Protein AF-A0A0F3GRI8-F1 (afdb_monomer)

InterPro domains:
  IPR011460 Lcl, C-terminal [PF07603] (519-654)

Structure (mmCIF, N/CA/C/O backbone):
data_AF-A0A0F3GRI8-F1
#
_entry.id   AF-A0A0F3GRI8-F1
#
loop_
_atom_site.group_PDB
_atom_site.id
_atom_site.type_symbol
_atom_site.label_atom_id
_atom_site.label_alt_id
_atom_site.label_comp_id
_atom_site.label_asym_id
_atom_site.label_entity_id
_atom_site.label_seq_id
_atom_site.pdbx_PDB_ins_code
_atom_site.Cartn_x
_atom_site.Cartn_y
_atom_site.Cartn_z
_atom_site.occupancy
_atom_site.B_iso_or_equiv
_atom_site.auth_seq_id
_atom_site.auth_comp_id
_atom_site.auth_asym_id
_atom_site.auth_atom_id
_atom_site.pdbx_PDB_model_num
ATOM 1 N N . MET A 1 1 ? -20.674 -15.586 5.959 1.00 68.75 1 MET A N 1
ATOM 2 C CA . MET A 1 1 ? -19.714 -16.648 6.330 1.00 68.75 1 MET A 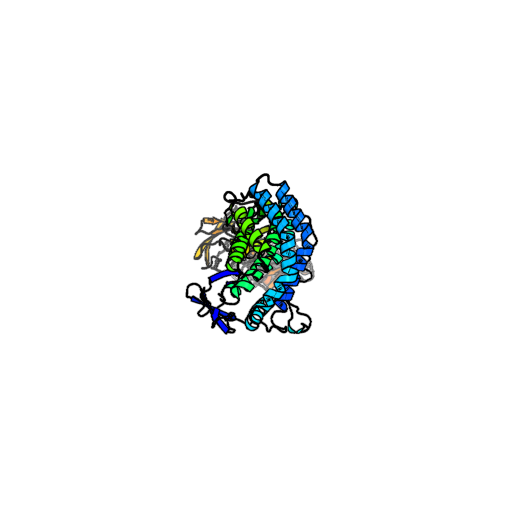CA 1
ATOM 3 C C . MET A 1 1 ? -20.283 -17.442 7.508 1.00 68.75 1 MET A C 1
ATOM 5 O O . MET A 1 1 ? -20.948 -16.837 8.343 1.00 68.75 1 MET A O 1
ATOM 9 N N . THR A 1 2 ? -20.089 -18.761 7.573 1.00 69.25 2 THR A N 1
ATOM 10 C CA . THR A 1 2 ? -20.539 -19.617 8.700 1.00 69.25 2 THR A CA 1
ATOM 11 C C . THR A 1 2 ? -19.361 -20.341 9.350 1.00 69.25 2 THR A C 1
ATOM 13 O O . THR A 1 2 ? -18.359 -20.551 8.675 1.00 69.25 2 THR A O 1
ATOM 16 N N . PHE A 1 3 ? -19.479 -20.708 10.634 1.00 71.81 3 PHE A N 1
ATOM 17 C CA . PHE A 1 3 ? -18.481 -21.478 11.395 1.00 71.81 3 PHE A CA 1
ATOM 18 C C . PHE A 1 3 ? -19.139 -22.730 11.985 1.00 71.81 3 PHE A C 1
ATOM 20 O O . PHE A 1 3 ? -19.798 -22.671 13.022 1.00 71.81 3 PHE A O 1
ATOM 27 N N . GLY A 1 4 ? -18.998 -23.874 11.317 1.00 74.69 4 GLY A N 1
ATOM 28 C CA . GLY A 1 4 ? -19.767 -25.078 11.646 1.00 74.69 4 GLY A CA 1
ATOM 29 C C . GLY A 1 4 ? -21.277 -24.807 11.585 1.00 74.69 4 GLY A C 1
ATOM 30 O O . GLY A 1 4 ? -21.771 -24.270 10.594 1.00 74.69 4 GLY A O 1
ATOM 31 N N . SER A 1 5 ? -22.005 -25.143 12.655 1.00 70.19 5 SER A N 1
ATOM 32 C CA . SER A 1 5 ? -23.438 -24.838 12.818 1.00 70.19 5 SER A CA 1
ATOM 33 C C . SER A 1 5 ? -23.725 -23.408 13.291 1.00 70.19 5 SER A C 1
ATOM 35 O O . SER A 1 5 ? -24.887 -23.003 13.343 1.00 70.19 5 SER A O 1
ATOM 37 N N . TYR A 1 6 ? -22.696 -22.630 13.637 1.00 68.00 6 TYR A N 1
ATOM 38 C CA . TYR A 1 6 ? -22.864 -21.278 14.150 1.00 68.00 6 TYR A CA 1
ATOM 39 C C . TYR A 1 6 ? -22.924 -20.277 12.996 1.00 68.00 6 TYR A C 1
ATOM 41 O O . TYR A 1 6 ? -21.986 -20.128 12.202 1.00 68.00 6 TYR A O 1
ATOM 49 N N . ALA A 1 7 ? -24.037 -19.550 12.920 1.00 65.06 7 ALA A N 1
ATOM 50 C CA . ALA A 1 7 ? -24.126 -18.367 12.083 1.00 65.06 7 ALA A CA 1
ATOM 51 C C . ALA A 1 7 ? -23.260 -17.270 12.712 1.00 65.06 7 ALA A C 1
ATOM 53 O O . ALA A 1 7 ? -23.502 -16.849 13.846 1.00 65.06 7 ALA A O 1
ATOM 54 N N . ALA A 1 8 ? -22.237 -16.818 11.988 1.00 65.12 8 ALA A N 1
ATOM 55 C CA . ALA A 1 8 ? -21.471 -15.664 12.425 1.00 65.12 8 ALA A CA 1
ATOM 56 C C . ALA A 1 8 ? -22.400 -14.445 12.445 1.00 65.12 8 ALA A C 1
ATOM 58 O O . ALA A 1 8 ? -23.080 -14.164 11.456 1.00 65.12 8 ALA A O 1
ATOM 59 N N . LYS A 1 9 ? -22.433 -13.729 13.572 1.00 61.69 9 LYS A N 1
ATOM 60 C CA . LYS A 1 9 ? -23.242 -12.508 13.694 1.00 61.69 9 LYS A CA 1
ATOM 61 C C . LYS A 1 9 ? -22.612 -11.365 12.898 1.00 61.69 9 LYS A C 1
ATOM 63 O O . LYS A 1 9 ? -23.314 -10.546 12.314 1.00 61.69 9 LYS A O 1
ATOM 68 N N . SER A 1 10 ? -21.284 -11.362 12.856 1.00 58.94 10 SER A N 1
ATOM 69 C CA . SER A 1 10 ? -20.453 -10.472 12.056 1.00 58.94 10 SER A CA 1
ATOM 70 C C . SER A 1 10 ? -19.160 -11.192 11.687 1.00 58.94 10 SER A C 1
ATOM 72 O O . SER A 1 10 ? -18.593 -11.935 12.493 1.00 58.94 10 SER A O 1
ATOM 74 N N . VAL A 1 11 ? -18.709 -10.979 10.455 1.00 57.44 11 VAL A N 1
ATOM 75 C CA . VAL A 1 11 ? -17.402 -11.417 9.963 1.00 57.44 11 VAL A CA 1
ATOM 76 C C . VAL A 1 11 ? -16.739 -10.223 9.323 1.00 57.44 11 VAL A C 1
ATOM 78 O O . VAL A 1 11 ? -17.334 -9.572 8.468 1.00 57.44 11 VAL A O 1
ATOM 81 N N . GLU A 1 12 ? -15.508 -9.970 9.730 1.00 58.03 12 GLU A N 1
ATOM 82 C CA . GLU A 1 12 ? -14.714 -8.862 9.249 1.00 58.03 12 GLU A CA 1
ATOM 83 C C . GLU A 1 12 ? -13.385 -9.365 8.699 1.00 58.03 12 GLU A C 1
ATOM 85 O O . GLU A 1 12 ? -12.684 -10.180 9.305 1.00 58.03 12 GLU A O 1
ATOM 90 N N . PHE A 1 13 ? -13.034 -8.865 7.524 1.00 51.50 13 PHE A N 1
ATOM 91 C CA . PHE A 1 13 ? -11.754 -9.128 6.901 1.00 51.50 13 PHE A CA 1
ATOM 92 C C . PHE A 1 13 ? -10.770 -8.019 7.282 1.00 51.50 13 PHE A C 1
ATOM 94 O O . PHE A 1 13 ? -10.936 -6.875 6.865 1.00 51.50 13 PHE A O 1
ATOM 101 N N . ILE A 1 14 ? -9.740 -8.355 8.061 1.00 48.31 14 ILE A N 1
ATOM 102 C CA . ILE A 1 14 ? -8.723 -7.393 8.511 1.00 48.31 14 ILE A CA 1
ATOM 103 C C . ILE A 1 14 ? -7.555 -7.365 7.519 1.00 48.31 14 ILE A C 1
ATOM 105 O O . ILE A 1 14 ? -7.128 -6.310 7.057 1.00 48.31 14 ILE A O 1
ATOM 109 N N . SER A 1 15 ? -7.056 -8.536 7.131 1.00 44.28 15 SER A N 1
ATOM 110 C CA . SER A 1 15 ? -5.960 -8.706 6.176 1.00 44.28 15 SER A CA 1
ATOM 111 C C . SER A 1 15 ? -6.024 -10.093 5.533 1.00 44.28 15 SER A C 1
ATOM 113 O O . SER A 1 15 ? -6.807 -10.946 5.944 1.00 44.28 15 SER A O 1
ATOM 115 N N . ALA A 1 16 ? -5.162 -10.355 4.544 1.00 45.34 16 ALA A N 1
ATOM 116 C CA . ALA A 1 16 ? -5.088 -11.662 3.879 1.00 45.34 16 ALA A CA 1
ATOM 117 C C . ALA A 1 16 ? -4.831 -12.833 4.851 1.00 45.34 16 ALA A C 1
ATOM 119 O O . ALA A 1 16 ? -5.189 -13.969 4.561 1.00 45.34 16 ALA A O 1
ATOM 120 N N . ASN A 1 17 ? -4.241 -12.553 6.014 1.00 45.97 17 ASN A N 1
ATOM 121 C CA . ASN A 1 17 ? -3.940 -13.521 7.065 1.00 45.97 17 ASN A CA 1
ATOM 122 C C . ASN A 1 17 ? -4.742 -13.303 8.361 1.00 45.97 17 ASN A C 1
ATOM 124 O O . ASN A 1 17 ? -4.474 -13.979 9.354 1.00 45.97 17 ASN A O 1
ATOM 128 N N . LYS A 1 18 ? -5.707 -12.374 8.392 1.00 50.66 18 LYS A N 1
ATOM 129 C CA . LYS A 1 18 ? -6.476 -12.065 9.603 1.00 50.66 18 LYS A CA 1
ATOM 130 C C . LYS A 1 18 ? -7.928 -11.760 9.263 1.00 50.66 18 LYS A C 1
ATOM 132 O O . LYS A 1 18 ? -8.241 -10.779 8.595 1.00 50.66 18 LYS A O 1
ATOM 137 N N . ILE A 1 19 ? -8.820 -12.574 9.807 1.00 57.38 19 ILE A N 1
ATOM 138 C CA . ILE A 1 19 ? -10.256 -12.307 9.857 1.00 57.38 19 ILE A CA 1
ATOM 139 C C . ILE A 1 19 ? -10.688 -12.266 11.320 1.00 57.38 19 ILE A C 1
ATOM 141 O O . ILE A 1 19 ? -10.132 -12.982 12.155 1.00 57.38 19 ILE A O 1
ATOM 145 N N . VAL A 1 20 ? -11.659 -11.417 11.632 1.00 61.47 20 VAL A N 1
ATOM 146 C CA . VAL A 1 20 ? -12.306 -11.363 12.942 1.00 61.47 20 VAL A CA 1
ATOM 147 C C . VAL A 1 20 ? -13.727 -11.863 12.773 1.00 61.47 20 VAL A C 1
ATOM 149 O O . VAL A 1 20 ? -14.450 -11.459 11.867 1.00 61.47 20 VAL A O 1
ATOM 152 N N . VAL A 1 21 ? -14.116 -12.797 13.628 1.00 62.16 21 VAL A N 1
ATOM 153 C CA . VAL A 1 21 ? -15.407 -13.471 13.544 1.00 62.16 21 VAL A CA 1
ATOM 154 C C . VAL A 1 21 ? -16.043 -13.376 14.910 1.00 62.16 21 VAL A C 1
ATOM 156 O O . VAL A 1 21 ? -15.475 -13.837 15.899 1.00 62.16 21 VAL A O 1
ATOM 159 N N . SER A 1 22 ? -17.236 -12.798 14.961 1.00 66.44 22 SER A N 1
ATOM 160 C CA . SER A 1 22 ? -18.020 -12.735 16.186 1.00 66.44 22 SER A CA 1
ATOM 161 C C . SER A 1 22 ? -19.011 -13.892 16.198 1.00 66.44 22 SER A C 1
ATOM 163 O O . SER A 1 22 ? -20.014 -13.890 15.474 1.00 66.44 22 SER A O 1
ATOM 165 N N . VAL A 1 23 ? -18.716 -14.887 17.031 1.00 64.31 23 VAL A N 1
ATOM 166 C CA . VAL A 1 23 ? -19.616 -16.008 17.313 1.00 64.31 23 VAL A CA 1
ATOM 167 C C . VAL A 1 23 ? -20.312 -15.731 18.649 1.00 64.31 23 VAL A C 1
ATOM 169 O O . VAL A 1 23 ? -19.632 -15.358 19.606 1.00 64.31 23 VAL A O 1
ATOM 172 N N . PRO A 1 24 ? -21.649 -15.841 18.742 1.00 62.09 24 PRO A N 1
ATOM 173 C CA . PRO A 1 24 ? -22.348 -15.614 20.003 1.00 62.09 24 PRO A CA 1
ATOM 174 C C . PRO A 1 24 ? -21.928 -16.641 21.064 1.00 62.09 24 PRO A C 1
ATOM 176 O O . PRO A 1 24 ? -21.774 -17.824 20.758 1.00 62.09 24 PRO A O 1
ATOM 179 N N . PHE A 1 25 ? -21.798 -16.197 22.319 1.00 63.44 25 PHE A N 1
ATOM 180 C CA . PHE A 1 25 ? -21.775 -17.106 23.466 1.00 63.44 25 PHE A CA 1
ATOM 181 C C . PHE A 1 25 ? -23.096 -17.877 23.519 1.00 63.44 25 PHE A C 1
ATOM 183 O O . PHE A 1 25 ? -24.165 -17.289 23.338 1.00 63.44 25 PHE A O 1
ATOM 190 N N . ALA A 1 26 ? -23.028 -19.182 23.769 1.00 62.41 26 ALA A N 1
ATOM 191 C CA . ALA A 1 26 ? -24.220 -19.985 23.997 1.00 62.41 26 ALA A CA 1
ATOM 192 C C . ALA A 1 26 ? -24.528 -19.999 25.498 1.00 62.41 26 ALA A C 1
ATOM 194 O O . ALA A 1 26 ? -23.639 -20.255 26.308 1.00 62.41 26 ALA A O 1
ATOM 195 N N . VAL A 1 27 ? -25.781 -19.737 25.872 1.00 58.59 27 VAL A N 1
ATOM 196 C CA . VAL A 1 27 ? -26.278 -20.063 27.213 1.00 58.59 27 VAL A CA 1
ATOM 197 C C . VAL A 1 27 ? -26.879 -21.459 27.131 1.00 58.59 27 VAL A C 1
ATOM 199 O O . VAL A 1 27 ? -27.862 -21.664 26.421 1.00 58.59 27 VAL A O 1
ATOM 202 N N . ILE A 1 28 ? -26.257 -22.423 27.805 1.00 60.41 28 ILE A N 1
ATOM 203 C CA . ILE A 1 28 ? -26.704 -23.819 27.853 1.00 60.41 28 ILE A CA 1
ATOM 204 C C . ILE A 1 28 ? -26.896 -24.164 29.327 1.00 60.41 28 ILE A C 1
ATOM 206 O O . ILE A 1 28 ? -25.967 -23.990 30.112 1.00 60.41 28 ILE A O 1
ATOM 210 N N . ASP A 1 29 ? -28.097 -24.605 29.704 1.00 62.75 29 ASP A N 1
ATOM 211 C CA . ASP A 1 29 ? -28.457 -24.953 31.088 1.00 62.75 29 ASP A CA 1
ATOM 212 C C . ASP A 1 29 ? -28.107 -23.848 32.107 1.00 62.75 29 ASP A C 1
ATOM 214 O O . ASP A 1 29 ? -27.463 -24.102 33.125 1.00 62.75 29 ASP A O 1
ATOM 218 N N . ASP A 1 30 ? -28.478 -22.599 31.794 1.00 60.31 30 ASP A N 1
ATOM 219 C CA . ASP A 1 30 ? -28.185 -21.396 32.594 1.00 60.31 30 ASP A CA 1
ATOM 220 C C . ASP A 1 30 ? -26.685 -21.124 32.831 1.00 60.31 30 ASP A C 1
ATOM 222 O O . ASP A 1 30 ? -26.307 -20.391 33.746 1.00 60.31 30 ASP A O 1
ATOM 226 N N . LYS A 1 31 ? -25.805 -21.676 31.986 1.00 59.62 31 LYS A N 1
ATOM 227 C CA . LYS A 1 31 ? -24.356 -21.444 32.026 1.00 59.62 31 LYS A CA 1
ATOM 228 C C . LYS A 1 31 ? -23.869 -20.825 30.725 1.00 59.62 31 LYS A C 1
ATOM 230 O O . LYS A 1 31 ? -24.245 -21.252 29.635 1.00 59.62 31 LYS A O 1
ATOM 235 N N . VAL A 1 32 ? -22.991 -19.829 30.840 1.00 62.56 32 VAL A N 1
ATOM 236 C CA . VAL A 1 32 ? -22.276 -19.268 29.687 1.00 62.56 32 VAL A CA 1
ATOM 237 C C . VAL A 1 32 ? -21.275 -20.309 29.194 1.00 62.56 32 VAL A C 1
ATOM 239 O O . VAL A 1 32 ? -20.431 -20.769 29.957 1.00 62.56 32 VAL A O 1
ATOM 242 N N . SER A 1 33 ? -21.367 -20.670 27.919 1.00 64.69 33 SER A N 1
ATOM 243 C CA . SER A 1 33 ? -20.431 -21.559 27.242 1.00 64.69 33 SER A CA 1
ATOM 244 C C . SER A 1 33 ? -19.752 -20.802 26.102 1.00 64.69 33 SER A C 1
ATOM 246 O O . SER A 1 33 ? -20.413 -20.183 25.260 1.00 64.69 33 SER A O 1
ATOM 248 N N . GLY A 1 34 ? -18.416 -20.810 26.104 1.00 66.62 34 GLY A N 1
ATOM 249 C CA . GLY A 1 34 ? -17.619 -20.315 24.982 1.00 66.62 34 GLY A CA 1
ATOM 250 C C . GLY A 1 34 ? -17.762 -21.209 23.747 1.00 66.62 34 GLY A C 1
ATOM 251 O O . GLY A 1 34 ? -18.424 -22.244 23.787 1.00 66.62 34 GLY A O 1
ATOM 252 N N . LEU A 1 35 ? -17.110 -20.830 22.645 1.00 71.44 35 LEU A N 1
ATOM 253 C CA . LEU A 1 35 ? -17.020 -21.695 21.467 1.00 71.44 35 LEU A CA 1
ATOM 254 C C . LEU A 1 35 ? -16.289 -22.998 21.857 1.00 71.44 35 LEU A C 1
ATOM 256 O O . LEU A 1 35 ? -15.136 -22.914 22.290 1.00 71.44 35 LEU A O 1
ATOM 260 N N . PRO A 1 36 ? -16.914 -24.187 21.736 1.00 74.94 36 PRO A N 1
ATOM 261 C CA . PRO A 1 36 ? -16.267 -25.436 22.130 1.00 74.94 36 PRO A CA 1
ATOM 262 C C . PRO A 1 36 ? -14.953 -25.662 21.378 1.00 74.94 36 PRO A C 1
ATOM 264 O O . PRO A 1 36 ? -14.867 -25.354 20.187 1.00 74.94 36 PRO A O 1
ATOM 267 N N . GLN A 1 37 ? -13.945 -26.241 22.038 1.00 80.31 37 GLN A N 1
ATOM 268 C CA . GLN A 1 37 ? -12.719 -26.654 21.353 1.00 80.31 37 GLN A CA 1
ATOM 269 C C . GLN A 1 37 ? -13.073 -27.625 20.223 1.00 80.31 37 GLN A C 1
ATOM 271 O O . GLN A 1 37 ? -13.775 -28.612 20.439 1.00 80.31 37 GLN A O 1
ATOM 276 N N . GLY A 1 38 ? -12.569 -27.368 19.022 1.00 81.56 38 GLY A N 1
ATOM 277 C CA . GLY A 1 38 ? -12.882 -28.210 17.877 1.00 81.56 38 GLY A CA 1
ATOM 278 C C . GLY A 1 38 ? -12.559 -27.560 16.547 1.00 81.56 38 GLY A C 1
ATOM 279 O O . GLY A 1 38 ? -12.216 -26.382 16.474 1.00 81.56 38 GLY A O 1
ATOM 280 N N . SER A 1 39 ? -12.648 -28.357 15.488 1.00 84.12 39 SER A N 1
ATOM 281 C CA . SER A 1 39 ? -12.518 -27.861 14.122 1.00 84.12 39 SER A CA 1
ATOM 282 C C . SER A 1 39 ? -13.876 -27.375 13.622 1.00 84.12 39 SER A C 1
ATOM 284 O O . SER A 1 39 ? -14.863 -28.106 13.690 1.00 84.12 39 SER A O 1
ATOM 286 N N . TYR A 1 40 ? -13.916 -26.149 13.111 1.00 82.12 40 TYR A N 1
ATOM 287 C CA . TYR A 1 40 ? -15.102 -25.513 12.554 1.00 82.12 40 TYR A CA 1
ATOM 288 C C . TYR A 1 40 ? -14.876 -25.261 11.075 1.00 82.12 40 TYR A C 1
ATOM 290 O O . TYR A 1 40 ? -14.006 -24.472 10.702 1.00 82.12 40 TYR A O 1
ATOM 298 N N . SER A 1 41 ? -15.677 -25.909 10.232 1.00 82.44 41 SER A N 1
ATOM 299 C CA . SER A 1 41 ? -15.713 -25.616 8.803 1.00 82.44 41 SER A CA 1
ATOM 300 C C . SER A 1 41 ? -16.174 -24.180 8.588 1.00 82.44 41 SER A C 1
ATOM 302 O O . SER A 1 41 ? -17.193 -23.757 9.141 1.00 82.44 41 SER A O 1
ATOM 304 N N . VAL A 1 42 ? -15.451 -23.449 7.758 1.00 80.31 42 VAL A N 1
ATOM 305 C CA . VAL A 1 42 ? -15.779 -22.091 7.367 1.00 80.31 42 VAL A CA 1
ATOM 306 C C . VAL A 1 42 ? -16.308 -22.096 5.957 1.00 80.31 42 VAL A C 1
ATOM 308 O O . VAL A 1 42 ? -15.670 -22.633 5.057 1.00 80.31 42 VAL A O 1
ATOM 311 N N . SER A 1 43 ? -17.468 -21.477 5.760 1.00 77.94 43 SER A N 1
ATOM 312 C CA . SER A 1 43 ? -18.019 -21.260 4.424 1.00 77.94 43 SER A CA 1
ATOM 313 C C . SER A 1 43 ? -18.202 -19.776 4.136 1.00 77.94 43 SER A C 1
ATOM 315 O O . SER A 1 43 ? -18.592 -19.016 5.023 1.00 77.94 43 SER A O 1
ATOM 317 N N . VAL A 1 44 ? -17.939 -19.354 2.902 1.00 75.00 44 VAL A N 1
ATOM 318 C CA . VAL A 1 44 ? -18.207 -18.008 2.380 1.00 75.00 44 VAL A CA 1
ATOM 319 C C . VAL A 1 44 ? -19.212 -18.162 1.246 1.00 75.00 44 VAL A C 1
ATOM 321 O O . VAL A 1 44 ? -18.994 -18.952 0.333 1.00 75.00 44 VAL A O 1
ATOM 324 N N . ASP A 1 45 ? -20.352 -17.477 1.352 1.00 76.38 45 ASP A N 1
ATOM 325 C CA . ASP A 1 45 ? -21.466 -17.570 0.395 1.00 76.38 45 ASP A CA 1
ATOM 326 C C . ASP A 1 45 ? -21.890 -19.014 0.069 1.00 76.38 45 ASP A C 1
ATOM 328 O O . ASP A 1 45 ? -22.173 -19.373 -1.072 1.00 76.38 45 ASP A O 1
ATOM 332 N N . GLY A 1 46 ? -21.894 -19.872 1.096 1.00 74.19 46 GLY A N 1
ATOM 333 C CA . GLY A 1 46 ? -22.263 -21.284 0.982 1.00 74.19 46 GLY A CA 1
ATOM 334 C C . GLY A 1 46 ? -21.186 -22.188 0.375 1.00 74.19 46 GLY A C 1
ATOM 335 O O . GLY A 1 46 ? -21.413 -23.390 0.261 1.00 74.19 46 GLY A O 1
ATOM 336 N N . LYS A 1 47 ? -20.013 -21.654 0.015 1.00 78.44 47 LYS A N 1
ATOM 337 C CA . LYS A 1 47 ? -18.857 -22.430 -0.452 1.00 78.44 47 LYS A CA 1
ATOM 338 C C . LYS A 1 47 ? -17.859 -22.632 0.676 1.00 78.44 47 LYS A C 1
ATOM 340 O O . LYS A 1 47 ? -17.535 -21.687 1.390 1.00 78.44 47 LYS A O 1
ATOM 345 N N . GLU A 1 48 ? -17.362 -23.851 0.832 1.00 82.31 48 GLU A N 1
ATOM 346 C CA . GLU A 1 48 ? -16.336 -24.164 1.824 1.00 82.31 48 GLU A CA 1
ATOM 347 C C . GLU A 1 48 ? -15.042 -23.388 1.526 1.00 82.31 48 GLU A C 1
ATOM 349 O O . GLU A 1 48 ? -14.514 -23.434 0.417 1.00 82.31 48 GLU A O 1
ATOM 354 N N . ALA A 1 49 ? -14.565 -22.642 2.519 1.00 78.50 49 ALA A N 1
ATOM 355 C CA . ALA A 1 49 ? -13.358 -21.821 2.464 1.00 78.50 49 ALA A CA 1
ATOM 356 C C . ALA A 1 49 ? -12.206 -22.410 3.302 1.00 78.50 49 ALA A C 1
ATOM 358 O O . ALA A 1 49 ? -11.080 -21.927 3.215 1.00 78.50 49 ALA A O 1
ATOM 359 N N . GLY A 1 50 ? -12.474 -23.437 4.117 1.00 82.44 50 GLY A N 1
ATOM 360 C CA . GLY A 1 50 ? -11.484 -24.130 4.945 1.00 82.44 50 GLY A CA 1
ATOM 361 C C . GLY A 1 50 ? -12.032 -24.487 6.324 1.00 82.44 50 GLY A C 1
ATOM 362 O O . GLY A 1 50 ? -13.241 -24.504 6.532 1.00 82.44 50 GLY A O 1
ATOM 363 N N . SER A 1 51 ? -11.149 -24.742 7.289 1.00 80.25 51 SER A N 1
ATOM 364 C CA . SER A 1 51 ? -11.531 -25.018 8.678 1.00 80.25 51 SER A CA 1
ATOM 365 C C . SER A 1 51 ? -10.649 -24.264 9.665 1.00 80.25 51 SER A C 1
ATOM 367 O O . SER A 1 51 ? -9.432 -24.221 9.490 1.00 80.25 51 SER A O 1
ATOM 369 N N . PHE A 1 52 ? -11.244 -23.729 10.728 1.00 77.00 52 PHE A N 1
ATOM 370 C CA . PHE A 1 52 ? -10.520 -23.125 11.845 1.00 77.00 52 PHE A CA 1
ATOM 371 C C . PHE A 1 52 ? -10.572 -24.038 13.059 1.00 77.00 52 PHE A C 1
ATOM 373 O O . PHE A 1 52 ? -11.624 -24.568 13.407 1.00 77.00 52 PHE A O 1
ATOM 380 N N . LEU A 1 53 ? -9.437 -24.182 13.736 1.00 77.50 53 LEU A N 1
ATOM 381 C CA . LEU A 1 53 ? -9.373 -24.861 15.021 1.00 77.50 53 LEU A CA 1
ATOM 382 C C . LEU A 1 53 ? -9.664 -23.847 16.131 1.00 77.50 53 LEU A C 1
ATOM 384 O O . LEU A 1 53 ? -8.834 -22.983 16.415 1.00 77.50 53 LEU A O 1
ATOM 388 N N . ALA A 1 54 ? -10.827 -23.957 16.772 1.00 74.62 54 ALA A N 1
ATOM 389 C CA . ALA A 1 54 ? -11.054 -23.293 18.045 1.00 74.62 54 ALA A CA 1
ATOM 390 C C . ALA A 1 54 ? -10.247 -24.034 19.113 1.00 74.62 54 ALA A C 1
ATOM 392 O O . ALA A 1 54 ? -10.432 -25.236 19.332 1.00 74.62 54 ALA A O 1
ATOM 393 N N . LEU A 1 55 ? -9.330 -23.320 19.756 1.00 73.69 55 LEU A N 1
ATOM 394 C CA . LEU A 1 55 ? -8.591 -23.832 20.902 1.00 73.69 55 LEU A CA 1
ATOM 395 C C . LEU A 1 55 ? -9.478 -23.767 22.147 1.00 73.69 55 LEU A C 1
ATOM 397 O O . LEU A 1 55 ? -10.365 -22.917 22.238 1.00 73.69 55 LEU A O 1
ATOM 401 N N . ALA A 1 56 ? -9.229 -24.652 23.114 1.00 73.88 56 ALA A N 1
ATOM 402 C CA . ALA A 1 56 ? -9.833 -24.502 24.430 1.00 73.88 56 ALA A CA 1
ATOM 403 C C . ALA A 1 56 ? -9.446 -23.145 25.029 1.00 73.88 56 ALA A C 1
ATOM 405 O O . ALA A 1 56 ? -8.323 -22.668 24.831 1.00 73.88 56 ALA A O 1
ATOM 406 N N . LEU A 1 57 ? -10.367 -22.547 25.787 1.00 75.38 57 LEU A N 1
ATOM 407 C CA . LEU A 1 57 ? -10.023 -21.403 26.619 1.00 75.38 57 LEU A CA 1
ATOM 408 C C . LEU A 1 57 ? -8.891 -21.797 27.588 1.00 75.38 57 LEU A C 1
ATOM 410 O O . LEU A 1 57 ? -8.868 -22.937 28.067 1.00 75.38 57 LEU A O 1
ATOM 414 N N . PRO A 1 58 ? -7.944 -20.888 27.876 1.00 77.06 58 PRO A N 1
ATOM 415 C CA . PRO A 1 58 ? -6.831 -21.187 28.767 1.00 77.06 58 PRO A CA 1
ATOM 416 C C . PRO A 1 58 ? -7.356 -21.566 30.152 1.00 77.06 58 PRO A C 1
ATOM 418 O O . PRO A 1 58 ? -8.365 -21.037 30.612 1.00 77.06 58 PRO A O 1
ATOM 421 N N . ASN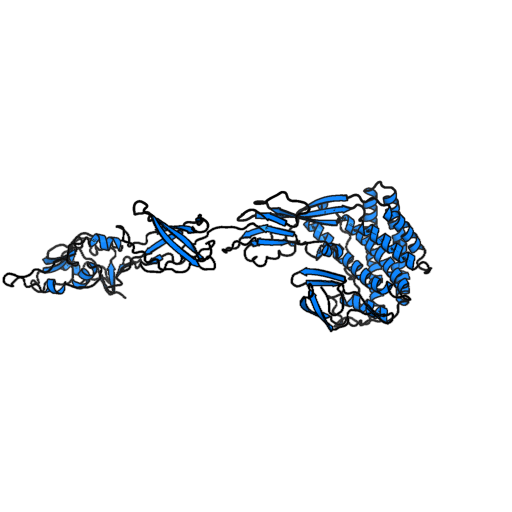 A 1 59 ? -6.671 -22.476 30.843 1.00 78.56 59 ASN A N 1
ATOM 422 C CA . ASN A 1 59 ? -6.992 -22.759 32.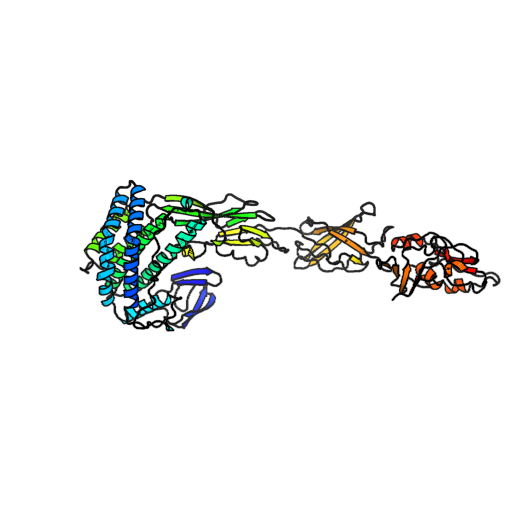240 1.00 78.56 59 ASN A CA 1
ATOM 423 C C . ASN A 1 59 ? -6.777 -21.494 33.076 1.00 78.56 59 ASN A C 1
ATOM 425 O O . ASN A 1 59 ? -5.764 -20.817 32.912 1.00 78.56 59 ASN A O 1
ATOM 429 N N . ASN A 1 60 ? -7.708 -21.203 33.982 1.00 80.00 60 ASN A N 1
ATOM 430 C CA . ASN A 1 60 ? -7.515 -20.170 34.990 1.00 80.00 60 ASN A CA 1
ATOM 431 C C . ASN A 1 60 ? -6.728 -20.780 36.165 1.00 80.00 60 ASN A C 1
ATOM 433 O O . ASN A 1 60 ? -7.281 -21.631 36.863 1.00 80.00 60 ASN A O 1
ATOM 437 N N . PRO A 1 61 ? -5.451 -20.409 36.385 1.00 79.50 61 PRO A N 1
ATOM 438 C CA . PRO A 1 61 ? -4.658 -20.959 37.484 1.00 79.50 61 PRO A CA 1
ATOM 439 C C . PRO A 1 61 ? -5.021 -20.336 38.845 1.00 79.50 61 PRO A C 1
ATOM 441 O O . PRO A 1 61 ? -4.430 -20.708 39.858 1.00 79.50 61 PRO A O 1
ATOM 444 N N . TYR A 1 62 ? -5.962 -19.386 38.875 1.00 83.50 62 TYR A N 1
ATOM 445 C CA . TYR A 1 62 ? -6.371 -18.634 40.058 1.00 83.50 62 TYR A CA 1
ATOM 446 C C . TYR A 1 62 ? -7.741 -19.074 40.580 1.00 83.50 62 TYR A C 1
ATOM 448 O O . TYR A 1 62 ? -8.561 -19.587 39.814 1.00 83.50 62 TYR A O 1
ATOM 456 N N . PRO A 1 63 ? -8.042 -18.821 41.869 1.00 88.50 63 PRO A N 1
ATOM 457 C CA . PRO A 1 63 ? -9.400 -18.954 42.380 1.00 88.50 63 PRO A CA 1
ATOM 458 C C . PRO A 1 63 ? -10.376 -18.092 41.574 1.00 88.50 63 PRO A C 1
ATOM 460 O O . PRO A 1 63 ? -10.097 -16.913 41.334 1.00 88.50 63 PRO A O 1
ATOM 463 N N . SER A 1 64 ? -11.524 -18.662 41.205 1.00 87.75 64 SER A N 1
ATOM 464 C CA . SER A 1 64 ? -12.570 -17.971 40.447 1.00 87.75 64 SER A CA 1
ATOM 465 C C . SER A 1 64 ? -12.939 -16.631 41.091 1.00 87.75 64 SER A C 1
ATOM 467 O O . SER A 1 64 ? -13.209 -16.560 42.288 1.00 87.75 64 SER A O 1
ATOM 469 N N . GLY A 1 65 ? -12.936 -15.566 40.295 1.00 86.31 65 GLY A N 1
ATOM 470 C CA . GLY A 1 65 ? -13.207 -14.185 40.710 1.00 86.31 65 GLY A CA 1
ATOM 471 C C . GLY A 1 65 ? -11.953 -13.343 40.966 1.00 86.31 65 GLY A C 1
ATOM 472 O O . GLY A 1 65 ? -12.044 -12.116 41.028 1.00 86.31 65 GLY A O 1
ATOM 473 N N . SER A 1 66 ? -10.774 -13.958 41.079 1.00 87.25 66 SER A N 1
ATOM 474 C CA . SER A 1 66 ? -9.519 -13.260 41.380 1.00 87.25 66 SER A CA 1
ATOM 475 C C . SER A 1 66 ? -9.006 -12.397 40.219 1.00 87.25 66 SER A C 1
ATOM 477 O O . SER A 1 66 ? -8.541 -11.278 40.440 1.00 87.25 66 SER A O 1
ATOM 479 N N . VAL A 1 67 ? -9.113 -12.872 38.975 1.00 84.25 67 VAL A N 1
ATOM 480 C CA . VAL A 1 67 ? -8.709 -12.122 37.771 1.00 84.25 67 VAL A CA 1
ATOM 481 C C . VAL A 1 67 ? -9.644 -10.936 37.555 1.00 84.25 67 VAL A C 1
ATOM 483 O O . VAL A 1 67 ? -9.185 -9.825 37.274 1.00 84.25 67 VAL A O 1
ATOM 486 N N . LEU A 1 68 ? -10.951 -11.135 37.740 1.00 83.69 68 LEU A N 1
ATOM 487 C CA . LEU A 1 68 ? -11.945 -10.079 37.584 1.00 83.69 68 LEU A CA 1
ATOM 488 C C . LEU A 1 68 ? -11.801 -9.011 38.679 1.00 83.69 68 LEU A C 1
ATOM 490 O O . LEU A 1 68 ? -11.768 -7.822 38.363 1.00 83.69 68 LEU A O 1
ATOM 494 N N . LYS A 1 69 ? -11.605 -9.405 39.945 1.00 85.94 69 LYS A N 1
ATOM 495 C CA . LYS A 1 69 ? -11.326 -8.464 41.049 1.00 85.94 69 LYS A CA 1
ATOM 496 C C . LYS A 1 69 ? -10.047 -7.666 40.820 1.00 85.94 69 LYS A C 1
ATOM 498 O O . LYS A 1 69 ? -10.041 -6.451 41.018 1.00 85.94 69 LYS A O 1
ATOM 503 N N . ASN A 1 70 ? -8.981 -8.311 40.347 1.00 83.00 70 ASN A N 1
ATOM 504 C CA . ASN A 1 70 ? -7.743 -7.612 40.003 1.00 83.00 70 ASN A CA 1
ATOM 505 C C . ASN A 1 70 ? -7.926 -6.653 38.824 1.00 83.00 70 ASN A C 1
ATOM 507 O O . ASN A 1 70 ? -7.361 -5.561 38.845 1.00 83.00 70 ASN A O 1
ATOM 511 N N . THR A 1 71 ? -8.750 -7.017 37.838 1.00 80.44 71 THR A N 1
ATOM 512 C CA . THR A 1 71 ? -9.106 -6.132 36.719 1.00 80.44 71 THR A CA 1
ATOM 513 C C . THR A 1 71 ? -9.819 -4.879 37.217 1.00 80.44 71 THR A C 1
ATOM 515 O O . THR A 1 71 ? -9.428 -3.771 36.866 1.00 80.44 71 THR A O 1
ATOM 518 N N . VAL A 1 72 ? -10.789 -5.031 38.116 1.00 82.19 72 VAL A N 1
ATOM 519 C CA . VAL A 1 72 ? -11.530 -3.908 38.713 1.00 82.19 72 VAL A CA 1
ATOM 520 C C . VAL A 1 72 ? -10.641 -3.046 39.604 1.00 82.19 72 VAL A C 1
ATOM 522 O O . VAL A 1 72 ? -10.708 -1.822 39.548 1.00 82.19 72 VAL A O 1
ATOM 525 N N . SER A 1 73 ? -9.751 -3.661 40.384 1.00 83.38 73 SER A N 1
ATOM 526 C CA . SER A 1 73 ? -8.756 -2.929 41.170 1.00 83.38 73 SER A CA 1
ATOM 527 C C . SER A 1 73 ? -7.812 -2.120 40.272 1.00 83.38 73 SER A C 1
ATOM 529 O O . SER A 1 73 ? -7.506 -0.965 40.572 1.00 83.38 73 SER A O 1
ATOM 531 N N . ALA A 1 74 ? -7.388 -2.688 39.138 1.00 79.38 74 ALA A N 1
ATOM 532 C CA . ALA A 1 74 ? -6.589 -1.978 38.146 1.00 79.38 74 ALA A CA 1
ATOM 533 C C . ALA A 1 74 ? -7.366 -0.809 37.519 1.00 79.38 74 ALA A C 1
ATOM 535 O O . ALA A 1 74 ? -6.821 0.290 37.463 1.00 79.38 74 ALA A O 1
ATOM 536 N N . MET A 1 75 ? -8.644 -1.004 37.167 1.00 79.31 75 MET A N 1
ATOM 537 C CA . MET A 1 75 ? -9.538 0.066 36.699 1.00 79.31 75 MET A CA 1
ATOM 538 C C . MET A 1 75 ? -9.660 1.197 37.724 1.00 79.31 75 MET A C 1
ATOM 540 O O . MET A 1 75 ? -9.553 2.366 37.367 1.00 79.31 75 MET A O 1
ATOM 544 N N . ALA A 1 76 ? -9.847 0.865 39.006 1.00 84.12 76 ALA A N 1
ATOM 545 C CA . ALA A 1 76 ? -9.938 1.850 40.080 1.00 84.12 76 ALA A CA 1
ATOM 546 C C . ALA A 1 76 ? -8.641 2.663 40.222 1.00 84.12 76 ALA A C 1
ATOM 548 O O . ALA A 1 76 ? -8.676 3.875 40.435 1.00 84.12 76 ALA A O 1
ATOM 549 N N . ASN A 1 77 ? -7.487 2.003 40.105 1.00 82.75 77 ASN A N 1
ATOM 550 C CA . ASN A 1 77 ? -6.188 2.664 40.190 1.00 82.75 77 ASN A CA 1
ATOM 551 C C . ASN A 1 77 ? -5.907 3.547 38.968 1.00 82.75 77 ASN A C 1
ATOM 553 O O . ASN A 1 77 ? -5.437 4.668 39.152 1.00 82.75 77 ASN A O 1
ATOM 557 N N . ASP A 1 78 ? -6.236 3.087 37.757 1.00 78.19 78 ASP A N 1
ATOM 558 C CA . ASP A 1 78 ? -6.131 3.889 36.530 1.00 78.19 78 ASP A CA 1
ATOM 559 C C . ASP A 1 78 ? -7.032 5.128 36.598 1.00 78.19 78 ASP A C 1
ATOM 561 O O . ASP A 1 78 ? -6.576 6.253 36.387 1.00 78.19 78 ASP A O 1
ATOM 565 N N . PHE A 1 79 ? -8.290 4.937 37.008 1.00 81.94 79 PHE A N 1
ATOM 566 C CA . PHE A 1 79 ? -9.243 6.025 37.184 1.00 81.94 79 PHE A CA 1
ATOM 567 C C . PHE A 1 79 ? -8.725 7.090 38.160 1.00 81.94 79 PHE A C 1
ATOM 569 O O . PHE A 1 79 ? -8.745 8.282 37.850 1.00 81.94 79 PHE A O 1
ATOM 576 N N . VAL A 1 80 ? -8.205 6.679 39.321 1.00 84.81 80 VAL A N 1
ATOM 577 C CA . VAL A 1 80 ? -7.637 7.622 40.296 1.00 84.81 80 VAL A CA 1
ATOM 578 C C . VAL A 1 80 ? -6.391 8.320 39.761 1.00 84.81 80 VAL A C 1
ATOM 580 O O . VAL A 1 80 ? -6.251 9.527 39.962 1.00 84.81 80 VAL A O 1
ATOM 583 N N . ALA A 1 81 ? -5.518 7.610 39.046 1.00 82.50 81 ALA A N 1
ATOM 584 C CA . ALA A 1 81 ? -4.330 8.209 38.447 1.00 82.50 81 ALA A CA 1
ATOM 585 C C . ALA A 1 81 ? -4.677 9.280 37.396 1.00 82.50 81 ALA A C 1
ATOM 587 O O . ALA A 1 81 ? -3.957 10.270 37.263 1.00 82.50 81 ALA A O 1
ATOM 588 N N . ARG A 1 82 ? -5.800 9.119 36.686 1.00 80.25 82 ARG A N 1
ATOM 589 C CA . ARG A 1 82 ? -6.249 10.030 35.620 1.00 80.25 82 ARG A CA 1
ATOM 590 C C . ARG A 1 82 ? -7.271 11.068 36.059 1.00 80.25 82 ARG A C 1
ATOM 592 O O . ARG A 1 82 ? -7.588 11.969 35.288 1.00 80.25 82 ARG A O 1
ATOM 599 N N . LYS A 1 83 ? -7.733 11.017 37.309 1.00 84.19 83 LYS A N 1
ATOM 600 C CA . LYS A 1 83 ? -8.767 11.904 37.861 1.00 84.19 83 LYS A CA 1
ATOM 601 C C . LYS A 1 83 ? -8.527 13.387 37.550 1.00 84.19 83 LYS A C 1
ATOM 603 O O . LYS A 1 83 ? -9.437 14.069 37.091 1.00 84.19 83 LYS A O 1
ATOM 608 N N 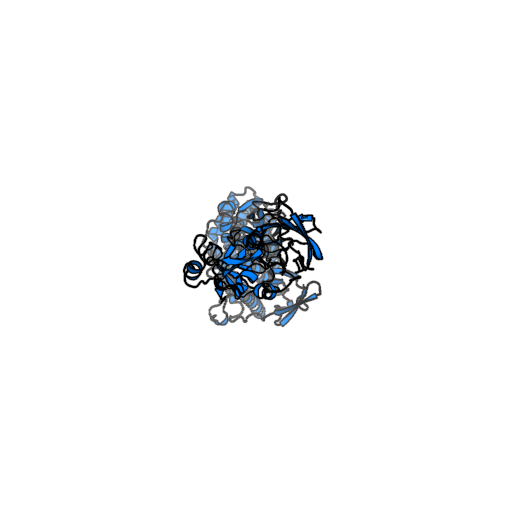. ALA A 1 84 ? -7.298 13.869 37.742 1.00 83.81 84 ALA A N 1
ATOM 609 C CA . ALA A 1 84 ? -6.933 15.262 37.471 1.00 83.81 84 ALA A CA 1
ATOM 610 C C . ALA A 1 84 ? -6.975 15.614 35.971 1.00 83.81 84 ALA A C 1
ATOM 612 O O . ALA A 1 84 ? -7.392 16.708 35.597 1.00 83.81 84 ALA A O 1
ATOM 613 N N . SER A 1 85 ? -6.570 14.680 35.108 1.00 80.88 85 SER A N 1
ATOM 614 C CA . SER A 1 85 ? -6.567 14.859 33.652 1.00 80.88 85 SER A CA 1
ATOM 615 C C . SER A 1 85 ? -7.993 14.846 33.080 1.00 80.88 85 SER A C 1
ATOM 617 O O . SER A 1 85 ? -8.356 15.716 32.284 1.00 80.88 85 SER A O 1
ATOM 619 N N . ILE A 1 86 ? -8.854 13.964 33.602 1.00 82.06 86 ILE A N 1
ATOM 620 C CA . ILE A 1 86 ? -10.292 13.931 33.302 1.00 82.06 86 ILE A CA 1
ATOM 621 C C . ILE A 1 86 ? -10.946 15.261 33.700 1.00 82.06 86 ILE A C 1
ATOM 623 O O . ILE A 1 86 ? -11.645 15.868 32.892 1.00 82.06 86 ILE A O 1
ATOM 627 N N . GLN A 1 87 ? -10.678 15.760 34.913 1.00 86.31 87 GLN A N 1
ATOM 628 C CA . GLN A 1 87 ? -11.195 17.055 35.374 1.00 86.31 87 GLN A CA 1
ATOM 629 C C . GLN A 1 87 ? -10.734 18.212 34.481 1.00 86.31 87 GLN A C 1
ATOM 631 O O . GLN A 1 87 ? -11.543 19.057 34.104 1.00 86.31 87 GLN A O 1
ATOM 636 N N . SER A 1 88 ? -9.459 18.224 34.087 1.00 84.19 88 SER A N 1
ATOM 637 C CA . SER A 1 88 ? -8.930 19.222 33.153 1.00 84.19 88 SER A CA 1
ATOM 638 C C . SER A 1 88 ? -9.614 19.159 31.782 1.00 84.19 88 SER A C 1
ATOM 640 O O . SER A 1 88 ? -9.849 20.197 31.162 1.00 84.19 88 SER A O 1
ATOM 642 N N . SER A 1 89 ? -9.940 17.958 31.299 1.00 80.81 89 SER A N 1
ATOM 643 C CA . SER A 1 89 ? -10.641 17.762 30.024 1.00 80.81 89 SER A CA 1
ATOM 644 C C . SER A 1 89 ? -12.090 18.241 30.103 1.00 80.81 89 SER A C 1
ATOM 646 O O . SER A 1 89 ? -12.558 18.919 29.189 1.00 80.81 89 SER A O 1
ATOM 648 N N . ILE A 1 90 ? -12.779 17.977 31.219 1.00 83.25 90 ILE A N 1
ATOM 649 C CA . ILE A 1 90 ? -14.123 18.507 31.480 1.00 83.25 90 ILE A CA 1
ATOM 650 C C . ILE A 1 90 ? -14.104 20.038 31.493 1.00 83.25 90 ILE A C 1
ATOM 652 O O . ILE A 1 90 ? -14.912 20.656 30.805 1.00 83.25 90 ILE A O 1
ATOM 656 N N . GLU A 1 91 ? -13.156 20.660 32.196 1.00 85.25 91 GLU A N 1
ATOM 657 C CA . GLU A 1 91 ? -13.035 22.123 32.239 1.00 85.25 91 GLU A CA 1
ATOM 658 C C . GLU A 1 91 ? -12.745 22.719 30.851 1.00 85.25 91 GLU A C 1
ATOM 660 O O . GLU A 1 91 ? -13.331 23.722 30.440 1.00 85.25 91 GLU A O 1
ATOM 665 N N . THR A 1 92 ? -11.907 22.042 30.065 1.00 81.31 92 THR A N 1
ATOM 666 C CA . THR A 1 92 ? -11.655 22.422 28.669 1.00 81.31 92 THR A CA 1
ATOM 667 C C . THR A 1 92 ? -12.939 22.365 27.835 1.00 81.31 92 THR A C 1
ATOM 669 O O . THR A 1 92 ? -13.205 23.278 27.062 1.00 81.31 92 THR A O 1
ATOM 672 N N . MET A 1 93 ? -13.786 21.344 27.994 1.00 79.38 93 MET A N 1
ATOM 673 C CA . MET A 1 93 ? -15.082 21.298 27.299 1.00 79.38 93 MET A CA 1
ATOM 674 C C . MET A 1 93 ? -16.035 22.396 27.775 1.00 79.38 93 MET A C 1
ATOM 676 O O . MET A 1 93 ? -16.689 23.019 26.941 1.00 79.38 93 MET A O 1
ATOM 680 N N . ARG A 1 94 ? -16.070 22.689 29.083 1.00 84.56 94 ARG A N 1
ATOM 681 C CA . ARG A 1 94 ? -16.893 23.774 29.648 1.00 84.56 94 ARG A CA 1
ATOM 682 C C . ARG A 1 94 ? -16.552 25.118 29.023 1.00 84.56 94 ARG A C 1
ATOM 684 O O . ARG A 1 94 ? -17.450 25.832 28.599 1.00 84.56 94 ARG A O 1
ATOM 691 N N . THR A 1 95 ? -15.264 25.444 28.923 1.00 84.12 95 THR A N 1
ATOM 692 C CA . THR A 1 95 ? -14.814 26.709 28.312 1.00 84.12 95 THR A CA 1
ATOM 693 C C . THR A 1 95 ? -15.133 26.822 26.819 1.00 84.12 95 THR A C 1
ATOM 695 O O . THR A 1 95 ? -15.203 27.933 26.298 1.00 84.12 95 THR A O 1
ATOM 698 N N . ASN A 1 96 ? -15.382 25.698 26.140 1.00 77.62 96 ASN A N 1
ATOM 699 C CA . ASN A 1 96 ? -15.678 25.644 24.708 1.00 77.62 96 ASN A CA 1
ATOM 700 C C . ASN A 1 96 ? -17.181 25.624 24.377 1.00 77.62 96 ASN A C 1
ATOM 702 O O . ASN A 1 96 ? -17.537 25.590 23.198 1.00 77.62 96 ASN A O 1
ATOM 706 N N . THR A 1 97 ? -18.073 25.646 25.373 1.00 79.38 97 THR A N 1
ATOM 707 C CA . THR A 1 97 ? -19.526 25.627 25.154 1.00 79.38 97 THR A CA 1
ATOM 708 C C . THR A 1 97 ? -20.247 26.702 25.960 1.00 79.38 97 THR A C 1
ATOM 710 O O . THR A 1 97 ? -19.841 27.079 27.054 1.00 79.38 97 THR A O 1
ATOM 713 N N . THR A 1 98 ? -21.351 27.199 25.407 1.00 83.50 98 THR A N 1
ATOM 714 C CA . THR A 1 98 ? -22.288 28.103 26.097 1.00 83.50 98 THR A CA 1
ATOM 715 C C . THR A 1 98 ? -23.676 27.481 26.258 1.00 83.50 98 THR A C 1
ATOM 717 O O . THR A 1 98 ? -24.570 28.107 26.824 1.00 83.50 98 THR A O 1
ATOM 720 N N . ASP A 1 99 ? -23.869 26.247 25.777 1.00 85.12 99 ASP A N 1
ATOM 721 C CA . ASP A 1 99 ? -25.144 25.541 25.858 1.00 85.12 99 ASP A CA 1
ATOM 722 C C . ASP A 1 99 ? -25.419 25.074 27.295 1.00 85.12 99 ASP A C 1
ATOM 724 O O . ASP A 1 99 ? -24.645 24.315 27.880 1.00 85.12 99 ASP A O 1
ATOM 728 N N . ALA A 1 100 ? -26.541 25.520 27.861 1.00 87.06 100 ALA A N 1
ATOM 729 C CA . ALA A 1 100 ? -26.887 25.261 29.257 1.00 87.06 100 ALA A CA 1
ATOM 730 C C . ALA A 1 100 ? -27.056 23.763 29.561 1.00 87.06 100 ALA A C 1
ATOM 732 O O . ALA A 1 100 ? -26.622 23.307 30.616 1.00 87.06 100 ALA A O 1
ATOM 733 N N . THR A 1 101 ? -27.629 22.992 28.630 1.00 85.50 101 THR A N 1
ATOM 734 C CA . THR A 1 101 ? -27.822 21.540 28.789 1.00 85.50 101 THR A CA 1
ATOM 735 C C . THR A 1 101 ? -26.482 20.808 28.819 1.00 85.50 101 THR A C 1
ATOM 737 O O . THR A 1 101 ? -26.274 19.901 29.622 1.00 85.50 101 THR A O 1
ATOM 740 N N . THR A 1 102 ? -25.557 21.222 27.956 1.00 83.38 102 THR A N 1
ATOM 741 C CA . THR A 1 102 ? -24.198 20.687 27.883 1.00 83.38 102 THR A CA 1
ATOM 742 C C . THR A 1 102 ? -23.415 21.019 29.150 1.00 83.38 102 THR A C 1
ATOM 744 O O . THR A 1 102 ? -22.756 20.144 29.704 1.00 83.38 102 THR A O 1
ATOM 747 N N . LEU A 1 103 ? -23.520 22.251 29.657 1.00 87.06 103 LEU A N 1
ATOM 748 C CA . LEU A 1 103 ? -22.894 22.645 30.923 1.00 87.06 103 LEU A CA 1
ATOM 749 C C . LEU A 1 103 ? -23.442 21.833 32.108 1.00 87.06 103 LEU A C 1
ATOM 751 O O . LEU A 1 103 ? -22.652 21.306 32.889 1.00 87.06 103 LEU A O 1
ATOM 755 N N . GLU A 1 104 ? -24.764 21.660 32.197 1.00 89.25 104 GLU A N 1
ATOM 756 C CA . GLU A 1 104 ? -25.414 20.844 33.235 1.00 89.25 104 GLU A CA 1
ATOM 757 C C . GLU A 1 104 ? -24.959 19.376 33.173 1.00 89.25 104 GLU A C 1
ATOM 759 O O . GLU A 1 104 ? -24.668 18.754 34.196 1.00 89.25 104 GLU A O 1
ATOM 764 N N . PHE A 1 105 ? -24.825 18.827 31.965 1.00 86.81 105 PHE A N 1
ATOM 765 C CA . PHE A 1 105 ? -24.286 17.489 31.751 1.00 86.81 105 PHE A CA 1
ATOM 766 C C . PHE A 1 105 ? -22.817 17.372 32.212 1.00 86.81 105 PHE A C 1
ATOM 768 O O . PHE A 1 105 ? -22.460 16.430 32.920 1.00 86.81 105 PHE A O 1
ATOM 775 N N . LEU A 1 106 ? -21.954 18.336 31.876 1.00 86.62 106 LEU A N 1
ATOM 776 C CA . LEU A 1 106 ? -20.547 18.347 32.305 1.00 86.62 106 LEU A CA 1
ATOM 777 C C . LEU A 1 106 ? -20.394 18.475 33.835 1.00 86.62 106 LEU A C 1
ATOM 779 O O . LEU A 1 106 ? -19.511 17.847 34.433 1.00 86.62 106 LEU A O 1
ATOM 783 N N . ASP A 1 107 ? -21.274 19.241 34.484 1.00 89.50 107 ASP A N 1
ATOM 784 C CA . ASP A 1 107 ? -21.354 19.325 35.947 1.00 89.50 107 ASP A CA 1
ATOM 785 C C . ASP A 1 107 ? -21.763 17.978 36.560 1.00 89.50 107 ASP A C 1
ATOM 787 O O . ASP A 1 107 ? -21.132 17.497 37.509 1.00 89.50 107 ASP A O 1
ATOM 791 N N . GLY A 1 108 ? -22.759 17.315 35.969 1.00 87.69 108 GLY A N 1
ATOM 792 C CA . GLY A 1 108 ? -23.182 15.984 36.388 1.00 87.69 108 GLY A CA 1
ATOM 793 C C . GLY A 1 108 ? -22.070 14.934 36.255 1.00 87.69 108 GLY A C 1
ATOM 794 O O . GLY A 1 108 ? -21.844 14.175 37.200 1.00 87.69 108 GLY A O 1
ATOM 795 N N . LEU A 1 109 ? -21.287 14.948 35.167 1.00 84.38 109 LEU A N 1
ATOM 796 C CA . LEU A 1 109 ? -20.094 14.095 35.019 1.00 84.38 109 LEU A CA 1
ATOM 797 C C . LEU A 1 109 ? -19.065 14.331 36.128 1.00 84.38 109 LEU A C 1
ATOM 799 O O . LEU A 1 109 ? -18.560 13.374 36.716 1.00 84.38 109 LEU A O 1
ATOM 803 N N . SER A 1 110 ? -18.781 15.594 36.448 1.00 87.69 110 SER A N 1
ATOM 804 C CA . SER A 1 110 ? -17.835 15.944 37.515 1.00 87.69 110 SER A CA 1
ATOM 805 C C . SER A 1 110 ? -18.311 15.435 38.879 1.00 87.69 110 SER A C 1
ATOM 807 O O . SER A 1 110 ? -17.519 14.910 39.665 1.00 87.69 110 SER A O 1
ATOM 809 N N . SER A 1 111 ? -19.616 15.538 39.144 1.00 87.31 111 SER A N 1
ATOM 810 C CA . SER A 1 111 ? -20.233 15.076 40.393 1.00 87.31 111 SER A CA 1
ATOM 811 C C . SER A 1 111 ? -20.256 13.547 40.546 1.00 87.31 111 SER A C 1
ATOM 813 O O . SER A 1 111 ? -20.249 13.045 41.669 1.00 87.31 111 SER A O 1
ATOM 815 N N . LEU A 1 112 ? -20.223 12.800 39.435 1.00 85.19 112 LEU A N 1
ATOM 816 C CA . LEU A 1 112 ? -20.208 11.332 39.415 1.00 85.19 112 LEU A CA 1
ATOM 817 C C . LEU A 1 112 ? -18.861 10.737 39.838 1.00 85.19 112 LEU A C 1
ATOM 819 O O . LEU A 1 112 ? -18.818 9.629 40.376 1.00 85.19 112 LEU A O 1
ATOM 823 N N . MET A 1 113 ? -17.758 11.454 39.611 1.00 86.88 113 MET A N 1
ATOM 824 C CA . MET A 1 113 ? -16.403 10.919 39.782 1.00 86.88 113 MET A CA 1
ATOM 825 C C . MET A 1 113 ? -16.123 10.336 41.187 1.00 86.88 113 MET A C 1
ATOM 827 O O . MET A 1 113 ? -15.567 9.239 41.256 1.00 86.88 113 MET A O 1
ATOM 831 N N . PRO A 1 114 ? -16.501 10.978 42.315 1.00 89.00 114 PRO A N 1
ATOM 832 C CA . PRO A 1 114 ? -16.285 10.411 43.653 1.00 89.00 114 PRO A CA 1
ATOM 833 C C . PRO A 1 114 ? -17.137 9.165 43.937 1.00 89.00 114 PRO A C 1
ATOM 835 O O . PRO A 1 114 ? -16.671 8.229 44.592 1.00 89.00 114 PRO A O 1
ATOM 838 N N . ALA A 1 115 ? -18.376 9.141 43.436 1.00 84.88 115 ALA A N 1
ATOM 839 C CA . ALA A 1 115 ? -19.267 7.994 43.586 1.00 84.88 115 ALA A CA 1
ATOM 840 C C . ALA A 1 115 ? -18.737 6.788 42.797 1.00 84.88 115 ALA A C 1
ATOM 842 O O . ALA A 1 115 ? -18.704 5.678 43.325 1.00 84.88 115 ALA A O 1
ATOM 843 N N . LEU A 1 116 ? -18.239 7.018 41.577 1.00 85.31 116 LEU A N 1
ATOM 844 C CA . LEU A 1 116 ? -17.590 5.991 40.764 1.00 85.31 116 LEU A CA 1
ATOM 845 C C . LEU A 1 116 ? -16.326 5.439 41.438 1.00 85.31 116 LEU A C 1
ATOM 847 O O . LEU A 1 116 ? -16.129 4.228 41.463 1.00 85.31 116 LEU A O 1
ATOM 851 N N . GLU A 1 117 ? -15.489 6.309 42.015 1.00 88.50 117 GLU A N 1
ATOM 852 C CA . GLU A 1 117 ? -14.296 5.877 42.755 1.00 88.50 117 GLU A CA 1
ATOM 853 C C . GLU A 1 117 ? -14.661 4.926 43.896 1.00 88.50 117 GLU A C 1
ATOM 855 O O . GLU A 1 117 ? -14.067 3.859 44.046 1.00 88.50 117 GLU A O 1
ATOM 860 N N . THR A 1 118 ? -15.662 5.321 44.683 1.00 87.88 118 THR A N 1
ATOM 861 C CA . THR A 1 118 ? -16.149 4.548 45.827 1.00 87.88 118 THR A CA 1
ATOM 862 C C . THR A 1 118 ? -16.676 3.193 45.372 1.00 87.88 118 THR A C 1
ATOM 864 O O . THR A 1 118 ? -16.277 2.166 45.921 1.00 87.88 118 THR A O 1
ATOM 867 N N . PHE A 1 119 ? -17.489 3.190 44.313 1.00 86.00 119 PHE A N 1
ATOM 868 C CA . PHE A 1 119 ? -18.042 1.980 43.724 1.00 86.00 119 PHE A CA 1
ATOM 869 C C . PHE A 1 119 ? -16.948 1.004 43.268 1.00 86.00 119 PHE A C 1
ATOM 871 O O . PHE A 1 119 ? -16.953 -0.162 43.662 1.00 86.00 119 PHE A O 1
ATOM 878 N N . LEU A 1 120 ? -15.974 1.479 42.479 1.00 85.44 120 LEU A N 1
ATOM 879 C CA . LEU A 1 120 ? -14.891 0.641 41.953 1.00 85.44 120 LEU A CA 1
ATOM 880 C C . LEU A 1 120 ? -13.979 0.094 43.063 1.00 85.44 120 LEU A C 1
ATOM 882 O O . LEU A 1 120 ? -13.480 -1.024 42.943 1.00 85.44 120 LEU A O 1
ATOM 886 N N . ARG A 1 121 ? -13.745 0.864 44.136 1.00 86.88 121 ARG A N 1
ATOM 887 C CA . ARG A 1 121 ? -12.858 0.457 45.239 1.00 86.88 121 ARG A CA 1
ATOM 888 C C . ARG A 1 121 ? -13.517 -0.490 46.236 1.00 86.88 121 ARG A C 1
ATOM 890 O O . ARG A 1 121 ? -12.840 -1.391 46.723 1.00 86.88 121 ARG A O 1
ATOM 897 N N . ASN A 1 122 ? -14.793 -0.275 46.545 1.00 84.50 122 ASN A N 1
ATOM 898 C CA . ASN A 1 122 ? -15.431 -0.904 47.702 1.00 84.50 122 ASN A CA 1
ATOM 899 C C . ASN A 1 122 ? -16.560 -1.861 47.309 1.00 84.50 122 ASN A C 1
ATOM 901 O O . ASN A 1 122 ? -16.632 -2.970 47.836 1.00 84.50 122 ASN A O 1
ATOM 905 N N . ASP A 1 123 ? -17.414 -1.467 46.366 1.00 83.31 123 ASP A N 1
ATOM 906 C CA . ASP A 1 123 ? -18.682 -2.165 46.123 1.00 83.31 123 ASP A CA 1
ATOM 907 C C . ASP A 1 123 ? -18.552 -3.238 45.035 1.00 83.31 123 ASP A C 1
ATOM 909 O O . ASP A 1 123 ? -19.106 -4.333 45.149 1.00 83.31 123 ASP A O 1
ATOM 913 N N . ALA A 1 124 ? -17.759 -2.960 43.998 1.00 83.12 124 ALA A N 1
ATOM 914 C CA . ALA A 1 124 ? -17.607 -3.826 42.835 1.00 83.12 124 ALA A CA 1
ATOM 915 C C . ALA A 1 124 ? -17.062 -5.227 43.187 1.00 83.12 124 ALA A C 1
ATOM 917 O O . ALA A 1 124 ? -17.550 -6.233 42.674 1.00 83.12 124 ALA A O 1
ATOM 918 N N . SER A 1 125 ? -16.106 -5.331 44.121 1.00 83.88 125 SER A N 1
ATOM 919 C CA . SER A 1 125 ? -15.608 -6.642 44.580 1.00 83.88 125 SER A CA 1
ATOM 920 C C . SER A 1 125 ? -16.705 -7.466 45.258 1.00 83.88 125 SER A C 1
ATOM 922 O O . SER A 1 125 ? -16.780 -8.672 45.031 1.00 83.88 125 SER A O 1
ATOM 924 N N . GLY A 1 126 ? -17.559 -6.827 46.062 1.00 82.62 126 GLY A N 1
ATOM 925 C CA . GLY A 1 126 ? -18.664 -7.506 46.738 1.00 82.62 126 GLY A CA 1
ATOM 926 C C . GLY A 1 126 ? -19.717 -8.025 45.760 1.00 82.62 126 GLY A C 1
ATOM 927 O O . GLY A 1 126 ? -20.334 -9.053 46.018 1.00 82.62 126 GLY A O 1
ATOM 928 N N . MET A 1 127 ? -19.886 -7.362 44.612 1.00 81.12 127 MET A N 1
ATOM 929 C CA . MET A 1 127 ? -20.763 -7.828 43.534 1.00 81.12 127 MET A CA 1
ATOM 930 C C . MET A 1 127 ? -20.196 -9.038 42.801 1.00 81.12 127 MET A C 1
ATOM 932 O O . MET A 1 127 ? -20.953 -9.941 42.456 1.00 81.12 127 MET A O 1
ATOM 936 N N . ILE A 1 128 ? -18.877 -9.083 42.595 1.00 85.00 128 ILE A N 1
ATOM 937 C CA . ILE A 1 128 ? -18.207 -10.248 42.001 1.00 85.00 128 ILE A CA 1
ATOM 938 C C . ILE A 1 128 ? -18.423 -11.490 42.870 1.00 85.00 128 ILE A C 1
ATOM 940 O O . ILE A 1 128 ? -18.675 -12.563 42.334 1.00 85.00 128 ILE A O 1
ATOM 944 N N . ASP A 1 129 ? -18.403 -11.335 44.197 1.00 85.69 129 ASP A N 1
ATOM 945 C CA . ASP A 1 129 ? -18.638 -12.433 45.145 1.00 85.69 129 ASP A CA 1
ATOM 946 C C . ASP A 1 129 ? -20.049 -13.039 45.074 1.00 85.69 129 ASP A C 1
ATOM 948 O O . ASP A 1 129 ? -20.278 -14.117 45.616 1.00 85.69 129 ASP A O 1
ATOM 952 N N . GLN A 1 130 ? -20.994 -12.372 44.404 1.00 83.62 130 GLN A N 1
ATOM 953 C CA . GLN A 1 130 ? -22.356 -12.877 44.199 1.00 83.62 130 GLN A CA 1
ATOM 954 C C . GLN A 1 130 ? -22.525 -13.642 42.874 1.00 83.62 130 GLN A C 1
ATOM 956 O O . GLN A 1 130 ? -23.593 -14.198 42.622 1.00 83.62 130 GLN A O 1
ATOM 961 N N . ILE A 1 131 ? -21.504 -13.665 42.010 1.00 80.94 131 ILE A N 1
ATOM 962 C CA . ILE A 1 131 ? -21.533 -14.386 40.732 1.00 80.94 131 ILE A CA 1
ATOM 963 C C . ILE A 1 131 ? -21.115 -15.845 40.970 1.00 80.94 131 ILE A C 1
ATOM 965 O O . ILE A 1 131 ? -20.157 -16.118 41.692 1.00 80.94 131 ILE A O 1
ATOM 969 N N . ASP A 1 132 ? -21.814 -16.795 40.338 1.00 82.44 132 ASP A N 1
ATOM 970 C CA . ASP A 1 132 ? -21.488 -18.222 40.442 1.00 82.44 132 ASP A CA 1
ATOM 971 C C . ASP A 1 132 ? -20.030 -18.522 40.040 1.00 82.44 132 ASP A C 1
ATOM 973 O O . ASP A 1 132 ? -19.509 -18.011 39.047 1.00 82.44 132 ASP A O 1
ATOM 977 N N . THR A 1 133 ? -19.381 -19.415 40.786 1.00 84.19 133 THR A N 1
ATOM 978 C CA . THR A 1 133 ? -17.965 -19.777 40.591 1.00 84.19 133 THR A CA 1
ATOM 979 C C . THR A 1 133 ? -17.648 -20.342 39.201 1.00 84.19 133 THR A C 1
ATOM 981 O O . THR A 1 133 ? -16.603 -20.019 38.634 1.00 84.19 133 THR A O 1
ATOM 984 N N . THR A 1 134 ? -18.551 -21.125 38.601 1.00 79.00 134 THR A N 1
ATOM 985 C CA . THR A 1 134 ? -18.381 -21.683 37.245 1.00 79.00 134 THR A CA 1
ATOM 986 C C . THR A 1 134 ? -18.442 -20.576 36.196 1.00 79.00 134 THR A C 1
ATOM 988 O O . THR A 1 134 ? -17.692 -20.566 35.214 1.00 79.00 134 THR A O 1
ATOM 991 N N . MET A 1 135 ? -19.335 -19.614 36.418 1.00 77.81 135 MET A N 1
ATOM 992 C CA . MET A 1 135 ? -19.482 -18.451 35.560 1.00 77.81 135 MET A CA 1
ATOM 993 C C . MET A 1 135 ? -18.264 -17.532 35.649 1.00 77.81 135 MET A C 1
ATOM 995 O O . MET A 1 135 ? -17.729 -17.134 34.613 1.00 77.81 135 MET A O 1
ATOM 999 N N . LEU A 1 136 ? -17.789 -17.251 36.866 1.00 83.94 136 LEU A N 1
ATOM 1000 C CA . LEU A 1 136 ? -16.553 -16.506 37.092 1.00 83.94 136 LEU A CA 1
ATOM 1001 C C . LEU A 1 136 ? -15.374 -17.178 36.395 1.00 83.94 136 LEU A C 1
ATOM 1003 O O . LEU A 1 136 ? -14.633 -16.501 35.693 1.00 83.94 136 LEU A O 1
ATOM 1007 N N . ALA A 1 137 ? -15.244 -18.504 36.499 1.00 82.94 137 ALA A N 1
ATOM 1008 C CA . ALA A 1 137 ? -14.202 -19.234 35.787 1.00 82.94 137 ALA A CA 1
ATOM 1009 C C . ALA A 1 137 ? -14.270 -18.980 34.271 1.00 82.94 137 ALA A C 1
ATOM 1011 O O . ALA A 1 137 ? -13.271 -18.583 33.682 1.00 82.94 137 ALA A O 1
ATOM 1012 N N . THR A 1 138 ? -15.442 -19.107 33.647 1.00 78.25 138 THR A N 1
ATOM 1013 C CA . THR A 1 138 ? -15.597 -18.912 32.190 1.00 78.25 138 THR A CA 1
ATOM 1014 C C . THR A 1 138 ? -15.312 -17.467 31.752 1.00 78.25 138 THR A C 1
ATOM 1016 O O . THR A 1 138 ? -14.629 -17.231 30.748 1.00 78.25 138 THR A O 1
ATOM 1019 N N . ILE A 1 139 ? -15.801 -16.487 32.521 1.00 79.38 139 ILE A N 1
ATOM 1020 C CA . ILE A 1 139 ? -15.540 -15.054 32.310 1.00 79.38 139 ILE A CA 1
ATOM 1021 C C . ILE A 1 139 ? -14.035 -14.777 32.374 1.00 79.38 139 ILE A C 1
ATOM 1023 O O . ILE A 1 139 ? -13.468 -14.159 31.473 1.00 79.38 139 ILE A O 1
ATOM 1027 N N . GLU A 1 140 ? -13.367 -15.279 33.408 1.00 83.38 140 GLU A N 1
ATOM 1028 C CA . GLU A 1 140 ? -11.941 -15.052 33.623 1.00 83.38 140 GLU A CA 1
ATOM 1029 C C . GLU A 1 140 ? -11.076 -15.768 32.594 1.00 83.38 140 GLU A C 1
ATOM 1031 O O . GLU A 1 140 ? -10.117 -15.185 32.106 1.00 83.38 140 GLU A O 1
ATOM 1036 N N . GLN A 1 141 ? -11.436 -16.980 32.175 1.00 80.81 141 GLN A N 1
ATOM 1037 C CA . GLN A 1 141 ? -10.750 -17.663 31.079 1.00 80.81 141 GLN A CA 1
ATOM 1038 C C . GLN A 1 141 ? -10.856 -16.891 29.756 1.00 80.81 141 GLN A C 1
ATOM 1040 O O . GLN A 1 141 ? -9.907 -16.877 28.972 1.00 80.81 141 GLN A O 1
ATOM 1045 N N . THR A 1 142 ? -11.976 -16.200 29.521 1.00 76.69 142 THR A N 1
ATOM 1046 C CA . THR A 1 142 ? -12.144 -15.311 28.360 1.00 76.69 142 THR A CA 1
ATOM 1047 C C . THR A 1 142 ? -11.255 -14.069 28.474 1.00 76.69 142 THR A C 1
ATOM 1049 O O . THR A 1 142 ? -10.610 -13.678 27.501 1.00 76.69 142 THR A O 1
ATOM 1052 N N . ILE A 1 143 ? -11.162 -13.474 29.668 1.00 76.81 143 ILE A N 1
ATOM 1053 C CA . ILE A 1 143 ? -10.233 -12.369 29.955 1.00 76.81 143 ILE A CA 1
ATOM 1054 C C . ILE A 1 143 ? -8.779 -12.806 29.708 1.00 76.81 143 ILE A C 1
ATOM 1056 O O . ILE A 1 143 ? -8.037 -12.124 29.002 1.00 76.81 143 ILE A O 1
ATOM 1060 N N . LEU A 1 144 ? -8.389 -13.977 30.217 1.00 76.94 144 LEU A N 1
ATOM 1061 C CA . LEU A 1 144 ? -7.053 -14.546 30.033 1.00 76.94 144 LEU A CA 1
ATOM 1062 C C . LEU A 1 144 ? -6.766 -14.843 28.549 1.00 76.94 144 LEU A C 1
ATOM 1064 O O . LEU A 1 144 ? -5.684 -14.526 28.066 1.00 76.94 144 LEU A O 1
ATOM 1068 N N . ALA A 1 145 ? -7.733 -15.365 27.785 1.00 73.69 145 ALA A N 1
ATOM 1069 C CA . ALA A 1 145 ? -7.568 -15.635 26.350 1.00 73.69 145 ALA A CA 1
ATOM 1070 C C . ALA A 1 145 ? -7.266 -14.373 25.518 1.00 73.69 145 ALA A C 1
ATOM 1072 O O . ALA A 1 145 ? -6.538 -14.440 24.523 1.00 73.69 145 ALA A O 1
ATOM 1073 N N . ASN A 1 146 ? -7.805 -13.221 25.926 1.00 70.38 146 ASN A N 1
ATOM 1074 C CA . ASN A 1 146 ? -7.537 -11.938 25.275 1.00 70.38 146 ASN A CA 1
ATOM 1075 C C . ASN A 1 146 ? -6.148 -11.376 25.625 1.00 70.38 146 ASN A C 1
ATOM 1077 O O . ASN A 1 146 ? -5.554 -10.654 24.825 1.00 70.38 146 ASN A O 1
ATOM 1081 N N . ASN A 1 147 ? -5.569 -11.788 26.753 1.00 68.06 147 ASN A N 1
ATOM 1082 C CA . ASN A 1 147 ? -4.235 -11.402 27.207 1.00 68.06 147 ASN A CA 1
ATOM 1083 C C . ASN A 1 147 ? -3.127 -12.285 26.600 1.00 68.06 147 ASN A C 1
ATOM 1085 O O . ASN A 1 147 ? -2.374 -12.960 27.301 1.00 68.06 147 ASN A O 1
ATOM 1089 N N . ARG A 1 148 ? -2.995 -12.252 25.264 1.00 52.12 148 ARG A N 1
ATOM 1090 C CA . ARG A 1 148 ? -2.088 -13.120 24.476 1.00 52.12 148 ARG A CA 1
ATOM 1091 C C . ARG A 1 148 ? -0.592 -13.010 24.820 1.00 52.12 148 ARG A C 1
ATOM 1093 O O . ARG A 1 148 ? 0.171 -13.890 24.437 1.00 52.12 148 ARG A O 1
ATOM 1100 N N . GLY A 1 149 ? -0.166 -11.949 25.509 1.00 48.44 149 GLY A N 1
ATOM 1101 C CA . GLY A 1 149 ? 1.222 -11.749 25.950 1.00 48.44 149 GLY A CA 1
ATOM 1102 C C . GLY A 1 149 ? 1.566 -12.380 27.305 1.00 48.44 149 GLY A C 1
ATOM 1103 O O . GLY A 1 149 ? 2.725 -12.344 27.715 1.00 48.44 149 GLY A O 1
ATOM 1104 N N . VAL A 1 150 ? 0.588 -12.942 28.024 1.00 50.75 150 VAL A N 1
ATOM 1105 C CA . VAL A 1 150 ? 0.806 -13.503 29.362 1.00 50.75 150 VAL A CA 1
ATOM 1106 C C . VAL A 1 150 ? 1.196 -14.973 29.243 1.00 50.75 150 VAL A C 1
ATOM 1108 O O . VAL A 1 150 ? 0.404 -15.820 28.838 1.00 50.75 150 VAL A O 1
ATOM 1111 N N . ASN A 1 151 ? 2.433 -15.297 29.619 1.00 51.00 151 ASN A N 1
ATOM 1112 C CA . ASN A 1 151 ? 2.871 -16.684 29.729 1.00 51.00 151 ASN A CA 1
ATOM 1113 C C . ASN A 1 151 ? 2.306 -17.306 31.018 1.00 51.00 151 ASN A C 1
ATOM 1115 O O . ASN A 1 151 ? 2.937 -17.254 32.076 1.00 51.00 151 ASN A O 1
ATOM 1119 N N . PHE A 1 152 ? 1.111 -17.895 30.928 1.00 52.03 152 PHE A N 1
ATOM 1120 C CA . PHE A 1 152 ? 0.403 -18.493 32.068 1.00 52.03 152 PHE A CA 1
ATOM 1121 C C . PHE A 1 152 ? 1.193 -19.599 32.781 1.00 52.03 152 PHE A C 1
ATOM 1123 O O . PHE A 1 152 ? 0.966 -19.835 33.963 1.00 52.03 152 PHE A O 1
ATOM 1130 N N . HIS A 1 153 ? 2.160 -20.240 32.110 1.00 51.66 153 HIS A N 1
ATOM 1131 C CA . HIS A 1 153 ? 3.019 -21.250 32.735 1.00 51.66 153 HIS A CA 1
ATOM 1132 C C . HIS A 1 153 ? 3.984 -20.679 33.783 1.00 51.66 153 HIS A C 1
ATOM 1134 O O . HIS A 1 153 ? 4.473 -21.434 34.619 1.00 51.66 153 HIS A O 1
ATOM 1140 N N . MET A 1 154 ? 4.267 -19.373 33.750 1.00 52.47 154 MET A N 1
ATOM 1141 C CA . MET A 1 154 ? 5.176 -18.708 34.693 1.00 52.47 154 MET A CA 1
ATOM 1142 C C . MET A 1 154 ? 4.445 -17.952 35.811 1.00 52.47 154 MET A C 1
ATOM 1144 O O . MET A 1 154 ? 5.094 -17.335 36.655 1.00 52.47 154 MET A O 1
ATOM 1148 N N . ALA A 1 155 ? 3.112 -17.960 35.819 1.00 56.50 155 ALA A N 1
ATOM 1149 C CA . ALA A 1 155 ? 2.333 -17.140 36.733 1.00 56.50 155 ALA A CA 1
ATOM 1150 C C . ALA A 1 155 ? 2.158 -17.827 38.104 1.00 56.50 155 ALA A C 1
ATOM 1152 O O . ALA A 1 155 ? 1.755 -18.986 38.186 1.00 56.50 155 ALA A O 1
ATOM 1153 N N . SER A 1 156 ? 2.472 -17.115 39.191 1.00 56.66 156 SER A N 1
ATOM 1154 C CA . SER A 1 156 ? 2.332 -17.619 40.566 1.00 56.66 156 SER A CA 1
ATOM 1155 C C . SER A 1 156 ? 0.852 -17.716 40.960 1.00 56.66 156 SER A C 1
ATOM 1157 O O . SER A 1 156 ? 0.179 -16.693 40.885 1.00 56.66 156 SER A O 1
ATOM 1159 N N . PRO A 1 157 ? 0.334 -18.854 41.466 1.00 58.12 157 PRO A N 1
ATOM 1160 C CA . PRO A 1 157 ? -1.065 -18.986 41.909 1.00 58.12 157 PRO A CA 1
ATOM 1161 C C . PRO A 1 157 ? -1.492 -17.985 42.997 1.00 58.12 157 PRO A C 1
ATOM 1163 O O . PRO A 1 157 ? -2.681 -17.731 43.173 1.00 58.12 157 PRO A O 1
ATOM 1166 N N . ASN A 1 158 ? -0.524 -17.415 43.721 1.00 55.81 158 ASN A N 1
ATOM 1167 C CA . ASN A 1 158 ? -0.757 -16.491 44.832 1.00 55.81 158 ASN A CA 1
ATOM 1168 C C . ASN A 1 158 ? -0.794 -15.015 44.400 1.00 55.81 158 ASN A C 1
ATOM 1170 O O . ASN A 1 158 ? -1.203 -14.164 45.186 1.00 55.81 158 ASN A O 1
ATOM 1174 N N . GLU A 1 159 ? -0.381 -14.702 43.169 1.00 62.16 159 GLU A N 1
ATOM 1175 C CA . GLU A 1 159 ? -0.418 -13.351 42.605 1.00 62.16 159 GLU A CA 1
ATOM 1176 C C . GLU A 1 159 ? -1.116 -13.399 41.239 1.00 62.16 159 GLU A C 1
ATOM 1178 O O . GLU A 1 159 ? -0.512 -13.813 40.245 1.00 62.16 159 GLU A O 1
ATOM 1183 N N . PRO A 1 160 ? -2.405 -13.010 41.153 1.00 60.22 160 PRO A N 1
ATOM 1184 C CA . PRO A 1 160 ? -3.121 -13.092 39.893 1.00 60.22 160 PRO A CA 1
ATOM 1185 C C . PRO A 1 160 ? -2.583 -12.095 38.866 1.00 60.22 160 PRO A C 1
ATOM 1187 O O . PRO A 1 160 ? -2.746 -10.880 39.009 1.00 60.22 160 PRO A O 1
ATOM 1190 N N . HIS A 1 161 ? -1.965 -12.627 37.813 1.00 61.09 161 HIS A N 1
ATOM 1191 C CA . HIS A 1 161 ? -1.515 -11.925 36.615 1.00 61.09 161 HIS A CA 1
ATOM 1192 C C . HIS A 1 161 ? -2.474 -12.246 35.456 1.00 61.09 161 HIS A C 1
ATOM 1194 O O . HIS A 1 161 ? -3.025 -13.340 35.387 1.00 61.09 161 HIS A O 1
ATOM 1200 N N . GLY A 1 162 ? -2.690 -11.304 34.533 1.00 57.25 162 GLY A N 1
ATOM 1201 C CA . GLY A 1 162 ? -3.606 -11.505 33.397 1.00 57.25 162 GLY A CA 1
ATOM 1202 C C . GLY A 1 162 ? -4.954 -10.791 33.504 1.00 57.25 162 GLY A C 1
ATOM 1203 O O . GLY A 1 162 ? -5.936 -11.246 32.925 1.00 57.25 162 GLY A O 1
ATOM 1204 N N . TYR A 1 163 ? -4.996 -9.657 34.200 1.00 65.12 163 TYR A N 1
ATOM 1205 C CA . TYR A 1 163 ? -6.068 -8.668 34.076 1.00 65.12 163 TYR A CA 1
ATOM 1206 C C . TYR A 1 163 ? -5.884 -7.852 32.781 1.00 65.12 163 TYR A C 1
ATOM 1208 O O . TYR A 1 163 ? -4.775 -7.780 32.257 1.00 65.12 163 TYR A O 1
ATOM 1216 N N . LEU A 1 164 ? -6.960 -7.298 32.208 1.00 61.78 164 LEU A N 1
ATOM 1217 C CA . LEU A 1 164 ? -6.906 -6.667 30.870 1.00 61.78 164 LEU A CA 1
ATOM 1218 C C . LEU A 1 164 ? -6.069 -5.389 30.812 1.00 61.78 164 LEU A C 1
ATOM 1220 O O . LEU A 1 164 ? -5.511 -5.074 29.770 1.00 61.78 164 LEU A O 1
ATOM 1224 N N . MET A 1 165 ? -5.967 -4.659 31.921 1.00 58.31 165 MET A N 1
ATOM 1225 C CA . MET A 1 165 ? -5.073 -3.506 32.009 1.00 58.31 165 MET A CA 1
ATOM 1226 C C . MET A 1 165 ? -3.677 -3.980 32.396 1.00 58.31 165 MET A C 1
ATOM 1228 O O . MET A 1 165 ? -3.549 -4.828 33.262 1.00 58.31 165 MET A O 1
ATOM 1232 N N . SER A 1 166 ? -2.596 -3.428 31.854 1.00 53.56 166 SER A N 1
ATOM 1233 C CA . SER A 1 166 ? -1.287 -3.643 32.488 1.00 53.56 166 SER A CA 1
ATOM 1234 C C . SER A 1 166 ? -1.187 -2.756 33.743 1.00 53.56 166 SER A C 1
ATOM 1236 O O . SER A 1 166 ? -1.748 -1.665 33.785 1.00 53.56 166 SER A O 1
ATOM 1238 N N . ARG A 1 167 ? -0.447 -3.148 34.793 1.00 43.09 167 ARG A N 1
ATOM 1239 C CA . ARG A 1 167 ? -0.153 -2.203 35.905 1.00 43.09 167 ARG A CA 1
ATOM 1240 C C . ARG A 1 167 ? 0.727 -1.028 35.435 1.00 43.09 167 ARG A C 1
ATOM 1242 O O . ARG A 1 167 ? 0.837 -0.042 36.154 1.00 43.09 167 ARG A O 1
ATOM 1249 N N . SER A 1 168 ? 1.354 -1.130 34.257 1.00 40.72 168 SER A N 1
ATOM 1250 C CA . SER A 1 168 ? 2.262 -0.126 33.687 1.00 40.72 168 SER A CA 1
ATOM 1251 C C . SER A 1 168 ? 1.598 0.880 32.744 1.00 40.72 168 SER A C 1
ATOM 1253 O O . SER A 1 168 ? 2.265 1.816 32.319 1.00 40.72 168 SER A O 1
ATOM 1255 N N . THR A 1 169 ? 0.307 0.745 32.427 1.00 48.50 169 THR A N 1
ATOM 1256 C CA . THR A 1 169 ? -0.424 1.668 31.533 1.00 48.50 169 THR A CA 1
ATOM 1257 C C . THR A 1 169 ? -0.914 2.936 32.233 1.00 48.50 169 THR A C 1
ATOM 1259 O O . THR A 1 169 ? -1.791 3.609 31.706 1.00 48.50 169 THR A O 1
ATOM 1262 N N . VAL A 1 170 ? -0.330 3.319 33.378 1.00 48.91 170 VAL A N 1
ATOM 1263 C CA . VAL A 1 170 ? -0.554 4.655 33.954 1.00 48.91 170 VAL A CA 1
ATOM 1264 C C . VAL A 1 170 ? -0.028 5.685 32.955 1.00 48.91 170 VAL A C 1
ATOM 1266 O O . VAL A 1 170 ? 1.171 5.966 32.877 1.00 48.91 170 VAL A O 1
ATOM 1269 N N . MET A 1 171 ? -0.930 6.216 32.133 1.00 56.88 171 MET A N 1
ATOM 1270 C CA . MET A 1 171 ? -0.591 7.209 31.129 1.00 56.88 171 MET A CA 1
ATOM 1271 C C . MET A 1 171 ? -0.189 8.499 31.843 1.00 56.88 171 MET A C 1
ATOM 1273 O O . MET A 1 171 ? -0.981 9.109 32.554 1.00 56.88 171 MET A O 1
ATOM 1277 N N . SER A 1 172 ? 1.061 8.925 31.651 1.00 56.19 172 SER A N 1
ATOM 1278 C CA . SER A 1 172 ? 1.493 10.258 32.079 1.00 56.19 172 SER A CA 1
ATOM 1279 C C . SER A 1 172 ? 0.585 11.321 31.437 1.00 56.19 172 SER A C 1
ATOM 1281 O O . SER A 1 172 ? 0.352 11.222 30.223 1.00 56.19 172 SER A O 1
ATOM 1283 N N . PRO A 1 173 ? 0.111 12.331 32.199 1.00 53.28 173 PRO A N 1
ATOM 1284 C CA . PRO A 1 173 ? -0.672 13.433 31.654 1.00 53.28 173 PRO A CA 1
ATOM 1285 C C . PRO A 1 173 ? 0.161 14.155 30.593 1.00 53.28 173 PRO A C 1
ATOM 1287 O O . PRO A 1 173 ? 1.132 14.845 30.907 1.00 53.28 173 PRO A O 1
ATOM 1290 N N . ARG A 1 174 ? -0.179 13.965 29.318 1.00 63.94 174 ARG A N 1
ATOM 1291 C CA . ARG A 1 174 ? 0.394 14.736 28.212 1.00 63.94 174 ARG A CA 1
ATOM 1292 C C . ARG A 1 174 ? -0.624 15.752 27.734 1.00 63.94 174 ARG A C 1
ATOM 1294 O O . ARG A 1 174 ? -1.826 15.538 27.849 1.00 63.94 174 ARG A O 1
ATOM 1301 N N . LYS A 1 175 ? -0.125 16.856 27.175 1.00 63.03 175 LYS A N 1
ATOM 1302 C CA . LYS A 1 175 ? -0.964 17.860 26.524 1.00 63.03 175 LYS A CA 1
ATOM 1303 C C . LYS A 1 175 ? -1.704 17.201 25.356 1.00 63.03 175 LYS A C 1
ATOM 1305 O O . LYS A 1 175 ? -1.090 16.910 24.331 1.00 63.03 175 LYS A O 1
ATOM 1310 N N . LEU A 1 176 ? -2.997 16.965 25.548 1.00 71.75 176 LEU A N 1
ATOM 1311 C CA . LEU A 1 176 ? -3.931 16.597 24.493 1.00 71.75 176 LEU A CA 1
ATOM 1312 C C . LEU A 1 176 ? -4.106 17.793 23.558 1.00 71.75 176 LEU A C 1
ATOM 1314 O O . LEU A 1 176 ? -4.058 18.947 23.992 1.00 71.75 176 LEU A O 1
ATOM 1318 N N . GLY A 1 177 ? -4.266 17.512 22.274 1.00 73.94 177 GLY A N 1
ATOM 1319 C CA . GLY A 1 177 ? -4.436 18.538 21.263 1.00 73.94 177 GLY A CA 1
ATOM 1320 C C . GLY A 1 177 ? -5.056 17.959 20.008 1.00 73.94 177 GLY A C 1
ATOM 1321 O O . GLY A 1 177 ? -4.937 16.768 19.716 1.00 73.94 177 GLY A O 1
ATOM 1322 N N . THR A 1 178 ? -5.719 18.827 19.267 1.00 78.88 178 THR A N 1
ATOM 1323 C CA . THR A 1 178 ? -6.249 18.505 17.951 1.00 78.88 178 THR A CA 1
ATOM 1324 C C . THR A 1 178 ? -5.120 18.195 16.983 1.00 78.88 178 THR A C 1
ATOM 1326 O O . THR A 1 178 ? -3.957 18.571 17.170 1.00 78.88 178 THR A O 1
ATOM 1329 N N . CYS A 1 179 ? -5.482 17.542 15.891 1.00 85.56 179 CYS A N 1
ATOM 1330 C CA . CYS A 1 179 ? -4.556 17.255 14.818 1.00 85.56 179 CYS A CA 1
ATOM 1331 C C . CYS A 1 179 ? -3.864 18.524 14.265 1.00 85.56 179 CYS A C 1
ATOM 1333 O O . CYS A 1 179 ? -2.666 18.501 13.977 1.00 85.56 179 CYS A O 1
ATOM 1335 N N . SER A 1 180 ? -4.573 19.657 14.214 1.00 81.81 180 SER A N 1
ATOM 1336 C CA . SER A 1 180 ? -4.017 20.956 13.807 1.00 81.81 180 SER A CA 1
ATOM 1337 C C . SER A 1 180 ? -2.968 21.509 14.781 1.00 81.81 180 SER A C 1
ATOM 1339 O O . SER A 1 180 ? -2.073 22.241 14.369 1.00 81.81 180 SER A O 1
ATOM 1341 N N . GLU A 1 181 ? -3.069 21.178 16.070 1.00 83.38 181 GLU A N 1
ATOM 1342 C CA . GLU A 1 181 ? -2.150 21.652 17.114 1.00 83.38 181 GLU A CA 1
ATOM 1343 C C . GLU A 1 181 ? -0.911 20.760 17.256 1.00 83.38 181 GLU A C 1
ATOM 1345 O O . GLU A 1 181 ? 0.168 21.250 17.592 1.00 83.38 181 GLU A O 1
ATOM 1350 N N . LEU A 1 182 ? -1.065 19.451 17.036 1.00 86.31 182 LEU A N 1
ATOM 1351 C CA . LEU A 1 182 ? -0.003 18.460 17.239 1.00 86.31 182 LEU A CA 1
ATOM 1352 C C . LEU A 1 182 ? 0.744 18.083 15.951 1.00 86.31 182 LEU A C 1
ATOM 1354 O O . LEU A 1 182 ? 1.891 17.642 16.036 1.00 86.31 182 LEU A O 1
ATOM 1358 N N . GLY A 1 183 ? 0.110 18.252 14.787 1.00 89.00 183 GLY A N 1
ATOM 1359 C CA . GLY A 1 183 ? 0.513 17.620 13.530 1.00 89.00 183 GLY A CA 1
ATOM 1360 C C . GLY A 1 183 ? -0.000 16.178 13.435 1.00 89.00 183 GLY A C 1
ATOM 1361 O O . GLY A 1 183 ? -0.112 15.486 14.447 1.00 89.00 183 GLY A O 1
ATOM 1362 N N . GLY A 1 184 ? -0.311 15.713 12.220 1.00 90.06 184 GLY A N 1
ATOM 1363 C CA . GLY A 1 184 ? -1.026 14.447 12.009 1.00 90.06 184 GLY A CA 1
ATOM 1364 C C . GLY A 1 184 ? -0.303 13.210 12.553 1.00 90.06 184 GLY A C 1
ATOM 1365 O O . GLY A 1 184 ? -0.927 12.386 13.214 1.00 90.06 184 GLY A O 1
ATOM 1366 N N . ASP A 1 185 ? 1.010 13.089 12.344 1.00 91.38 185 ASP A N 1
ATOM 1367 C CA . ASP A 1 185 ? 1.769 11.908 12.797 1.00 91.38 185 ASP A CA 1
ATOM 1368 C C . ASP A 1 185 ? 1.808 11.781 14.316 1.00 91.38 185 ASP A C 1
ATOM 1370 O O . ASP A 1 185 ? 1.515 10.723 14.873 1.00 91.38 185 ASP A O 1
ATOM 1374 N N . ARG A 1 186 ? 2.119 12.889 14.993 1.00 89.56 186 ARG A N 1
ATOM 1375 C CA . ARG A 1 186 ? 2.124 12.949 16.454 1.00 89.56 186 ARG A CA 1
ATOM 1376 C C . ARG A 1 186 ? 0.721 12.743 17.018 1.00 89.56 186 ARG A C 1
ATOM 1378 O O . ARG A 1 186 ? 0.562 12.121 18.065 1.00 89.56 186 ARG A O 1
ATOM 1385 N N . TRP A 1 187 ? -0.291 13.265 16.333 1.00 89.56 187 TRP A N 1
ATOM 1386 C CA . TRP A 1 187 ? -1.683 13.049 16.695 1.00 89.56 187 TRP A CA 1
ATOM 1387 C C . TRP A 1 187 ? -2.060 11.561 16.638 1.00 89.56 187 TRP A C 1
ATOM 1389 O O . TRP A 1 187 ? -2.637 11.055 17.599 1.00 89.56 187 TRP A O 1
ATOM 1399 N N . MET A 1 188 ? -1.661 10.838 15.583 1.00 89.12 188 MET A N 1
ATOM 1400 C CA . MET A 1 188 ? -1.860 9.384 15.471 1.00 89.12 188 MET A CA 1
ATOM 1401 C C . MET A 1 188 ? -1.154 8.630 16.609 1.00 89.12 188 MET A C 1
ATOM 1403 O O . MET A 1 188 ? -1.734 7.734 17.214 1.00 89.12 188 MET A O 1
ATOM 1407 N N . GLU A 1 189 ? 0.069 9.017 16.972 1.00 87.81 189 GLU A N 1
ATOM 1408 C CA . GLU A 1 189 ? 0.808 8.387 18.076 1.00 87.81 189 GLU A CA 1
ATOM 1409 C C . GLU A 1 189 ? 0.140 8.576 19.441 1.00 87.81 189 GLU A C 1
ATOM 1411 O O . GLU A 1 189 ? 0.013 7.618 20.206 1.00 87.81 189 GLU A O 1
ATOM 1416 N N . GLU A 1 190 ? -0.314 9.791 19.760 1.00 85.06 190 GLU A N 1
ATOM 1417 C CA . GLU A 1 190 ? -1.044 10.016 21.012 1.00 85.06 190 GLU A CA 1
ATOM 1418 C C . GLU A 1 190 ? -2.397 9.289 20.993 1.00 85.06 190 GLU A C 1
ATOM 1420 O O . GLU A 1 190 ? -2.804 8.737 22.015 1.00 85.06 190 GLU A O 1
ATOM 1425 N N . ARG A 1 191 ? -3.048 9.192 19.826 1.00 86.00 191 ARG A N 1
ATOM 1426 C CA . ARG A 1 191 ? -4.280 8.420 19.632 1.00 86.00 191 ARG A CA 1
ATOM 1427 C C . ARG A 1 191 ? -4.096 6.927 19.910 1.00 86.00 191 ARG A C 1
ATOM 1429 O O . ARG A 1 191 ? -4.916 6.364 20.633 1.00 86.00 191 ARG A O 1
ATOM 1436 N N . ALA A 1 192 ? -3.039 6.294 19.393 1.00 85.38 192 ALA A N 1
ATOM 1437 C CA . ALA A 1 192 ? -2.785 4.856 19.567 1.00 85.38 192 ALA A CA 1
ATOM 1438 C C . ALA A 1 192 ? -2.811 4.423 21.042 1.00 85.38 192 ALA A C 1
ATOM 1440 O O . ALA A 1 192 ? -3.368 3.385 21.395 1.00 85.38 192 ALA A O 1
ATOM 1441 N N . ARG A 1 193 ? -2.271 5.270 21.927 1.00 79.56 193 ARG A N 1
ATOM 1442 C CA . ARG A 1 193 ? -2.213 5.010 23.373 1.00 79.56 193 ARG A CA 1
ATOM 1443 C C . ARG A 1 193 ? -3.602 4.907 24.006 1.00 79.56 193 ARG A C 1
ATOM 1445 O O . ARG A 1 193 ? -3.818 4.081 24.886 1.00 79.56 193 ARG A O 1
ATOM 1452 N N . TYR A 1 194 ? -4.545 5.734 23.557 1.00 80.50 194 TYR A N 1
ATOM 1453 C CA . TYR A 1 194 ? -5.929 5.689 24.030 1.00 80.50 194 TYR A CA 1
ATOM 1454 C C . TYR A 1 194 ? -6.752 4.612 23.326 1.00 80.50 194 TYR A C 1
ATOM 1456 O O . TYR A 1 194 ? -7.631 4.031 23.953 1.00 80.50 194 TYR A O 1
ATOM 1464 N N . VAL A 1 195 ? -6.468 4.321 22.054 1.00 81.00 195 VAL A N 1
ATOM 1465 C CA . VAL A 1 195 ? -7.108 3.230 21.304 1.00 81.00 195 VAL A CA 1
ATOM 1466 C C . VAL A 1 195 ? -6.894 1.891 21.999 1.00 81.00 195 VAL A C 1
ATOM 1468 O O . VAL A 1 195 ? -7.847 1.125 22.137 1.00 81.00 195 VAL A O 1
ATOM 1471 N N . GLU A 1 196 ? -5.680 1.629 22.486 1.00 74.62 196 GLU A N 1
ATOM 1472 C CA . GLU A 1 196 ? -5.380 0.427 23.266 1.00 74.62 196 GLU A CA 1
ATOM 1473 C C . GLU A 1 196 ? -6.291 0.338 24.499 1.00 74.62 196 GLU A C 1
ATOM 1475 O O . GLU A 1 196 ? -6.959 -0.673 24.713 1.00 74.62 196 GLU A O 1
ATOM 1480 N N . LEU A 1 197 ? -6.398 1.430 25.262 1.00 75.69 197 LEU A N 1
ATOM 1481 C CA . LEU A 1 197 ? -7.214 1.497 26.471 1.00 75.69 197 LEU A CA 1
ATOM 1482 C C . LEU A 1 197 ? -8.718 1.365 26.183 1.00 75.69 197 LEU A C 1
ATOM 1484 O O . LEU A 1 197 ? -9.406 0.599 26.852 1.00 75.69 197 LEU A O 1
ATOM 1488 N N . ILE A 1 198 ? -9.232 2.066 25.170 1.00 77.94 198 ILE A N 1
ATOM 1489 C CA . ILE A 1 198 ? -10.638 1.988 24.741 1.00 77.94 198 ILE A CA 1
ATOM 1490 C C . ILE A 1 198 ? -10.983 0.569 24.288 1.00 77.94 198 ILE A C 1
ATOM 1492 O O . ILE A 1 198 ? -12.031 0.047 24.665 1.00 77.94 198 ILE A O 1
ATOM 1496 N N . SER A 1 199 ? -10.087 -0.079 23.542 1.00 73.94 199 SER A N 1
ATOM 1497 C CA . SER A 1 199 ? -10.287 -1.455 23.080 1.00 73.94 199 SER A CA 1
ATOM 1498 C C . SER A 1 199 ? -10.405 -2.436 24.254 1.00 73.94 199 SER A C 1
ATOM 1500 O O . SER A 1 199 ? -11.186 -3.383 24.180 1.00 73.94 199 SER A O 1
ATOM 1502 N N . MET A 1 200 ? -9.698 -2.203 25.370 1.00 72.81 200 MET A N 1
ATOM 1503 C CA . MET A 1 200 ? -9.847 -3.022 26.585 1.00 72.81 200 MET A CA 1
ATOM 1504 C C . MET A 1 200 ? -11.243 -2.895 27.209 1.00 72.81 200 MET A C 1
ATOM 1506 O O . MET A 1 200 ? -11.821 -3.907 27.608 1.00 72.81 200 MET A O 1
ATOM 1510 N N . PHE A 1 201 ? -11.789 -1.676 27.288 1.00 76.75 201 PHE A N 1
ATOM 1511 C CA . PHE A 1 201 ? -13.153 -1.441 27.780 1.00 76.75 201 PHE A CA 1
ATOM 1512 C C . PHE A 1 201 ? -14.188 -2.121 26.874 1.00 76.75 201 PHE A C 1
ATOM 1514 O O . PHE A 1 201 ? -15.046 -2.848 27.356 1.00 76.75 201 PHE A O 1
ATOM 1521 N N . GLU A 1 202 ? -14.033 -2.029 25.551 1.00 75.38 202 GLU A N 1
ATOM 1522 C CA . GLU A 1 202 ? -14.922 -2.706 24.590 1.00 75.38 202 GLU A CA 1
ATOM 1523 C C . GLU A 1 202 ? -14.887 -4.247 24.727 1.00 75.38 202 GLU A C 1
ATOM 1525 O O . GLU A 1 202 ? -15.917 -4.925 24.603 1.00 75.38 202 GLU A O 1
ATOM 1530 N N . VAL A 1 203 ? -13.722 -4.821 25.056 1.00 72.25 203 VAL A N 1
ATOM 1531 C CA . VAL A 1 203 ? -13.591 -6.251 25.387 1.00 72.25 203 VAL A CA 1
ATOM 1532 C C . VAL A 1 203 ? -14.292 -6.584 26.708 1.00 72.25 203 VAL A C 1
ATOM 1534 O O . VAL A 1 203 ? -15.045 -7.559 26.758 1.00 72.25 203 VAL A O 1
ATOM 1537 N N . MET A 1 204 ? -14.092 -5.787 27.765 1.00 74.88 204 MET A N 1
ATOM 1538 C CA . MET A 1 204 ? -14.786 -5.978 29.048 1.00 74.88 204 MET A CA 1
ATOM 1539 C C . MET A 1 204 ? -16.297 -5.891 28.900 1.00 74.88 204 MET A C 1
ATOM 1541 O O . MET A 1 204 ? -17.005 -6.749 29.428 1.00 74.88 204 MET A O 1
ATOM 1545 N N . GLU A 1 205 ? -16.788 -4.901 28.157 1.00 77.19 205 GLU A N 1
ATOM 1546 C CA . GLU A 1 205 ? -18.208 -4.734 27.887 1.00 77.19 205 GLU A CA 1
ATOM 1547 C C . GLU A 1 205 ? -18.769 -6.010 27.254 1.00 77.19 205 GLU A C 1
ATOM 1549 O O . GLU A 1 205 ? -19.782 -6.538 27.711 1.00 77.19 205 GLU A O 1
ATOM 1554 N N . THR A 1 206 ? -18.080 -6.556 26.248 1.00 71.62 206 THR A N 1
ATOM 1555 C CA . THR A 1 206 ? -18.484 -7.792 25.562 1.00 71.62 206 THR A CA 1
ATOM 1556 C C . THR A 1 206 ? -18.574 -8.974 26.533 1.00 71.62 206 THR A C 1
ATOM 1558 O O . THR A 1 206 ? -19.563 -9.712 26.522 1.00 71.62 206 THR A O 1
ATOM 1561 N N . VAL A 1 207 ? -17.574 -9.130 27.406 1.00 72.81 207 VAL A N 1
ATOM 1562 C CA . VAL A 1 207 ? -17.518 -10.204 28.409 1.00 72.81 207 VAL A CA 1
ATOM 1563 C C . VAL A 1 207 ? -18.632 -10.058 29.454 1.00 72.81 207 VAL A C 1
ATOM 1565 O O . VAL A 1 207 ? -19.350 -11.019 29.733 1.00 72.81 207 VAL A O 1
ATOM 1568 N N . LEU A 1 208 ? -18.832 -8.859 30.005 1.00 75.62 208 LEU A N 1
ATOM 1569 C CA . LEU A 1 208 ? -19.868 -8.590 31.010 1.00 75.62 208 LEU A CA 1
ATOM 1570 C C . LEU A 1 208 ? -21.281 -8.657 30.415 1.00 75.62 208 LEU A C 1
ATOM 1572 O O . LEU A 1 208 ? -22.220 -9.096 31.081 1.00 75.62 208 LEU A O 1
ATOM 1576 N N . SER A 1 209 ? -21.438 -8.286 29.144 1.00 75.38 209 SER A N 1
ATOM 1577 C CA . SER A 1 209 ? -22.707 -8.387 28.423 1.00 75.38 209 SER A CA 1
ATOM 1578 C C . SER A 1 209 ? -23.147 -9.846 28.274 1.00 75.38 209 SER A C 1
ATOM 1580 O O . SER A 1 209 ? -24.325 -10.136 28.458 1.00 75.38 209 SER A O 1
ATOM 1582 N N . ALA A 1 210 ? -22.225 -10.793 28.054 1.00 68.94 210 ALA A N 1
ATOM 1583 C CA . ALA A 1 210 ? -22.558 -12.223 28.041 1.00 68.94 210 ALA A CA 1
ATOM 1584 C C . ALA A 1 210 ? -23.167 -12.691 29.376 1.00 68.94 210 ALA A C 1
ATOM 1586 O O . ALA A 1 210 ? -24.104 -13.489 29.385 1.00 68.94 210 ALA A O 1
ATOM 1587 N N . CYS A 1 211 ? -22.695 -12.139 30.498 1.00 68.94 211 CYS A N 1
ATOM 1588 C CA . CYS A 1 211 ? -23.241 -12.445 31.815 1.00 68.94 211 CYS A CA 1
ATOM 1589 C C . CYS A 1 211 ? -24.652 -11.881 32.046 1.00 68.94 211 CYS A C 1
ATOM 1591 O O . CYS A 1 211 ? -25.469 -12.504 32.727 1.00 68.94 211 CYS A O 1
ATOM 1593 N N . SER A 1 212 ? -24.965 -10.727 31.450 1.00 68.81 212 SER A N 1
ATOM 1594 C CA . SER A 1 212 ? -26.263 -10.060 31.620 1.00 68.81 212 SER A CA 1
ATOM 1595 C C . SER A 1 212 ? -27.467 -10.885 31.138 1.00 68.81 212 SER A C 1
ATOM 1597 O O . SER A 1 212 ? -28.588 -10.635 31.573 1.00 68.81 212 SER A O 1
ATOM 1599 N N . TYR A 1 213 ? -27.241 -11.896 30.290 1.00 67.31 213 TYR A N 1
ATOM 1600 C CA . TYR A 1 213 ? -28.285 -12.786 29.775 1.00 67.31 213 TYR A CA 1
ATOM 1601 C C . TYR A 1 213 ? -28.697 -13.904 30.749 1.00 67.31 213 TYR A C 1
ATOM 1603 O O . TYR A 1 213 ? -29.637 -14.638 30.445 1.00 67.31 213 TYR A O 1
ATOM 1611 N N . LEU A 1 214 ? -28.040 -14.049 31.909 1.00 66.81 214 LEU A N 1
ATOM 1612 C CA . LEU A 1 214 ? -28.412 -15.053 32.911 1.00 66.81 214 LEU A CA 1
ATOM 1613 C C . LEU A 1 214 ? -29.410 -14.499 33.946 1.00 66.81 214 LEU A C 1
ATOM 1615 O O . LEU A 1 214 ? -29.098 -13.504 34.601 1.00 66.81 214 LEU A O 1
ATOM 1619 N N . PRO A 1 215 ? -30.554 -15.162 34.204 1.00 62.31 215 PRO A N 1
ATOM 1620 C CA . PRO A 1 215 ? -31.610 -14.632 35.075 1.00 62.31 215 PRO A CA 1
ATOM 1621 C C . PRO A 1 215 ? -31.157 -14.243 36.494 1.00 62.31 215 PRO A C 1
ATOM 1623 O O . PRO A 1 215 ? -31.571 -13.203 36.996 1.00 62.31 215 PRO A O 1
ATOM 1626 N N . ILE A 1 216 ? -30.285 -15.038 37.128 1.00 60.62 216 ILE A N 1
ATOM 1627 C CA . ILE A 1 216 ? -29.889 -14.866 38.542 1.00 60.62 216 ILE A CA 1
ATOM 1628 C C . ILE A 1 216 ? -28.665 -13.941 38.695 1.00 60.62 216 ILE A C 1
ATOM 1630 O O . ILE A 1 216 ? -28.587 -13.169 39.646 1.00 60.62 216 ILE A O 1
ATOM 1634 N N . ALA A 1 217 ? -27.723 -13.981 37.745 1.00 65.12 217 ALA A N 1
ATOM 1635 C CA . ALA A 1 217 ? -26.481 -13.197 37.788 1.00 65.12 217 ALA A CA 1
ATOM 1636 C C . ALA A 1 217 ? -26.569 -11.850 37.045 1.00 65.12 217 ALA A C 1
ATOM 1638 O O . ALA A 1 217 ? -25.673 -11.011 37.188 1.00 65.12 217 ALA A O 1
ATOM 1639 N N . SER A 1 218 ? -27.648 -11.631 36.277 1.00 73.56 218 SER A N 1
ATOM 1640 C CA . SER A 1 218 ? -27.834 -10.457 35.414 1.00 73.56 218 SER A CA 1
ATOM 1641 C C . SER A 1 218 ? -27.544 -9.152 36.142 1.00 73.56 218 SER A C 1
ATOM 1643 O O . SER A 1 218 ? -26.822 -8.310 35.612 1.00 73.56 218 SER A O 1
ATOM 1645 N N . CYS A 1 219 ? -28.015 -9.001 37.384 1.00 77.25 219 CYS A N 1
ATOM 1646 C CA . CYS A 1 219 ? -27.889 -7.730 38.080 1.00 77.25 219 CYS A CA 1
ATOM 1647 C C . CYS A 1 219 ? -26.533 -7.401 38.681 1.00 77.25 219 CYS A C 1
ATOM 1649 O O . CYS A 1 219 ? -26.133 -6.233 38.679 1.00 77.25 219 CYS A O 1
ATOM 1651 N N . TYR A 1 220 ? -25.788 -8.406 39.120 1.00 79.00 220 TYR A N 1
ATOM 1652 C CA . TYR A 1 220 ? -24.412 -8.205 39.555 1.00 79.00 220 TYR A CA 1
ATOM 1653 C C . TYR A 1 220 ? -23.531 -7.841 38.359 1.00 79.00 220 TYR A C 1
ATOM 1655 O O . TYR A 1 220 ? -22.776 -6.873 38.415 1.00 79.00 220 TYR A O 1
ATOM 1663 N N . CYS A 1 221 ? -23.718 -8.516 37.224 1.00 79.00 221 CYS A N 1
ATOM 1664 C CA . CYS A 1 221 ? -22.985 -8.199 36.003 1.00 79.00 221 CYS A CA 1
ATOM 1665 C C . CYS A 1 221 ? -23.386 -6.870 35.367 1.00 79.00 221 CYS A C 1
ATOM 1667 O O . CYS A 1 221 ? -22.514 -6.140 34.910 1.00 79.00 221 CYS A O 1
ATOM 1669 N N . ASN A 1 222 ? -24.667 -6.502 35.400 1.00 79.88 222 ASN A N 1
ATOM 1670 C CA . ASN A 1 222 ? -25.125 -5.188 34.954 1.00 79.88 222 ASN A CA 1
ATOM 1671 C C . ASN A 1 222 ? -24.564 -4.071 35.839 1.00 79.88 222 ASN A C 1
ATOM 1673 O O . ASN A 1 222 ? -24.198 -3.014 35.335 1.00 79.88 222 ASN A O 1
ATOM 1677 N N . SER A 1 223 ? -24.406 -4.310 37.140 1.00 76.75 223 SER A N 1
ATOM 1678 C CA . SER A 1 223 ? -23.767 -3.346 38.040 1.00 76.75 223 SER A CA 1
ATOM 1679 C C . SER A 1 223 ? -22.261 -3.212 37.773 1.00 76.75 223 SER A C 1
ATOM 1681 O O . SER A 1 223 ? -21.732 -2.104 37.747 1.00 76.75 223 SER A O 1
ATOM 1683 N N . MET A 1 224 ? -21.570 -4.314 37.472 1.00 78.62 224 MET A N 1
ATOM 1684 C CA . MET A 1 224 ? -20.176 -4.269 37.012 1.00 78.62 224 MET A CA 1
ATOM 1685 C C . MET A 1 224 ? -20.038 -3.538 35.671 1.00 78.62 224 MET A C 1
ATOM 1687 O O . MET A 1 224 ? -19.166 -2.682 35.518 1.00 78.62 224 MET A O 1
ATOM 1691 N N . LYS A 1 225 ? -20.943 -3.825 34.728 1.00 81.56 225 LYS A N 1
ATOM 1692 C CA . LYS A 1 225 ? -21.039 -3.153 33.429 1.00 81.56 225 LYS A CA 1
ATOM 1693 C C . LYS A 1 225 ? -21.325 -1.660 33.592 1.00 81.56 225 LYS A C 1
ATOM 1695 O O . LYS A 1 225 ? -20.818 -0.852 32.828 1.00 81.56 225 LYS A O 1
ATOM 1700 N N . LEU A 1 226 ? -22.101 -1.269 34.603 1.00 80.12 226 LEU A N 1
ATOM 1701 C CA . LEU A 1 226 ? -22.347 0.134 34.925 1.00 80.12 226 LEU A CA 1
ATOM 1702 C C . LEU A 1 226 ? -21.036 0.856 35.261 1.00 80.12 226 LEU A C 1
ATOM 1704 O O . LEU A 1 226 ? -20.723 1.859 34.626 1.00 80.12 226 LEU A O 1
ATOM 1708 N N . GLY A 1 227 ? -20.256 0.338 36.215 1.00 77.56 227 GLY A N 1
ATOM 1709 C CA . GLY A 1 227 ? -18.970 0.941 36.587 1.00 77.56 227 GLY A CA 1
ATOM 1710 C C . GLY A 1 227 ? -17.960 0.968 35.437 1.00 77.56 227 GLY A C 1
ATOM 1711 O O . GLY A 1 227 ? -17.239 1.951 35.273 1.00 77.56 227 GLY A O 1
ATOM 1712 N N . GLU A 1 228 ? -17.947 -0.081 34.615 1.00 81.25 228 GLU A N 1
ATOM 1713 C CA . GLU A 1 228 ? -17.123 -0.174 33.409 1.00 81.25 228 GLU A CA 1
ATOM 1714 C C . GLU A 1 228 ? -17.510 0.879 32.363 1.00 81.25 228 GLU A C 1
ATOM 1716 O O . GLU A 1 228 ? -16.655 1.681 31.992 1.00 81.25 228 GLU A O 1
ATOM 1721 N N . ASN A 1 229 ? -18.792 0.976 31.993 1.00 81.00 229 ASN A N 1
ATOM 1722 C CA . ASN A 1 229 ? -19.297 1.996 31.070 1.00 81.00 229 ASN A CA 1
ATOM 1723 C C . ASN A 1 229 ? -18.920 3.412 31.525 1.00 81.00 229 ASN A C 1
ATOM 1725 O O . ASN A 1 229 ? -18.554 4.249 30.705 1.00 81.00 229 ASN A O 1
ATOM 1729 N N . PHE A 1 230 ? -18.991 3.699 32.829 1.00 77.56 230 PHE A N 1
ATOM 1730 C CA . PHE A 1 230 ? -18.599 5.009 33.354 1.00 77.56 230 PHE A CA 1
ATOM 1731 C C . PHE A 1 230 ? -17.108 5.274 33.231 1.00 77.56 230 PHE A C 1
ATOM 1733 O O . PHE A 1 230 ? -16.716 6.346 32.771 1.00 77.56 230 PHE A O 1
ATOM 1740 N N . ALA A 1 231 ? -16.274 4.307 33.608 1.00 78.94 231 ALA A N 1
ATOM 1741 C CA . ALA A 1 231 ? -14.838 4.421 33.406 1.00 78.94 231 ALA A CA 1
ATOM 1742 C C . ALA A 1 231 ? -14.512 4.630 31.913 1.00 78.94 231 ALA A C 1
ATOM 1744 O O . ALA A 1 231 ? -13.734 5.525 31.580 1.00 78.94 231 ALA A O 1
ATOM 1745 N N . ALA A 1 232 ? -15.183 3.898 31.018 1.00 80.62 232 ALA A N 1
ATOM 1746 C CA . ALA A 1 232 ? -15.047 4.034 29.572 1.00 80.62 232 ALA A CA 1
ATOM 1747 C C . ALA A 1 232 ? -15.476 5.421 29.061 1.00 80.62 232 ALA A C 1
ATOM 1749 O O . ALA A 1 232 ? -14.768 6.007 28.246 1.00 80.62 232 ALA A O 1
ATOM 1750 N N . VAL A 1 233 ? -16.583 5.989 29.556 1.00 80.56 233 VAL A N 1
ATOM 1751 C CA . VAL A 1 233 ? -17.034 7.355 29.217 1.00 80.56 233 VAL A CA 1
ATOM 1752 C C . VAL A 1 233 ? -15.969 8.388 29.565 1.00 80.56 233 VAL A C 1
ATOM 1754 O O . VAL A 1 233 ? -15.667 9.256 28.751 1.00 80.56 233 VAL A O 1
ATOM 1757 N N . LEU A 1 234 ? -15.366 8.287 30.749 1.00 79.06 234 LEU A N 1
ATOM 1758 C CA . LEU A 1 234 ? -14.335 9.235 31.173 1.00 79.06 234 LEU A CA 1
ATOM 1759 C C . LEU A 1 234 ? -13.061 9.103 30.331 1.00 79.06 234 LEU A C 1
ATOM 1761 O O . LEU A 1 234 ? -12.424 10.108 30.026 1.00 79.06 234 LEU A O 1
ATOM 1765 N N . VAL A 1 235 ? -12.728 7.888 29.882 1.00 79.94 235 VAL A N 1
ATOM 1766 C CA . VAL A 1 235 ? -11.654 7.685 28.900 1.00 79.94 235 VAL A CA 1
ATOM 1767 C C . VAL A 1 235 ? -11.998 8.296 27.552 1.00 79.94 235 VAL A C 1
ATOM 1769 O O . VAL A 1 235 ? -11.150 8.956 26.952 1.00 79.94 235 VAL A O 1
ATOM 1772 N N . ARG A 1 236 ? -13.233 8.105 27.087 1.00 79.50 236 ARG A N 1
ATOM 1773 C CA . ARG A 1 236 ? -13.709 8.673 25.826 1.00 79.50 236 ARG A CA 1
ATOM 1774 C C . ARG A 1 236 ? -13.689 10.197 25.855 1.00 79.50 236 ARG A C 1
ATOM 1776 O O . ARG A 1 236 ? -13.262 10.777 24.876 1.00 79.50 236 ARG A O 1
ATOM 1783 N N . ILE A 1 237 ? -14.004 10.839 26.978 1.00 77.38 237 ILE A N 1
ATOM 1784 C CA . ILE A 1 237 ? -13.896 12.300 27.128 1.00 77.38 237 ILE A CA 1
ATOM 1785 C C . ILE A 1 237 ? -12.468 12.810 26.892 1.00 77.38 237 ILE A C 1
ATOM 1787 O O . ILE A 1 237 ? -12.267 13.825 26.226 1.00 77.38 237 ILE A O 1
ATOM 1791 N N . GLU A 1 238 ? -11.461 12.122 27.433 1.00 79.88 238 GLU A N 1
ATOM 1792 C CA . GLU A 1 238 ? -10.064 12.496 27.187 1.00 79.88 238 GLU A CA 1
ATOM 1793 C C . GLU A 1 238 ? -9.666 12.219 25.733 1.00 79.88 238 GLU A C 1
ATOM 1795 O O . GLU A 1 238 ? -9.005 13.039 25.098 1.00 79.88 238 GLU A O 1
ATOM 1800 N N . PHE A 1 239 ? -10.122 11.096 25.176 1.00 80.88 239 PHE A N 1
ATOM 1801 C CA . PHE A 1 239 ? -9.899 10.742 23.776 1.00 80.88 239 PHE A CA 1
ATOM 1802 C C . PHE A 1 239 ? -10.543 11.732 22.797 1.00 80.88 239 PHE A C 1
ATOM 1804 O O . PHE A 1 239 ? -9.935 12.097 21.795 1.00 80.88 239 PHE A O 1
ATOM 1811 N N . GLU A 1 240 ? -11.737 12.227 23.110 1.00 77.38 240 GLU A N 1
ATOM 1812 C CA . GLU A 1 240 ? -12.494 13.197 22.314 1.00 77.38 240 GLU A CA 1
ATOM 1813 C C . GLU A 1 240 ? -11.756 14.535 22.169 1.00 77.38 240 GLU A C 1
ATOM 1815 O O . GLU A 1 240 ? -11.945 15.239 21.178 1.00 77.38 240 GLU A O 1
ATOM 1820 N N . GLN A 1 241 ? -10.828 14.869 23.077 1.00 76.69 241 GLN A N 1
ATOM 1821 C CA . GLN A 1 241 ? -9.963 16.042 22.903 1.00 76.69 241 GLN A CA 1
ATOM 1822 C C . GLN A 1 241 ? -9.035 15.928 21.688 1.00 76.69 241 GLN A C 1
ATOM 1824 O O . GLN A 1 241 ? -8.659 16.960 21.124 1.00 76.69 241 GLN A O 1
ATOM 1829 N N . LEU A 1 242 ? -8.696 14.702 21.271 1.00 78.44 242 LEU A N 1
ATOM 1830 C CA . LEU A 1 242 ? -7.970 14.428 20.030 1.00 78.44 242 LEU A CA 1
ATOM 1831 C C . LEU A 1 242 ? -8.901 14.546 18.808 1.00 78.44 242 LEU A C 1
ATOM 1833 O O . LEU A 1 242 ? -8.449 14.906 17.725 1.00 78.44 242 LEU A O 1
ATOM 1837 N N . GLY A 1 243 ? -10.199 14.295 18.968 1.00 78.12 243 GLY A N 1
ATOM 1838 C CA . GLY A 1 243 ? -11.173 14.195 17.881 1.00 78.12 243 GLY A CA 1
ATOM 1839 C C . GLY A 1 243 ? -11.237 12.795 17.256 1.00 78.12 243 GLY A C 1
ATOM 1840 O O . GLY A 1 243 ? -10.423 11.912 17.542 1.00 78.12 243 GLY A O 1
ATOM 1841 N N . ASN A 1 244 ? -12.220 12.591 16.389 1.00 79.06 244 ASN A N 1
ATOM 1842 C CA . ASN A 1 244 ? -12.469 11.339 15.686 1.00 79.06 244 ASN A CA 1
ATOM 1843 C C . ASN A 1 244 ? -11.608 11.242 14.425 1.00 79.06 244 ASN A C 1
ATOM 1845 O O . ASN A 1 244 ? -11.222 12.251 13.835 1.00 79.06 244 ASN A O 1
ATOM 1849 N N . LEU A 1 245 ? -11.272 10.019 14.021 1.00 83.62 245 LEU A N 1
ATOM 1850 C CA . LEU A 1 245 ? -10.695 9.777 12.704 1.00 83.62 245 LEU A CA 1
ATOM 1851 C C . LEU A 1 245 ? -11.852 9.442 11.761 1.00 83.62 245 LEU A C 1
ATOM 1853 O O . LEU A 1 245 ? -12.420 8.362 11.871 1.00 83.62 245 LEU A O 1
ATOM 1857 N N . ASP A 1 246 ? -12.192 10.341 10.840 1.00 79.19 246 ASP A N 1
ATOM 1858 C CA . ASP A 1 246 ? -13.342 10.153 9.933 1.00 79.19 246 ASP A CA 1
ATOM 1859 C C . ASP A 1 246 ? -12.936 9.675 8.545 1.00 79.19 246 ASP A C 1
ATOM 1861 O O . ASP A 1 246 ? -13.764 9.238 7.747 1.00 79.19 246 ASP A O 1
ATOM 1865 N N . GLY A 1 247 ? -11.653 9.804 8.220 1.00 80.31 247 GLY A N 1
ATOM 1866 C CA . GLY A 1 247 ? -11.168 9.491 6.894 1.00 80.31 247 GLY A CA 1
ATOM 1867 C C . GLY A 1 247 ? -9.673 9.687 6.743 1.00 80.31 247 GLY A C 1
ATOM 1868 O O . GLY A 1 247 ? -9.029 10.357 7.548 1.00 80.31 247 GLY A O 1
ATOM 1869 N N . ILE A 1 248 ? -9.140 9.170 5.644 1.00 83.00 248 ILE A N 1
ATOM 1870 C CA . ILE A 1 248 ? -7.929 9.715 5.037 1.00 83.00 248 ILE A CA 1
ATOM 1871 C C . ILE A 1 248 ? -8.263 10.274 3.658 1.00 83.00 248 ILE A C 1
ATOM 1873 O O . ILE A 1 248 ? -9.189 9.827 2.987 1.00 83.00 248 ILE A O 1
ATOM 1877 N N . THR A 1 249 ? -7.493 11.259 3.229 1.00 81.88 249 THR A N 1
ATOM 1878 C CA . THR A 1 249 ? -7.503 11.786 1.870 1.00 81.88 249 THR A CA 1
ATOM 1879 C C . THR A 1 249 ? -6.127 11.570 1.276 1.00 81.88 249 THR A C 1
ATOM 1881 O O . THR A 1 249 ? -5.134 11.897 1.924 1.00 81.88 249 THR A O 1
ATOM 1884 N N . ILE A 1 250 ? -6.069 11.065 0.047 1.00 82.38 250 ILE A N 1
ATOM 1885 C CA . ILE A 1 250 ? -4.822 10.899 -0.698 1.00 82.38 250 ILE A CA 1
ATOM 1886 C C . ILE A 1 250 ? -4.883 11.822 -1.911 1.00 82.38 250 ILE A C 1
ATOM 1888 O O . ILE A 1 250 ? -5.853 11.802 -2.670 1.00 82.38 250 ILE A O 1
ATOM 1892 N N . LYS A 1 251 ? -3.857 12.649 -2.082 1.00 85.56 251 LYS A N 1
ATOM 1893 C CA . LYS A 1 251 ? -3.672 13.527 -3.240 1.00 85.56 251 LYS A CA 1
ATOM 1894 C C . LYS A 1 251 ? -2.412 13.115 -3.976 1.00 85.56 251 LYS A C 1
ATOM 1896 O O . LYS A 1 251 ? -1.467 12.647 -3.354 1.00 85.56 251 LYS A O 1
ATOM 1901 N N . ALA A 1 252 ? -2.389 13.301 -5.287 1.00 85.06 252 ALA A N 1
ATOM 1902 C CA . ALA A 1 252 ? -1.185 13.090 -6.077 1.00 85.06 252 ALA A CA 1
ATOM 1903 C C . ALA A 1 252 ? -0.634 14.428 -6.564 1.00 85.06 252 ALA A C 1
ATOM 1905 O O . ALA A 1 252 ? -1.385 15.269 -7.058 1.00 85.06 252 ALA A O 1
ATOM 1906 N N . GLY A 1 253 ? 0.682 14.614 -6.449 1.00 83.88 253 GLY A N 1
ATOM 1907 C CA . GLY A 1 253 ? 1.354 15.825 -6.917 1.00 83.88 253 GLY A CA 1
ATOM 1908 C C . GLY A 1 253 ? 1.229 16.025 -8.431 1.00 83.88 253 GLY A C 1
ATOM 1909 O O . GLY A 1 253 ? 1.130 17.156 -8.900 1.00 83.88 253 GLY A O 1
ATOM 1910 N N . THR A 1 254 ? 1.188 14.935 -9.202 1.00 81.25 254 THR A N 1
ATOM 1911 C CA . THR A 1 254 ? 1.009 14.947 -10.662 1.00 81.25 254 THR A CA 1
ATOM 1912 C C . THR A 1 254 ? 0.068 13.833 -11.124 1.00 81.25 254 THR A C 1
ATOM 1914 O O . THR A 1 254 ? -0.102 12.815 -10.451 1.00 81.25 254 THR A O 1
ATOM 1917 N N . GLY A 1 255 ? -0.554 14.026 -12.292 1.00 75.06 255 GLY A N 1
ATOM 1918 C CA . GLY A 1 255 ? -1.353 12.997 -12.963 1.00 75.06 255 GLY A CA 1
ATOM 1919 C C . GLY A 1 255 ? -2.752 12.756 -12.390 1.00 75.06 255 GLY A C 1
ATOM 1920 O O . GLY A 1 255 ? -3.470 11.936 -12.944 1.00 75.06 255 GLY A O 1
ATOM 1921 N N . GLN A 1 256 ? -3.188 13.455 -11.341 1.00 83.38 256 GLN A N 1
ATOM 1922 C CA . GLN A 1 256 ? -4.515 13.245 -10.751 1.00 83.38 256 GLN A CA 1
ATOM 1923 C C . GLN A 1 256 ? -5.665 13.540 -11.734 1.00 83.38 256 GLN A C 1
ATOM 1925 O O . GLN A 1 256 ? -5.714 14.599 -12.363 1.00 83.38 256 GLN A O 1
ATOM 1930 N N . GLU A 1 257 ? -6.619 12.612 -11.844 1.00 78.06 257 GLU A N 1
ATOM 1931 C CA . GLU A 1 257 ? -7.879 12.799 -12.564 1.00 78.06 257 GLU A CA 1
ATOM 1932 C C . GLU A 1 257 ? -9.043 13.046 -11.600 1.00 78.06 257 GLU A C 1
ATOM 1934 O O . GLU A 1 257 ? -9.269 12.283 -10.662 1.00 78.06 257 GLU A O 1
ATOM 1939 N N . GLY A 1 258 ? -9.840 14.076 -11.893 1.00 69.62 258 GLY A N 1
ATOM 1940 C CA . GLY A 1 258 ? -10.997 14.447 -11.081 1.00 69.62 258 GLY A CA 1
ATOM 1941 C C . GLY A 1 258 ? -10.631 15.243 -9.825 1.00 69.62 258 GLY A C 1
ATOM 1942 O O . GLY A 1 258 ? -9.466 15.371 -9.445 1.00 69.62 258 GLY A O 1
ATOM 1943 N N . ALA A 1 259 ? -11.648 15.823 -9.189 1.00 60.41 259 ALA A N 1
ATOM 1944 C CA . ALA A 1 259 ? -11.469 16.485 -7.905 1.00 60.41 259 ALA A CA 1
ATOM 1945 C C . ALA A 1 259 ? -11.261 15.426 -6.805 1.00 60.41 259 ALA A C 1
ATOM 1947 O O . ALA A 1 259 ? -11.954 14.405 -6.826 1.00 60.41 259 ALA A O 1
ATOM 1948 N N . PRO A 1 260 ? -10.354 15.652 -5.835 1.00 54.66 260 PRO A N 1
ATOM 1949 C CA . PRO A 1 260 ? -10.353 14.861 -4.613 1.00 54.66 260 PRO A CA 1
ATOM 1950 C C . PRO A 1 260 ? -11.727 15.042 -3.966 1.00 54.66 260 PRO A C 1
ATOM 1952 O O . PRO A 1 260 ? -12.117 16.166 -3.660 1.00 54.66 260 PRO A O 1
ATOM 1955 N N . THR A 1 261 ? -12.495 13.963 -3.844 1.00 48.94 261 THR A N 1
ATOM 1956 C CA . THR A 1 261 ? -13.769 14.016 -3.125 1.00 48.94 261 THR A CA 1
ATOM 1957 C C . THR A 1 261 ? -13.574 13.421 -1.747 1.00 48.94 261 THR A C 1
ATOM 1959 O O . THR A 1 261 ? -12.845 12.444 -1.580 1.00 48.94 261 THR A O 1
ATOM 1962 N N . ASP A 1 262 ? -14.298 13.961 -0.777 1.00 46.53 262 ASP A N 1
ATOM 1963 C CA . ASP A 1 262 ? -14.250 13.524 0.621 1.00 46.53 262 ASP A CA 1
ATOM 1964 C C . ASP A 1 262 ? -14.825 12.109 0.834 1.00 46.53 262 ASP A C 1
ATOM 1966 O O . ASP A 1 262 ? -14.823 11.593 1.947 1.00 46.53 262 ASP A O 1
ATOM 1970 N N . LYS A 1 263 ? -15.339 11.484 -0.236 1.00 47.91 263 LYS A N 1
ATOM 1971 C CA . LYS A 1 263 ? -15.938 10.143 -0.257 1.00 47.91 263 LYS A CA 1
ATOM 1972 C C . LYS A 1 263 ? -15.206 9.157 -1.171 1.00 47.91 263 LYS A C 1
ATOM 1974 O O . LYS A 1 263 ? -15.652 8.017 -1.288 1.00 47.91 263 LYS A O 1
ATOM 1979 N N . LEU A 1 264 ? -14.143 9.570 -1.866 1.00 50.16 264 LEU A N 1
ATOM 1980 C CA . LEU A 1 264 ? -13.471 8.687 -2.818 1.00 50.16 264 LEU A CA 1
ATOM 1981 C C . LEU A 1 264 ? -12.600 7.683 -2.068 1.00 50.16 264 LEU A C 1
ATOM 1983 O O . LEU A 1 264 ? -11.475 7.966 -1.670 1.00 50.16 264 LEU A O 1
ATOM 1987 N N . SER A 1 265 ? -13.111 6.460 -1.994 1.00 60.16 265 SER A N 1
ATOM 1988 C CA . SER A 1 265 ? -12.325 5.243 -1.821 1.00 60.16 265 SER A CA 1
ATOM 1989 C C . SER A 1 265 ? -11.414 4.955 -3.025 1.00 60.16 265 SER A C 1
ATOM 1991 O O . SER A 1 265 ? -10.852 3.873 -3.075 1.00 60.16 265 SER A O 1
ATOM 1993 N N . GLU A 1 266 ? -11.307 5.854 -4.015 1.00 67.88 266 GLU A N 1
ATOM 1994 C CA . GLU A 1 266 ? -10.581 5.642 -5.273 1.00 67.88 266 GLU A CA 1
ATOM 1995 C C . GLU A 1 266 ? -9.903 6.941 -5.772 1.00 67.88 266 GLU A C 1
ATOM 1997 O O . GLU A 1 266 ? -10.577 7.903 -6.128 1.00 67.88 266 GLU A O 1
ATOM 2002 N N . LEU A 1 267 ? -8.573 6.989 -5.861 1.00 74.19 267 LEU A N 1
ATOM 2003 C CA . LEU A 1 267 ? -7.820 8.048 -6.549 1.00 74.19 267 LEU A CA 1
ATOM 2004 C C . LEU A 1 267 ? -7.421 7.556 -7.941 1.00 74.19 267 LEU A C 1
ATOM 2006 O O . LEU A 1 267 ? -6.771 6.522 -8.048 1.00 74.19 267 LEU A O 1
ATOM 2010 N N . ARG A 1 268 ? -7.763 8.294 -9.003 1.00 75.75 268 ARG A N 1
ATOM 2011 C CA . ARG A 1 268 ? -7.364 7.949 -10.377 1.00 75.75 268 ARG A CA 1
ATOM 2012 C C . ARG A 1 268 ? -6.184 8.782 -10.834 1.00 75.75 268 ARG A C 1
ATOM 2014 O O . ARG A 1 268 ? -6.238 10.009 -10.768 1.00 75.75 268 ARG A O 1
ATOM 2021 N N . LEU A 1 269 ? -5.157 8.121 -11.352 1.00 73.88 269 LEU A N 1
ATOM 2022 C CA . LEU A 1 269 ? -4.002 8.770 -11.961 1.00 73.88 269 LEU A CA 1
ATOM 2023 C C . LEU A 1 269 ? -3.964 8.490 -13.468 1.00 73.88 269 LEU A C 1
ATOM 2025 O O . LEU A 1 269 ? -4.190 7.359 -13.909 1.00 73.88 269 LEU A O 1
ATOM 2029 N N . LYS A 1 270 ? -3.678 9.539 -14.247 1.00 71.69 270 LYS A N 1
ATOM 2030 C CA . LYS A 1 270 ? -3.226 9.464 -15.640 1.00 71.69 270 LYS A CA 1
ATOM 2031 C C . LYS A 1 270 ? -1.917 8.684 -15.716 1.00 71.69 270 LYS A C 1
ATOM 2033 O O . LYS A 1 270 ? -1.285 8.411 -14.702 1.00 71.69 270 LYS A O 1
ATOM 2038 N N . GLU A 1 271 ? -1.492 8.380 -16.932 1.00 68.81 271 GLU A N 1
ATOM 2039 C CA . GLU A 1 271 ? -0.147 7.882 -17.206 1.00 68.81 271 GLU A CA 1
ATOM 2040 C C . GLU A 1 271 ? 0.896 8.862 -16.636 1.00 68.81 271 GLU A C 1
ATOM 2042 O O . GLU A 1 271 ? 1.042 9.983 -17.122 1.00 68.81 271 GLU A O 1
ATOM 2047 N N . VAL A 1 272 ? 1.575 8.464 -15.558 1.00 59.25 272 VAL A N 1
ATOM 2048 C CA . VAL A 1 272 ? 2.693 9.203 -14.952 1.00 59.25 272 VAL A CA 1
ATOM 2049 C C . VAL A 1 272 ? 3.841 8.240 -14.666 1.00 59.25 272 VAL A C 1
ATOM 2051 O O . VAL A 1 272 ? 3.622 7.161 -14.118 1.00 59.25 272 VAL A O 1
ATOM 2054 N N . GLU A 1 273 ? 5.064 8.643 -15.026 1.00 60.75 273 GLU A N 1
ATOM 2055 C CA . GLU A 1 273 ? 6.296 7.883 -14.751 1.00 60.75 273 GLU A CA 1
ATOM 2056 C C . GLU A 1 273 ? 6.590 7.795 -13.249 1.00 60.75 273 GLU A C 1
ATOM 2058 O O . GLU A 1 273 ? 7.016 6.755 -12.751 1.00 60.75 273 GLU A O 1
ATOM 2063 N N . SER A 1 274 ? 6.314 8.879 -12.521 1.00 73.19 274 SER A N 1
ATOM 2064 C CA . SER A 1 274 ? 6.313 8.915 -11.062 1.00 73.19 274 SER A CA 1
ATOM 2065 C C . SER A 1 274 ? 5.383 10.016 -10.551 1.00 73.19 274 SER A C 1
ATOM 2067 O O . SER A 1 274 ? 5.196 11.050 -11.201 1.00 73.19 274 SER A O 1
ATOM 2069 N N . SER A 1 275 ? 4.776 9.798 -9.386 1.00 81.94 275 SER A N 1
ATOM 2070 C CA . SER A 1 275 ? 3.974 10.813 -8.697 1.00 81.94 275 SER A CA 1
ATOM 2071 C C . SER A 1 275 ? 4.187 10.704 -7.195 1.00 81.94 275 SER A C 1
ATOM 2073 O O . SER A 1 275 ? 4.294 9.604 -6.652 1.00 81.94 275 SER A O 1
ATOM 2075 N N . LYS A 1 276 ? 4.271 11.847 -6.512 1.00 89.25 276 LYS A N 1
ATOM 2076 C CA . LYS A 1 276 ? 4.322 11.880 -5.051 1.00 89.25 276 LYS A CA 1
ATOM 2077 C C . LYS A 1 276 ? 2.897 11.891 -4.519 1.00 89.25 276 LYS A C 1
ATOM 2079 O O . LYS A 1 276 ? 2.147 12.828 -4.793 1.00 89.25 276 LYS A O 1
ATOM 2084 N N . LEU A 1 277 ? 2.536 10.859 -3.775 1.00 87.00 277 LEU A N 1
ATOM 2085 C CA . LEU A 1 277 ? 1.291 10.809 -3.035 1.00 87.00 277 LEU A CA 1
ATOM 2086 C C . LEU A 1 277 ? 1.459 11.563 -1.712 1.00 87.00 277 LEU A C 1
ATOM 2088 O O . LEU A 1 277 ? 2.469 11.435 -1.024 1.00 87.00 277 LEU A O 1
ATOM 2092 N N . GLU A 1 278 ? 0.456 12.349 -1.359 1.00 88.56 278 GLU A N 1
ATOM 2093 C CA . GLU A 1 278 ? 0.339 13.043 -0.083 1.00 88.56 278 GLU A CA 1
ATOM 2094 C C . GLU A 1 278 ? -0.909 12.526 0.613 1.00 88.56 278 GLU A C 1
ATOM 2096 O O . GLU A 1 278 ? -2.011 12.605 0.065 1.00 88.56 278 GLU A O 1
ATOM 2101 N N . VAL A 1 279 ? -0.738 11.979 1.813 1.00 87.56 279 VAL A N 1
ATOM 2102 C CA . VAL A 1 279 ? -1.845 11.487 2.623 1.00 87.56 279 VAL A CA 1
ATOM 2103 C C . VAL A 1 279 ? -2.093 12.428 3.795 1.00 87.56 279 VAL A C 1
ATOM 2105 O O . VAL A 1 279 ? -1.168 12.890 4.462 1.00 87.56 279 VAL A O 1
ATOM 2108 N N . SER A 1 280 ? -3.367 12.691 4.049 1.00 88.94 280 SER A N 1
ATOM 2109 C CA . SER A 1 280 ? -3.831 13.469 5.191 1.00 88.94 280 SER A CA 1
ATOM 2110 C C . SER A 1 280 ? -4.976 12.750 5.882 1.00 88.94 280 SER A C 1
ATOM 2112 O O . SER A 1 280 ? -5.771 12.087 5.224 1.00 88.94 280 SER A O 1
ATOM 2114 N N . ILE A 1 281 ? -5.094 12.908 7.194 1.00 87.12 281 ILE A N 1
ATOM 2115 C CA . ILE A 1 281 ? -6.260 12.457 7.954 1.00 87.12 281 ILE A CA 1
ATOM 2116 C C . ILE A 1 281 ? -7.337 13.534 7.939 1.00 87.12 281 ILE A C 1
ATOM 2118 O O . ILE A 1 281 ? -7.033 14.725 8.039 1.00 87.12 281 ILE A O 1
ATOM 2122 N N . LYS A 1 282 ? -8.593 13.103 7.833 1.00 84.56 282 LYS A N 1
ATOM 2123 C CA . LYS A 1 282 ? -9.765 13.919 8.125 1.00 84.56 282 LYS A CA 1
ATOM 2124 C C . LYS A 1 282 ? -10.150 13.660 9.576 1.00 84.56 282 LYS A C 1
ATOM 2126 O O . LYS A 1 282 ? -10.376 12.514 9.966 1.00 84.56 282 LYS A O 1
ATOM 2131 N N . ASN A 1 283 ? -10.165 14.724 10.362 1.00 82.62 283 ASN A N 1
ATOM 2132 C CA . ASN A 1 283 ? -10.449 14.674 11.784 1.00 82.62 283 ASN A CA 1
ATOM 2133 C C . ASN A 1 283 ? -11.610 15.608 12.099 1.00 82.62 283 ASN A C 1
ATOM 2135 O O . ASN A 1 283 ? -11.534 16.799 11.799 1.00 82.62 283 ASN A O 1
ATOM 2139 N N . THR A 1 284 ? -12.658 15.085 12.719 1.00 74.25 284 THR A N 1
ATOM 2140 C CA . THR A 1 284 ? -13.715 15.887 13.323 1.00 74.25 284 THR A CA 1
ATOM 2141 C C . THR A 1 284 ? -13.494 15.978 14.820 1.00 74.25 284 THR A C 1
ATOM 2143 O O . THR A 1 284 ? -13.271 14.982 15.506 1.00 74.25 284 THR A O 1
ATOM 2146 N N . LYS A 1 285 ? -13.574 17.188 15.363 1.00 70.94 285 LYS A N 1
ATOM 2147 C CA . LYS A 1 285 ? -13.737 17.382 16.799 1.00 70.94 285 LYS A CA 1
ATOM 2148 C C . LYS A 1 285 ? -15.215 17.589 17.085 1.00 70.94 285 LYS A C 1
ATOM 2150 O O . LYS A 1 285 ? -15.781 18.610 16.697 1.00 70.94 285 LYS A O 1
ATOM 2155 N N . GLU A 1 286 ? -15.814 16.616 17.758 1.00 65.62 286 GLU A N 1
ATOM 2156 C CA . GLU A 1 286 ? -17.107 16.765 18.419 1.00 65.62 286 GLU A CA 1
ATOM 2157 C C . GLU A 1 286 ? -16.854 17.316 19.828 1.00 65.62 286 GLU A C 1
ATOM 2159 O O . GLU A 1 286 ? -15.952 16.850 20.522 1.00 65.62 286 GLU A O 1
ATOM 2164 N N . SER A 1 287 ? -17.600 18.340 20.252 1.00 57.41 287 SER A N 1
ATOM 2165 C CA . SER A 1 287 ? -17.480 18.886 21.617 1.00 57.41 287 SER A CA 1
ATOM 2166 C C . SER A 1 287 ? -17.847 17.868 22.703 1.00 57.41 287 SER A C 1
ATOM 2168 O O . SER A 1 287 ? -17.315 17.965 23.805 1.00 57.41 287 SER A O 1
ATOM 2170 N N . LEU A 1 288 ? -18.717 16.911 22.364 1.00 67.12 288 LEU A N 1
ATOM 2171 C CA . LEU A 1 288 ? -19.095 15.706 23.105 1.00 67.12 288 LEU A CA 1
ATOM 2172 C C . LEU A 1 288 ? -19.579 14.680 22.080 1.00 67.12 288 LEU A C 1
ATOM 2174 O O . LEU A 1 288 ? -20.531 14.971 21.351 1.00 67.12 288 LEU A O 1
ATOM 2178 N N . SER A 1 289 ? -18.932 13.516 21.985 1.00 67.75 289 SER A N 1
ATOM 2179 C CA . SER A 1 289 ? -19.269 12.595 20.896 1.00 67.75 289 SER A CA 1
ATOM 2180 C C . SER A 1 289 ? -20.613 11.901 21.096 1.00 67.75 289 SER A C 1
ATOM 2182 O O . SER A 1 289 ? -20.993 11.545 22.218 1.00 67.75 289 SER A O 1
ATOM 2184 N N . SER A 1 290 ? -21.309 11.620 19.992 1.00 67.75 290 SER A N 1
ATOM 2185 C CA . SER A 1 290 ? -22.510 10.765 20.016 1.00 67.75 290 SER A CA 1
ATOM 2186 C C . SER A 1 290 ? -22.237 9.417 20.701 1.00 67.75 290 SER A C 1
ATOM 2188 O O . SER A 1 290 ? -23.040 8.962 21.513 1.00 67.75 290 SER A O 1
ATOM 2190 N N . SER A 1 291 ? -21.050 8.832 20.491 1.00 67.38 291 SER A N 1
ATOM 2191 C CA . SER A 1 291 ? -20.653 7.578 21.141 1.00 67.38 291 SER A CA 1
ATOM 2192 C C . SER A 1 291 ? -20.498 7.706 22.661 1.00 67.38 291 SER A C 1
ATOM 2194 O O . SER A 1 291 ? -20.800 6.747 23.378 1.00 67.38 291 SER A O 1
ATOM 2196 N N . GLY A 1 292 ? -19.989 8.829 23.173 1.00 73.31 292 GLY A N 1
ATOM 2197 C CA . GLY A 1 292 ? -19.883 9.083 24.612 1.00 73.31 292 GLY A CA 1
ATOM 2198 C C . GLY A 1 292 ? -21.264 9.217 25.258 1.00 73.31 292 GLY A C 1
ATOM 2199 O O . GLY A 1 292 ? -21.549 8.570 26.270 1.00 73.31 292 GLY A O 1
ATOM 2200 N N . LEU A 1 293 ? -22.155 9.977 24.614 1.00 79.44 293 LEU A N 1
ATOM 2201 C CA . LEU A 1 293 ? -23.550 10.154 25.032 1.00 79.44 293 LEU A CA 1
ATOM 2202 C C . LEU A 1 293 ? -24.325 8.826 25.013 1.00 79.44 293 LEU A C 1
ATOM 2204 O O . LEU A 1 293 ? -24.991 8.489 25.996 1.00 79.44 293 LEU A O 1
ATOM 2208 N N . ASP A 1 294 ? -24.174 8.032 23.952 1.00 80.19 294 ASP A N 1
ATOM 2209 C CA . ASP A 1 294 ? -24.779 6.702 23.824 1.00 80.19 294 ASP A CA 1
ATOM 2210 C C . ASP A 1 294 ? -24.313 5.754 24.929 1.00 80.19 294 ASP A C 1
ATOM 2212 O O . ASP A 1 294 ? -25.109 4.989 25.474 1.00 80.19 294 ASP A O 1
ATOM 2216 N N . THR A 1 295 ? -23.036 5.824 25.315 1.00 78.50 295 THR A N 1
ATOM 2217 C CA . THR A 1 295 ? -22.499 4.988 26.398 1.00 78.50 295 THR A CA 1
ATOM 2218 C C . THR A 1 295 ? -23.179 5.313 27.732 1.00 78.50 295 THR A C 1
ATOM 2220 O O . THR A 1 295 ? -23.557 4.399 28.462 1.00 78.50 295 THR A O 1
ATOM 2223 N N . ILE A 1 296 ? -23.439 6.591 28.033 1.00 80.06 296 ILE A N 1
ATOM 2224 C CA . ILE A 1 296 ? -24.177 6.999 29.245 1.00 80.06 296 ILE A CA 1
ATOM 2225 C C . ILE A 1 296 ? -25.645 6.570 29.175 1.00 80.06 296 ILE A C 1
ATOM 2227 O O . ILE A 1 296 ? -26.208 6.109 30.170 1.00 80.06 296 ILE A O 1
ATOM 2231 N N . ILE A 1 297 ? -26.276 6.684 28.005 1.00 83.19 297 ILE A N 1
ATOM 2232 C CA . ILE A 1 297 ? -27.653 6.222 27.799 1.00 83.19 297 ILE A CA 1
ATOM 2233 C C . ILE A 1 297 ? -27.749 4.705 28.032 1.00 83.19 297 ILE A C 1
ATOM 2235 O O . ILE A 1 297 ? -28.646 4.244 28.744 1.00 83.19 297 ILE A O 1
ATOM 2239 N N . ASN A 1 298 ? -26.793 3.936 27.506 1.00 79.12 298 ASN A N 1
ATOM 2240 C CA . ASN A 1 298 ? -26.695 2.490 27.711 1.00 79.12 298 ASN A CA 1
ATOM 2241 C C . ASN A 1 298 ? -26.405 2.136 29.175 1.00 79.12 298 ASN A C 1
ATOM 2243 O O . ASN A 1 298 ? -26.978 1.183 29.712 1.00 79.12 298 ASN A O 1
ATOM 2247 N N . ALA A 1 299 ? -25.573 2.928 29.854 1.00 79.00 299 ALA A N 1
ATOM 2248 C CA . ALA A 1 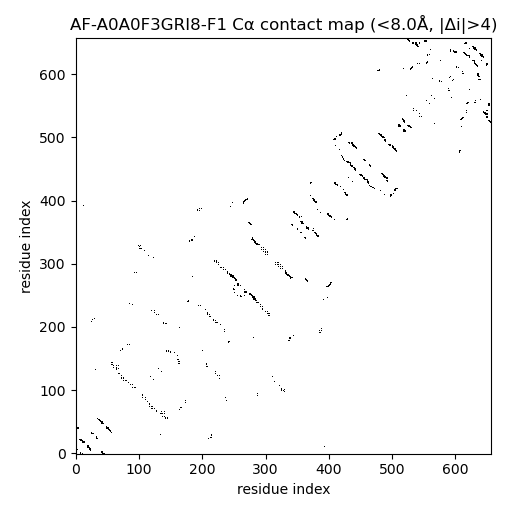299 ? -25.305 2.787 31.278 1.00 79.00 299 ALA A CA 1
ATOM 2249 C C . ALA A 1 299 ? -26.585 2.976 32.110 1.00 79.00 299 ALA A C 1
ATOM 2251 O O . ALA A 1 299 ? -26.878 2.161 32.983 1.00 79.00 299 ALA A O 1
ATOM 2252 N N . ALA A 1 300 ? -27.415 3.973 31.794 1.00 80.31 300 ALA A N 1
ATOM 2253 C CA . ALA A 1 300 ? -28.694 4.179 32.473 1.00 80.31 300 ALA A CA 1
ATOM 2254 C C . ALA A 1 300 ? -29.712 3.063 32.209 1.00 80.31 300 ALA A C 1
ATOM 2256 O O . ALA A 1 300 ? -30.423 2.659 33.132 1.00 80.31 300 ALA A O 1
ATOM 2257 N N . ALA A 1 301 ? -29.768 2.528 30.986 1.00 79.75 301 ALA A N 1
ATOM 2258 C CA . ALA A 1 301 ? -30.593 1.358 30.682 1.00 79.75 301 ALA A CA 1
ATOM 2259 C C . ALA A 1 301 ? -30.148 0.134 31.502 1.00 79.75 301 ALA A C 1
ATOM 2261 O O . ALA A 1 301 ? -30.975 -0.566 32.087 1.00 79.75 301 ALA A O 1
ATOM 2262 N N . THR A 1 302 ? -28.832 -0.064 31.616 1.00 75.19 302 THR A N 1
ATOM 2263 C CA . THR A 1 302 ? -28.228 -1.119 32.438 1.00 75.19 302 THR A CA 1
ATOM 2264 C C . THR A 1 302 ? -28.585 -0.931 33.918 1.00 75.19 302 THR A C 1
ATOM 2266 O O . THR A 1 302 ? -29.054 -1.866 34.564 1.00 75.19 302 THR A O 1
ATOM 2269 N N . ALA A 1 303 ? -28.468 0.290 34.442 1.00 73.75 303 ALA A N 1
ATOM 2270 C CA . ALA A 1 303 ? -28.816 0.636 35.819 1.00 73.75 303 ALA A CA 1
ATOM 2271 C C . ALA A 1 303 ? -30.304 0.400 36.145 1.00 73.75 303 ALA A C 1
ATOM 2273 O O . ALA A 1 303 ? -30.639 -0.107 37.216 1.00 73.75 303 ALA A O 1
ATOM 2274 N N . ALA A 1 304 ? -31.207 0.726 35.213 1.00 74.38 304 ALA A N 1
ATOM 2275 C CA . ALA A 1 304 ? -32.648 0.535 35.387 1.00 74.38 304 ALA A CA 1
ATOM 2276 C C . ALA A 1 304 ? -33.046 -0.943 35.533 1.00 74.38 304 ALA A C 1
ATOM 2278 O O . ALA A 1 304 ? -34.006 -1.245 36.238 1.00 74.38 304 ALA A O 1
ATOM 2279 N N . SER A 1 305 ? -32.290 -1.867 34.929 1.00 73.38 305 SER A N 1
ATOM 2280 C CA . SER A 1 305 ? -32.553 -3.307 35.054 1.00 73.38 305 SER A CA 1
ATOM 2281 C C . SER A 1 305 ? -32.332 -3.857 36.474 1.00 73.38 305 SER A C 1
ATOM 2283 O O . SER A 1 305 ? -32.806 -4.947 36.783 1.00 73.38 305 SER A O 1
ATOM 2285 N N . CYS A 1 306 ? -31.667 -3.093 37.355 1.00 71.00 306 CYS A N 1
ATOM 2286 C CA . CYS A 1 306 ? -31.211 -3.544 38.675 1.00 71.00 306 CYS A CA 1
ATOM 2287 C C . CYS A 1 306 ? -31.564 -2.596 39.819 1.00 71.00 306 CYS A C 1
ATOM 2289 O O . CYS A 1 306 ? -30.887 -2.551 40.845 1.00 71.00 306 CYS A O 1
ATOM 2291 N N . SER A 1 307 ? -32.671 -1.869 39.669 1.00 62.78 307 SER A N 1
ATOM 2292 C CA . SER A 1 307 ? -33.136 -0.841 40.607 1.00 62.78 307 SER A CA 1
ATOM 2293 C C . SER A 1 307 ? -33.446 -1.331 42.032 1.00 62.78 307 SER A C 1
ATOM 2295 O O . SER A 1 307 ? -33.716 -0.513 42.905 1.00 62.78 307 SER A O 1
ATOM 2297 N N . HIS A 1 308 ? -33.429 -2.643 42.285 1.00 66.69 308 HIS A N 1
ATOM 2298 C CA . HIS A 1 308 ? -33.662 -3.247 43.600 1.00 66.69 308 HIS A CA 1
ATOM 2299 C C . HIS A 1 308 ? -32.388 -3.371 44.460 1.00 66.69 308 HIS A C 1
ATOM 2301 O O . HIS A 1 308 ? -32.487 -3.653 45.654 1.00 66.69 308 HIS A O 1
ATOM 2307 N N . LEU A 1 309 ? -31.195 -3.153 43.892 1.00 64.81 309 LEU A N 1
ATOM 2308 C CA . LEU A 1 309 ? -29.934 -3.180 44.637 1.00 64.81 309 LEU A CA 1
ATOM 2309 C C . LEU A 1 309 ? -29.707 -1.847 45.371 1.00 64.81 309 LEU A C 1
ATOM 2311 O O . LEU A 1 309 ? -29.368 -0.829 44.768 1.00 64.81 309 LEU A O 1
ATOM 2315 N N . THR A 1 310 ? -29.851 -1.855 46.699 1.00 59.22 310 THR A N 1
ATOM 2316 C CA . THR A 1 310 ? -29.705 -0.665 47.562 1.00 59.22 310 THR A CA 1
ATOM 2317 C C . THR A 1 310 ? -28.289 -0.081 47.577 1.00 59.22 310 THR A C 1
ATOM 2319 O O . THR A 1 310 ? -28.136 1.130 47.719 1.00 59.22 310 THR A O 1
ATOM 2322 N N . VAL A 1 311 ? -27.264 -0.916 47.370 1.00 57.03 311 VAL A N 1
ATOM 2323 C CA . VAL A 1 311 ? -25.832 -0.548 47.414 1.00 57.03 311 VAL A CA 1
ATOM 2324 C C . VAL A 1 311 ? -25.447 0.473 46.330 1.00 57.03 311 VAL A C 1
ATOM 2326 O O . VAL A 1 311 ? -24.504 1.232 46.506 1.00 57.03 311 VAL A O 1
ATOM 2329 N N . VAL A 1 312 ? -26.206 0.559 45.232 1.00 61.25 312 VAL A N 1
ATOM 2330 C CA . VAL A 1 312 ? -25.851 1.364 44.043 1.00 61.25 312 VAL A CA 1
ATOM 2331 C C . VAL A 1 312 ? -26.795 2.552 43.825 1.00 61.25 312 VAL A C 1
ATOM 2333 O O . VAL A 1 312 ? -26.650 3.293 42.856 1.00 61.25 312 VAL A O 1
ATOM 2336 N N . SER A 1 313 ? -27.778 2.751 44.709 1.00 65.62 313 SER A N 1
ATOM 2337 C CA . SER A 1 313 ? -28.905 3.667 44.481 1.00 65.62 313 SER A CA 1
ATOM 2338 C C . SER A 1 313 ? -28.508 5.125 44.166 1.00 65.62 313 SER A C 1
ATOM 2340 O O . SER A 1 313 ? -29.068 5.670 43.211 1.00 65.62 313 SER A O 1
ATOM 2342 N N . PRO A 1 314 ? -27.531 5.757 44.855 1.00 70.75 314 PRO A N 1
ATOM 2343 C CA . PRO A 1 314 ? -27.121 7.129 44.536 1.00 70.75 314 PRO A CA 1
ATOM 2344 C C . PRO A 1 314 ? -26.448 7.249 43.165 1.00 70.75 314 PRO A C 1
ATOM 2346 O O . PRO A 1 314 ? -26.714 8.197 42.427 1.00 70.75 314 PRO A O 1
ATOM 2349 N N . LEU A 1 315 ? -25.612 6.267 42.804 1.00 73.94 315 LEU A N 1
ATOM 2350 C CA . LEU A 1 315 ? -24.975 6.203 41.492 1.00 73.94 315 LEU A CA 1
ATOM 2351 C C . LEU A 1 315 ? -26.044 5.986 40.413 1.00 73.94 315 LEU A C 1
ATOM 2353 O O . LEU A 1 315 ? -26.123 6.775 39.485 1.00 73.94 315 LEU A O 1
ATOM 2357 N N . ILE A 1 316 ? -26.933 5.000 40.573 1.00 75.62 316 ILE A N 1
ATOM 2358 C CA . ILE A 1 316 ? -28.027 4.715 39.627 1.00 75.62 316 ILE A CA 1
ATOM 2359 C C . ILE A 1 316 ? -28.863 5.966 39.334 1.00 75.62 316 ILE A C 1
ATOM 2361 O O . ILE A 1 316 ? -29.119 6.263 38.167 1.00 75.62 316 ILE A O 1
ATOM 2365 N N . GLN A 1 317 ? -29.273 6.702 40.370 1.00 77.44 317 GLN A N 1
ATOM 2366 C CA . GLN A 1 317 ? -30.106 7.892 40.198 1.00 77.44 317 GLN A CA 1
ATOM 2367 C C . GLN A 1 317 ? -29.372 8.977 39.401 1.00 77.44 317 GLN A C 1
ATOM 2369 O O . GLN A 1 317 ? -29.899 9.490 38.413 1.00 77.44 317 GLN A O 1
ATOM 2374 N N . LEU A 1 318 ? -28.125 9.263 39.778 1.00 78.94 318 LEU A N 1
ATOM 2375 C CA . LEU A 1 318 ? -27.303 10.273 39.119 1.00 78.94 318 LEU A CA 1
ATOM 2376 C C . LEU A 1 318 ? -27.042 9.920 37.644 1.00 78.94 318 LEU A C 1
ATOM 2378 O O . LEU A 1 318 ? -27.107 10.778 36.767 1.00 78.94 318 LEU A O 1
ATOM 2382 N N . VAL A 1 319 ? -26.840 8.635 37.350 1.00 80.25 319 VAL A N 1
ATOM 2383 C CA . VAL A 1 319 ? -26.683 8.109 35.988 1.00 80.25 319 VAL A CA 1
ATOM 2384 C C . VAL A 1 319 ? -27.957 8.254 35.156 1.00 80.25 319 VAL A C 1
ATOM 2386 O O . VAL A 1 319 ? -27.897 8.629 33.983 1.00 80.25 319 VAL A O 1
ATOM 2389 N N . GLN A 1 320 ? -29.121 7.967 35.739 1.00 82.94 320 GLN A N 1
ATOM 2390 C CA . GLN A 1 320 ? -30.403 8.113 35.049 1.00 82.94 320 GLN A CA 1
ATOM 2391 C C . GLN A 1 320 ? -30.698 9.570 34.694 1.00 82.94 320 GLN A C 1
ATOM 2393 O O . GLN A 1 320 ? -31.202 9.845 33.602 1.00 82.94 320 GLN A O 1
ATOM 2398 N N . ASP A 1 321 ? -30.373 10.504 35.585 1.00 84.69 321 ASP A N 1
ATOM 2399 C CA . ASP A 1 321 ? -30.559 11.932 35.332 1.00 84.69 321 ASP A CA 1
ATOM 2400 C C . ASP A 1 321 ? -29.589 12.437 34.256 1.00 84.69 321 ASP A C 1
ATOM 2402 O O . ASP A 1 321 ? -30.000 13.122 33.315 1.00 84.69 321 ASP A O 1
ATOM 2406 N N . MET A 1 322 ? -28.348 11.955 34.287 1.00 83.25 322 MET A N 1
ATOM 2407 C CA . MET A 1 322 ? -27.355 12.198 33.245 1.00 83.25 322 MET A CA 1
ATOM 2408 C C . MET A 1 322 ? -27.771 11.678 31.867 1.00 83.25 322 MET A C 1
ATOM 2410 O O . MET A 1 322 ? -27.602 12.378 30.873 1.00 83.25 322 MET A O 1
ATOM 2414 N N . ALA A 1 323 ? -28.385 10.498 31.775 1.00 85.44 323 ALA A N 1
ATOM 2415 C CA . ALA A 1 323 ? -28.878 9.980 30.498 1.00 85.44 323 ALA A CA 1
ATOM 2416 C C . ALA A 1 323 ? -30.042 10.801 29.914 1.00 85.44 323 ALA A C 1
ATOM 2418 O O . ALA A 1 323 ? -30.193 10.877 28.693 1.00 85.44 323 ALA A O 1
ATOM 2419 N N . LYS A 1 324 ? -30.868 11.443 30.753 1.00 86.31 324 LYS A N 1
ATOM 2420 C CA . LYS A 1 324 ? -31.903 12.386 30.282 1.00 86.31 324 LYS A CA 1
ATOM 2421 C C . LYS A 1 324 ? -31.284 13.668 29.726 1.00 86.31 324 LYS A C 1
ATOM 2423 O O . LYS A 1 324 ? -31.840 14.262 28.802 1.00 86.31 324 LYS A O 1
ATOM 2428 N N . LEU A 1 325 ? -30.171 14.116 30.306 1.00 84.31 325 LEU A N 1
ATOM 2429 C CA . LEU A 1 325 ? -29.400 15.253 29.803 1.00 84.31 325 LEU A CA 1
ATOM 2430 C C . LEU A 1 325 ? -28.685 14.895 28.500 1.00 84.31 325 LEU A C 1
ATOM 2432 O O . LEU A 1 325 ? -28.826 15.630 27.531 1.00 84.31 325 LEU A O 1
ATOM 2436 N N . ALA A 1 326 ? -28.044 13.724 28.433 1.00 82.88 326 ALA A N 1
ATOM 2437 C CA . ALA A 1 326 ? -27.301 13.253 27.264 1.00 82.88 326 ALA A CA 1
ATOM 2438 C C . ALA A 1 326 ? -28.131 13.287 25.969 1.00 82.88 326 ALA A C 1
ATOM 2440 O O . ALA A 1 326 ? -27.659 13.746 24.937 1.00 82.88 326 ALA A O 1
ATOM 2441 N N . LYS A 1 327 ? -29.411 12.894 26.041 1.00 84.00 327 LYS A N 1
ATOM 2442 C CA . LYS A 1 327 ? -30.357 12.924 24.906 1.00 84.00 327 LYS A CA 1
ATOM 2443 C C . LYS A 1 327 ? -30.670 14.325 24.363 1.00 84.00 327 LYS A C 1
ATOM 2445 O O . LYS A 1 327 ? -31.327 14.434 23.333 1.00 84.00 327 LYS A O 1
ATOM 2450 N N . ARG A 1 328 ? -30.295 15.378 25.089 1.00 83.06 328 ARG A N 1
ATOM 2451 C CA . ARG A 1 328 ? -30.602 16.783 24.788 1.00 83.06 328 ARG A CA 1
ATOM 2452 C C . ARG A 1 328 ? -29.349 17.618 24.496 1.00 83.06 328 ARG A C 1
ATOM 2454 O O . ARG A 1 328 ? -29.490 18.801 24.204 1.00 83.06 328 ARG A O 1
ATOM 2461 N N . VAL A 1 329 ? -28.153 17.032 24.588 1.00 80.38 329 VAL A N 1
ATOM 2462 C CA . VAL A 1 329 ? -26.886 17.709 24.278 1.00 80.38 329 VAL A CA 1
ATOM 2463 C C . VAL A 1 329 ? -26.780 17.912 22.765 1.00 80.38 329 VAL A C 1
ATOM 2465 O O . VAL A 1 329 ? -26.929 16.964 21.995 1.00 80.38 329 VAL A O 1
ATOM 2468 N N . ASN A 1 330 ? -26.514 19.148 22.339 1.00 70.38 330 ASN A N 1
ATOM 2469 C CA . ASN A 1 330 ? -26.242 19.459 20.937 1.00 70.38 330 ASN A CA 1
ATOM 2470 C C . ASN A 1 330 ? -24.759 19.244 20.631 1.00 70.38 330 ASN A C 1
ATOM 2472 O O . ASN A 1 330 ? -23.897 19.879 21.236 1.00 70.38 330 ASN A O 1
ATOM 2476 N N . VAL A 1 331 ? -24.471 18.390 19.650 1.00 66.44 331 VAL A N 1
ATOM 2477 C CA . VAL A 1 331 ? -23.103 18.126 19.195 1.00 66.44 331 VAL A CA 1
ATOM 2478 C C . VAL A 1 331 ? -22.691 19.196 18.188 1.00 66.44 331 VAL A C 1
ATOM 2480 O O . VAL A 1 331 ? -23.349 19.391 17.165 1.00 66.44 331 VAL A O 1
ATOM 2483 N N . THR A 1 332 ? -21.595 19.897 18.470 1.00 60.56 332 THR A N 1
ATOM 2484 C CA . THR A 1 332 ? -20.946 20.798 17.510 1.00 60.56 332 THR A CA 1
ATOM 2485 C C . THR A 1 332 ? -19.735 20.105 16.901 1.00 60.56 332 THR A C 1
ATOM 2487 O O . THR A 1 332 ? -18.895 19.574 17.624 1.00 60.56 332 THR A O 1
ATOM 2490 N N . THR A 1 333 ? -19.652 20.108 15.570 1.00 64.12 333 THR A N 1
ATOM 2491 C CA . THR A 1 333 ? -18.582 19.459 14.803 1.00 64.12 333 THR A CA 1
ATOM 2492 C C . THR A 1 333 ? -17.639 20.500 14.213 1.00 64.12 333 THR A C 1
ATOM 2494 O O . THR A 1 333 ? -18.082 21.429 13.534 1.00 64.12 333 THR A O 1
ATOM 2497 N N . PHE A 1 334 ? -16.339 20.317 14.407 1.00 64.12 334 PHE A N 1
ATOM 2498 C CA . PHE A 1 334 ? -15.295 21.045 13.689 1.00 64.12 334 PHE A CA 1
ATOM 2499 C C . PHE A 1 334 ? -14.503 20.071 12.821 1.00 64.12 334 PHE A C 1
ATOM 2501 O O . PHE A 1 334 ? -14.096 19.036 13.327 1.00 64.12 334 PHE A O 1
ATOM 2508 N N . GLU A 1 335 ? -14.254 20.394 11.552 1.00 73.12 335 GLU A N 1
ATOM 2509 C CA . GLU A 1 335 ? -13.433 19.568 10.658 1.00 73.12 335 GLU A CA 1
ATOM 2510 C C . GLU A 1 335 ? -12.021 20.146 10.507 1.00 73.12 335 GLU A C 1
ATOM 2512 O O . GLU A 1 335 ? -11.837 21.329 10.218 1.00 73.12 335 GLU A O 1
ATOM 2517 N N . ALA A 1 336 ? -11.019 19.284 10.649 1.00 79.38 336 ALA A N 1
ATOM 2518 C CA . ALA A 1 336 ? -9.621 19.548 10.352 1.00 79.38 336 ALA A CA 1
ATOM 2519 C C . ALA A 1 336 ? -9.081 18.508 9.362 1.00 79.38 336 ALA A C 1
ATOM 2521 O O . ALA A 1 336 ? -9.540 17.366 9.291 1.00 79.38 336 ALA A O 1
ATOM 2522 N N . THR A 1 337 ? -8.069 18.899 8.592 1.00 84.81 337 THR A N 1
ATOM 2523 C CA . THR A 1 337 ? -7.304 17.986 7.739 1.00 84.81 337 THR A CA 1
ATOM 2524 C C . THR A 1 337 ? -5.825 18.192 8.010 1.00 84.81 337 THR A C 1
ATOM 2526 O O . THR A 1 337 ? -5.353 19.326 7.925 1.00 84.81 337 THR A O 1
ATOM 2529 N N . CYS A 1 338 ? -5.088 17.120 8.308 1.00 89.19 338 CYS A N 1
ATOM 2530 C CA . CYS A 1 338 ? -3.650 17.218 8.571 1.00 89.19 338 CYS A CA 1
ATOM 2531 C C . CYS A 1 338 ? -2.854 16.157 7.820 1.00 89.19 338 CYS A C 1
ATOM 2533 O O . CYS A 1 338 ? -3.294 15.008 7.776 1.00 89.19 338 CYS A O 1
ATOM 2535 N N . PRO A 1 339 ? -1.662 16.504 7.314 1.00 90.81 339 PRO A N 1
ATOM 2536 C CA . PRO A 1 339 ? -0.784 15.549 6.656 1.00 90.81 339 PRO A CA 1
ATOM 2537 C C . PRO A 1 339 ? -0.259 14.500 7.641 1.00 90.81 339 PRO A C 1
ATOM 2539 O O . PRO A 1 339 ? 0.028 14.817 8.801 1.00 90.81 339 PRO A O 1
ATOM 2542 N N . ILE A 1 340 ? -0.107 13.272 7.149 1.00 91.38 340 ILE A N 1
ATOM 2543 C CA . ILE A 1 340 ? 0.540 12.156 7.847 1.00 91.38 340 ILE A CA 1
ATOM 2544 C C . ILE A 1 340 ? 1.599 11.496 6.952 1.00 91.38 340 ILE A C 1
ATOM 2546 O O . ILE A 1 340 ? 1.602 11.672 5.733 1.00 91.38 340 ILE A O 1
ATOM 2550 N N . SER A 1 341 ? 2.511 10.734 7.549 1.00 89.38 341 SER A N 1
ATOM 2551 C CA . SER A 1 341 ? 3.461 9.877 6.844 1.00 89.38 341 SER A CA 1
ATOM 2552 C C . SER A 1 341 ? 2.833 8.535 6.455 1.00 89.38 341 SER A C 1
ATOM 2554 O O . SER A 1 341 ? 1.916 8.025 7.103 1.00 89.38 341 SER A O 1
ATOM 2556 N N . PHE A 1 342 ? 3.364 7.920 5.393 1.00 85.75 342 PHE A N 1
ATOM 2557 C CA . PHE A 1 342 ? 2.915 6.603 4.924 1.00 85.75 342 PHE A CA 1
ATOM 2558 C C . PHE A 1 342 ? 3.199 5.480 5.925 1.00 85.75 342 PHE A C 1
ATOM 2560 O O . PHE A 1 342 ? 2.498 4.475 5.917 1.00 85.75 342 PHE A O 1
ATOM 2567 N N . GLU A 1 343 ? 4.154 5.665 6.840 1.00 86.50 343 GLU A N 1
ATOM 2568 C CA . GLU A 1 343 ? 4.437 4.716 7.923 1.00 86.50 343 GLU A CA 1
ATOM 2569 C C . GLU A 1 343 ? 3.253 4.527 8.884 1.00 86.50 343 GLU A C 1
ATOM 2571 O O . GLU A 1 343 ? 3.232 3.558 9.645 1.00 86.50 343 GLU A O 1
ATOM 2576 N N . LYS A 1 344 ? 2.266 5.433 8.868 1.00 89.44 344 LYS A N 1
ATOM 2577 C CA . LYS A 1 344 ? 1.036 5.328 9.669 1.00 89.44 344 LYS A CA 1
ATOM 2578 C C . LYS A 1 344 ? -0.067 4.512 8.981 1.00 89.44 344 LYS A C 1
ATOM 2580 O O . LYS A 1 344 ? -1.117 4.270 9.581 1.00 89.44 344 LYS A O 1
ATOM 2585 N N . LEU A 1 345 ? 0.161 4.075 7.744 1.00 86.12 345 LEU A N 1
ATOM 2586 C CA . LEU A 1 345 ? -0.739 3.219 6.975 1.00 86.12 345 LEU A CA 1
ATOM 2587 C C . LEU A 1 345 ? -0.199 1.784 6.932 1.00 86.12 345 LEU A C 1
ATOM 2589 O O . LEU A 1 345 ? 1.008 1.560 7.041 1.00 86.12 345 LEU A O 1
ATOM 2593 N N . ASP A 1 346 ? -1.092 0.810 6.786 1.00 80.19 346 ASP A N 1
ATOM 2594 C CA . ASP A 1 346 ? -0.697 -0.551 6.426 1.00 80.19 346 ASP A CA 1
ATOM 2595 C C . ASP A 1 346 ? -0.128 -0.567 5.001 1.00 80.19 346 ASP A C 1
ATOM 2597 O O . ASP A 1 346 ? -0.562 0.208 4.140 1.00 80.19 346 ASP A O 1
ATOM 2601 N N . GLU A 1 347 ? 0.850 -1.450 4.762 1.00 66.12 347 GLU A N 1
ATOM 2602 C CA . GLU A 1 347 ? 1.491 -1.584 3.452 1.00 66.12 347 GLU A CA 1
ATOM 2603 C C . GLU A 1 347 ? 0.445 -1.777 2.348 1.00 66.12 347 GLU A C 1
ATOM 2605 O O . GLU A 1 347 ? -0.519 -2.537 2.528 1.00 66.12 347 GLU A O 1
ATOM 2610 N N . PRO A 1 348 ? 0.621 -1.112 1.192 1.00 66.19 348 PRO A N 1
ATOM 2611 C CA . PRO A 1 348 ? -0.348 -1.207 0.128 1.00 66.19 348 PRO A CA 1
ATOM 2612 C C . PRO A 1 348 ? -0.465 -2.652 -0.343 1.00 66.19 348 PRO A C 1
ATOM 2614 O O . PRO A 1 348 ? 0.523 -3.280 -0.732 1.00 66.19 348 PRO A O 1
ATOM 2617 N N . LYS A 1 349 ? -1.690 -3.187 -0.360 1.00 58.34 349 LYS A N 1
ATOM 2618 C CA . LYS A 1 349 ? -1.925 -4.475 -1.017 1.00 58.34 349 LYS A CA 1
ATOM 2619 C C . LYS A 1 349 ? -1.664 -4.286 -2.506 1.00 58.34 349 LYS A C 1
ATOM 2621 O O . LYS A 1 349 ? -2.393 -3.558 -3.175 1.00 58.34 349 LYS A O 1
ATOM 2626 N N . ARG A 1 350 ? -0.621 -4.937 -3.013 1.00 58.81 350 ARG A N 1
ATOM 2627 C CA . ARG A 1 350 ? -0.399 -5.114 -4.449 1.00 58.81 350 ARG A CA 1
ATOM 2628 C C . ARG A 1 350 ? -1.573 -5.949 -4.978 1.00 58.81 350 ARG A C 1
ATOM 2630 O O . ARG A 1 350 ? -1.838 -7.019 -4.433 1.00 58.81 350 ARG A O 1
ATOM 2637 N N . GLY A 1 351 ? -2.321 -5.446 -5.966 1.00 50.44 351 GLY A N 1
ATOM 2638 C CA . GLY A 1 351 ? -3.367 -6.234 -6.642 1.00 50.44 351 GLY A CA 1
ATOM 2639 C C . GLY A 1 351 ? -2.805 -7.525 -7.264 1.00 50.44 351 GLY A C 1
ATOM 2640 O O . GLY A 1 351 ? -1.594 -7.720 -7.268 1.00 50.44 351 GLY A O 1
ATOM 2641 N N . GLU A 1 352 ? -3.645 -8.402 -7.826 1.00 45.19 352 GLU A N 1
ATOM 2642 C CA . GLU A 1 352 ? -3.205 -9.689 -8.420 1.00 45.19 352 GLU A CA 1
ATOM 2643 C C . GLU A 1 352 ? -2.096 -9.542 -9.491 1.00 45.19 352 GLU A C 1
ATOM 2645 O O . GLU A 1 352 ? -1.304 -10.463 -9.677 1.00 45.19 352 GLU A O 1
ATOM 2650 N N . ASN A 1 353 ? -1.958 -8.352 -10.096 1.00 51.06 353 ASN A N 1
ATOM 2651 C CA . ASN A 1 353 ? -0.898 -7.992 -11.055 1.00 51.06 353 ASN A CA 1
ATOM 2652 C C . ASN A 1 353 ? 0.146 -6.996 -10.483 1.00 51.06 353 ASN A C 1
ATOM 2654 O O . ASN A 1 353 ? 1.013 -6.501 -11.192 1.00 51.06 353 ASN A O 1
ATOM 2658 N N . GLY A 1 354 ? 0.072 -6.671 -9.190 1.00 50.91 354 GLY A N 1
ATOM 2659 C CA . GLY A 1 354 ? 0.722 -5.532 -8.528 1.00 50.91 354 GLY A CA 1
ATOM 2660 C C . GLY A 1 354 ? 2.229 -5.646 -8.282 1.00 50.91 354 GLY A C 1
ATOM 2661 O O . GLY A 1 354 ? 2.750 -4.963 -7.407 1.00 50.91 354 GLY A O 1
ATOM 2662 N N . TRP A 1 355 ? 2.945 -6.473 -9.041 1.00 52.56 355 TRP A N 1
ATOM 2663 C CA . TRP A 1 355 ? 4.413 -6.464 -9.056 1.00 52.56 355 TRP A CA 1
ATOM 2664 C C . TRP A 1 355 ? 4.982 -5.238 -9.799 1.00 52.56 355 TRP A C 1
ATOM 2666 O O . TRP A 1 355 ? 6.177 -4.967 -9.702 1.00 52.56 355 TRP A O 1
ATOM 2676 N N . GLU A 1 356 ? 4.123 -4.486 -10.495 1.00 61.00 356 GLU A N 1
ATOM 2677 C CA . GLU A 1 356 ? 4.459 -3.426 -11.457 1.00 61.00 356 GLU A CA 1
ATOM 2678 C C . GLU A 1 356 ? 4.449 -2.000 -10.886 1.00 61.00 356 GLU A C 1
ATOM 2680 O O . GLU A 1 356 ? 4.976 -1.100 -11.526 1.00 61.00 356 GLU A O 1
ATOM 2685 N N . LEU A 1 357 ? 3.885 -1.761 -9.697 1.00 67.38 357 LEU A N 1
ATOM 2686 C CA . LEU A 1 357 ? 3.793 -0.425 -9.093 1.00 67.38 357 LEU A CA 1
ATOM 2687 C C . LEU A 1 357 ? 4.458 -0.435 -7.715 1.00 67.38 357 LEU A C 1
ATOM 2689 O O . LEU A 1 357 ? 3.971 -1.078 -6.783 1.00 67.38 357 LEU A O 1
ATOM 2693 N N . ASP A 1 358 ? 5.585 0.258 -7.600 1.00 72.38 358 ASP A N 1
ATOM 2694 C CA . ASP A 1 358 ? 6.341 0.383 -6.361 1.00 72.38 358 ASP A CA 1
ATOM 2695 C C . ASP A 1 358 ? 5.968 1.673 -5.629 1.00 72.38 358 ASP A C 1
ATOM 2697 O O . ASP A 1 358 ? 5.811 2.722 -6.258 1.00 72.38 358 ASP A O 1
ATOM 2701 N N . LEU A 1 359 ? 5.831 1.587 -4.305 1.00 76.44 359 LEU A N 1
ATOM 2702 C CA . LEU A 1 359 ? 5.597 2.725 -3.422 1.00 76.44 359 LEU A CA 1
ATOM 2703 C C . LEU A 1 359 ? 6.741 2.792 -2.419 1.00 76.44 359 LEU A C 1
ATOM 2705 O O . LEU A 1 359 ? 6.878 1.939 -1.543 1.00 76.44 359 LEU A O 1
ATOM 2709 N N . THR A 1 360 ? 7.531 3.848 -2.508 1.00 75.12 360 THR A N 1
ATOM 2710 C CA . THR A 1 360 ? 8.592 4.114 -1.544 1.00 75.12 360 THR A CA 1
ATOM 2711 C C . THR A 1 360 ? 8.009 4.672 -0.240 1.00 75.12 360 THR A C 1
ATOM 2713 O O . THR A 1 360 ? 6.984 5.355 -0.237 1.00 75.12 360 THR A O 1
ATOM 2716 N N . GLY A 1 361 ? 8.692 4.460 0.892 1.00 67.19 361 GLY A N 1
ATOM 2717 C CA . GLY A 1 361 ? 8.230 4.932 2.213 1.00 67.19 361 GLY A CA 1
ATOM 2718 C C . GLY A 1 361 ? 8.025 6.454 2.332 1.00 67.19 361 GLY A C 1
ATOM 2719 O O . GLY A 1 361 ? 7.309 6.919 3.212 1.00 67.19 361 GLY A O 1
ATOM 2720 N N . ASN A 1 362 ? 8.594 7.245 1.417 1.00 77.00 362 ASN A N 1
ATOM 2721 C CA . ASN A 1 362 ? 8.379 8.695 1.313 1.00 77.00 362 ASN A CA 1
ATOM 2722 C C . ASN A 1 362 ? 7.211 9.092 0.379 1.00 77.00 362 ASN A C 1
ATOM 2724 O O . ASN A 1 362 ? 7.069 10.274 0.057 1.00 77.00 362 ASN A O 1
ATOM 2728 N N . GLY A 1 363 ? 6.389 8.129 -0.052 1.00 82.12 363 GLY A N 1
ATOM 2729 C CA . GLY A 1 363 ? 5.149 8.359 -0.792 1.00 82.12 363 GLY A CA 1
ATOM 2730 C C . GLY A 1 363 ? 5.293 8.477 -2.308 1.00 82.12 363 GLY A C 1
ATOM 2731 O O . GLY A 1 363 ? 4.339 8.896 -2.957 1.00 82.12 363 GLY A O 1
ATOM 2732 N N . PHE A 1 364 ? 6.447 8.153 -2.901 1.00 84.19 364 PHE A N 1
ATOM 2733 C CA . PHE A 1 364 ? 6.567 8.150 -4.361 1.00 84.19 364 PHE A CA 1
ATOM 2734 C C . PHE A 1 364 ? 6.072 6.830 -4.924 1.00 84.19 364 PHE A C 1
ATOM 2736 O O . PHE A 1 364 ? 6.550 5.767 -4.535 1.00 84.19 364 PHE A O 1
ATOM 2743 N N . ILE A 1 365 ? 5.147 6.920 -5.876 1.00 78.62 365 ILE A N 1
ATOM 2744 C CA . ILE A 1 365 ? 4.818 5.792 -6.736 1.00 78.62 365 ILE A CA 1
ATOM 2745 C C . ILE A 1 365 ? 5.693 5.822 -7.984 1.00 78.62 365 ILE A C 1
ATOM 2747 O O . ILE A 1 365 ? 5.924 6.885 -8.568 1.00 78.62 365 ILE A O 1
ATOM 2751 N N . SER A 1 366 ? 6.165 4.654 -8.396 1.00 71.69 366 SER A N 1
ATOM 2752 C CA . SER A 1 366 ? 6.904 4.458 -9.642 1.00 71.69 366 SER A CA 1
ATOM 2753 C C . SER A 1 366 ? 6.568 3.101 -10.241 1.00 71.69 366 SER A C 1
ATOM 2755 O O . SER A 1 366 ? 6.203 2.173 -9.522 1.00 71.69 366 SER A O 1
ATOM 2757 N N . TRP A 1 367 ? 6.678 2.979 -11.558 1.00 66.69 367 TRP A N 1
ATOM 2758 C CA . TRP A 1 367 ? 6.464 1.701 -12.225 1.00 66.69 367 TRP A CA 1
ATOM 2759 C C . TRP A 1 367 ? 7.740 0.855 -12.186 1.00 66.69 367 TRP A C 1
ATOM 2761 O O . TRP A 1 367 ? 8.812 1.318 -12.582 1.00 66.69 367 TRP A O 1
ATOM 2771 N N . SER A 1 368 ? 7.628 -0.391 -11.728 1.00 56.84 368 SER A N 1
ATOM 2772 C CA . SER A 1 368 ? 8.676 -1.393 -11.890 1.00 56.84 368 SER A CA 1
ATOM 2773 C C . SER A 1 368 ? 8.710 -1.856 -13.357 1.00 56.84 368 SER A C 1
ATOM 2775 O O . SER A 1 368 ? 7.713 -1.822 -14.080 1.00 56.84 368 SER A O 1
ATOM 2777 N N . TRP A 1 369 ? 9.899 -2.195 -13.843 1.00 52.91 369 TRP A N 1
ATOM 2778 C CA . TRP A 1 369 ? 10.194 -2.357 -15.268 1.00 52.91 369 TRP A CA 1
ATOM 2779 C C . TRP A 1 369 ? 9.598 -3.629 -15.899 1.00 52.91 369 TRP A C 1
ATOM 2781 O O . TRP A 1 369 ? 10.377 -4.502 -16.240 1.00 52.91 369 TRP A O 1
ATOM 2791 N N . PHE A 1 370 ? 8.283 -3.768 -16.132 1.00 51.97 370 PHE A N 1
ATOM 2792 C CA . PHE A 1 370 ? 7.759 -4.853 -16.992 1.00 51.97 370 PHE A CA 1
ATOM 2793 C C . PHE A 1 370 ? 6.423 -4.532 -17.697 1.00 51.97 370 PHE A C 1
ATOM 2795 O O . PHE A 1 370 ? 5.375 -4.424 -17.087 1.00 51.97 370 PHE A O 1
ATOM 2802 N N . CYS A 1 371 ? 6.495 -4.420 -19.022 1.00 52.16 371 CYS A N 1
ATOM 2803 C CA . CYS A 1 371 ? 5.702 -5.055 -20.085 1.00 52.16 371 CYS A CA 1
ATOM 2804 C C . CYS A 1 371 ? 4.204 -5.434 -20.021 1.00 52.16 371 CYS A C 1
ATOM 2806 O O . CYS A 1 371 ? 3.721 -5.876 -21.068 1.00 52.16 371 CYS A O 1
ATOM 2808 N N . TYR A 1 372 ? 3.440 -5.262 -18.942 1.00 51.31 372 TYR A N 1
ATOM 2809 C CA . TYR A 1 372 ? 1.994 -5.524 -18.986 1.00 51.31 372 TYR A CA 1
ATOM 2810 C C . TYR A 1 372 ? 1.147 -4.322 -18.563 1.00 51.31 372 TYR A C 1
ATOM 2812 O O . TYR A 1 372 ? 1.478 -3.529 -17.695 1.00 51.31 372 TYR A O 1
ATOM 2820 N N . ALA A 1 373 ? 0.042 -4.158 -19.292 1.00 52.09 373 ALA A N 1
ATOM 2821 C CA . ALA A 1 373 ? -0.868 -3.023 -19.245 1.00 52.09 373 ALA A CA 1
ATOM 2822 C C . ALA A 1 373 ? -2.149 -3.402 -18.488 1.00 52.09 373 ALA A C 1
ATOM 2824 O O . ALA A 1 373 ? -3.240 -3.419 -19.066 1.00 52.09 373 ALA A O 1
ATOM 2825 N N . SER A 1 374 ? -2.013 -3.758 -17.210 1.00 56.41 374 SER A N 1
ATOM 2826 C CA . SER A 1 374 ? -3.170 -3.860 -16.318 1.00 56.41 374 SER A CA 1
ATOM 2827 C C . SER A 1 374 ? -3.309 -2.588 -15.481 1.00 56.41 374 SER A C 1
ATOM 2829 O O . SER A 1 374 ? -2.293 -2.029 -15.068 1.00 56.41 374 SER A O 1
ATOM 2831 N N . PRO A 1 375 ? -4.539 -2.135 -15.174 1.00 62.44 375 PRO A N 1
ATOM 2832 C CA . PRO A 1 375 ? -4.741 -1.114 -14.159 1.00 62.44 375 PRO A CA 1
ATOM 2833 C C . PRO A 1 375 ? -4.112 -1.599 -12.855 1.00 62.44 375 PRO A C 1
ATOM 2835 O O . PRO A 1 375 ? -4.458 -2.675 -12.360 1.00 62.44 375 PRO A O 1
ATOM 2838 N N . ALA A 1 376 ? -3.177 -0.822 -12.320 1.00 71.19 376 ALA A N 1
ATOM 2839 C CA . ALA A 1 376 ? -2.554 -1.125 -11.045 1.00 71.19 376 ALA A CA 1
ATOM 2840 C C . ALA A 1 376 ? -3.325 -0.416 -9.933 1.00 71.19 376 ALA A C 1
ATOM 2842 O O . ALA A 1 376 ? -3.603 0.784 -10.027 1.00 71.19 376 ALA A O 1
ATOM 2843 N N . SER A 1 377 ? -3.646 -1.166 -8.881 1.00 74.81 377 SER A N 1
ATOM 2844 C CA . SER A 1 377 ? -4.286 -0.647 -7.677 1.00 74.81 377 SER A CA 1
ATOM 2845 C C . SER A 1 377 ? -3.350 -0.776 -6.478 1.00 74.81 377 SER A C 1
ATOM 2847 O O . SER A 1 377 ? -2.782 -1.847 -6.248 1.00 74.81 377 SER A O 1
ATOM 2849 N N . LEU A 1 378 ? -3.232 0.296 -5.694 1.00 77.38 378 LEU A N 1
ATOM 2850 C CA . LEU A 1 378 ? -2.675 0.275 -4.338 1.00 77.38 378 LEU A CA 1
ATOM 2851 C C . LEU A 1 378 ? -3.805 0.501 -3.340 1.00 77.38 378 LEU A C 1
ATOM 2853 O O . LEU A 1 378 ? -4.594 1.424 -3.520 1.00 77.38 378 LEU A O 1
ATOM 2857 N N . TYR A 1 379 ? -3.872 -0.304 -2.283 1.00 78.88 379 TYR A N 1
ATOM 2858 C CA . TYR A 1 379 ? -4.902 -0.173 -1.250 1.00 78.88 379 TYR A CA 1
ATOM 2859 C C . TYR A 1 379 ? -4.304 0.243 0.087 1.00 78.88 379 TYR A C 1
ATOM 2861 O O . TYR A 1 379 ? -3.490 -0.487 0.636 1.00 78.88 379 TYR A O 1
ATOM 2869 N N . PHE A 1 380 ? -4.771 1.349 0.650 1.00 79.56 380 PHE A N 1
ATOM 2870 C CA . PHE A 1 380 ? -4.310 1.918 1.910 1.00 79.56 380 PHE A CA 1
ATOM 2871 C C . PHE A 1 380 ? -5.375 1.794 3.000 1.00 79.56 380 PHE A C 1
ATOM 2873 O O . PHE A 1 380 ? -6.570 1.939 2.740 1.00 79.56 380 PHE A O 1
ATOM 2880 N N . LYS A 1 381 ? -4.952 1.578 4.244 1.00 82.00 381 LYS A N 1
ATOM 2881 C CA . LYS A 1 381 ? -5.795 1.693 5.443 1.00 82.00 381 LYS A CA 1
ATOM 2882 C C . LYS A 1 381 ? -4.923 2.224 6.588 1.00 82.00 381 LYS A C 1
ATOM 2884 O O . LYS A 1 381 ? -3.738 1.892 6.611 1.00 82.00 381 LYS A O 1
ATOM 2889 N N . PRO A 1 382 ? -5.444 3.047 7.516 1.00 86.75 382 PRO A N 1
ATOM 2890 C CA . PRO A 1 382 ? -4.709 3.364 8.739 1.00 86.75 382 PRO A CA 1
ATOM 2891 C C . PRO A 1 382 ? -4.341 2.079 9.489 1.00 86.75 382 PRO A C 1
ATOM 2893 O O . PRO A 1 382 ? -5.176 1.175 9.573 1.00 86.75 382 PRO A O 1
ATOM 2896 N N . LYS A 1 383 ? -3.122 1.995 10.041 1.00 86.19 383 LYS A N 1
ATOM 2897 C CA . LYS A 1 383 ? -2.718 0.818 10.828 1.00 86.19 383 LYS A CA 1
ATOM 2898 C C . LYS A 1 383 ? -3.700 0.579 11.968 1.00 86.19 383 LYS A C 1
ATOM 2900 O O . LYS A 1 383 ? -4.155 1.522 12.618 1.00 86.19 383 LYS A O 1
ATOM 2905 N N . SER A 1 384 ? -3.976 -0.691 12.259 1.00 80.62 384 SER A N 1
ATOM 2906 C CA . SER A 1 384 ? -4.973 -1.064 13.271 1.00 80.62 384 SER A CA 1
ATOM 2907 C C . SER A 1 384 ? -4.672 -0.533 14.676 1.00 80.62 384 SER A C 1
ATOM 2909 O O . SER A 1 384 ? -5.594 -0.361 15.458 1.00 80.62 384 SER A O 1
ATOM 2911 N N . GLU A 1 385 ? -3.408 -0.253 15.003 1.00 83.31 385 GLU A N 1
ATOM 2912 C CA . GLU A 1 385 ? -3.005 0.346 16.288 1.00 83.31 385 GLU A CA 1
ATOM 2913 C C . GLU A 1 385 ? -3.556 1.768 16.510 1.00 83.31 385 GLU A C 1
ATOM 2915 O O . GLU A 1 385 ? -3.642 2.220 17.648 1.00 83.31 385 GLU A O 1
ATOM 2920 N N . TYR A 1 386 ? -3.967 2.463 15.442 1.00 86.44 386 TYR A N 1
ATOM 2921 C CA . TYR A 1 386 ? -4.554 3.807 15.498 1.00 86.44 386 TYR A CA 1
ATOM 2922 C C . TYR A 1 386 ? -6.090 3.812 15.464 1.00 86.44 386 TYR A C 1
ATOM 2924 O O . TYR A 1 386 ? -6.703 4.881 15.543 1.00 86.44 386 TYR A O 1
ATOM 2932 N N . LEU A 1 387 ? -6.718 2.643 15.320 1.00 81.69 387 LEU A N 1
ATOM 2933 C CA . LEU A 1 387 ? -8.160 2.492 15.145 1.00 81.69 387 LEU A CA 1
ATOM 2934 C C . LEU A 1 387 ? -8.770 1.809 16.368 1.00 81.69 387 LEU A C 1
ATOM 2936 O O . LEU A 1 387 ? -8.353 0.712 16.732 1.00 81.69 387 LEU A O 1
ATOM 2940 N N . THR A 1 388 ? -9.799 2.414 16.968 1.00 77.12 388 THR A N 1
ATOM 2941 C CA . THR A 1 388 ? -10.652 1.687 17.930 1.00 77.12 388 THR A CA 1
ATOM 2942 C C . THR A 1 388 ? -11.306 0.481 17.250 1.00 77.12 388 THR A C 1
ATOM 2944 O O . THR A 1 388 ? -11.391 0.439 16.019 1.00 77.12 388 THR A O 1
ATOM 2947 N N . LEU A 1 389 ? -11.828 -0.493 18.008 1.00 71.31 389 LEU A N 1
ATOM 2948 C CA . LEU A 1 389 ? -12.489 -1.656 17.401 1.00 71.31 389 LEU A CA 1
ATOM 2949 C C . LEU A 1 389 ? -13.646 -1.213 16.490 1.00 71.31 389 LEU A C 1
ATOM 2951 O O . LEU A 1 389 ? -13.746 -1.666 15.350 1.00 71.31 389 LEU A O 1
ATOM 2955 N N . LYS A 1 390 ? -14.467 -0.261 16.951 1.00 70.62 390 LYS A N 1
ATOM 2956 C CA . LYS A 1 390 ? -15.576 0.316 16.171 1.00 70.62 390 LYS A CA 1
ATOM 2957 C C . LYS A 1 390 ? -15.118 1.020 14.892 1.00 70.62 390 LYS A C 1
ATOM 2959 O O . LYS A 1 390 ? -15.762 0.879 13.859 1.00 70.62 390 LYS A O 1
ATOM 2964 N N . GLU A 1 391 ? -14.015 1.758 14.936 1.00 75.50 391 GLU A N 1
ATOM 2965 C CA . GLU A 1 391 ? -13.469 2.418 13.745 1.00 75.50 391 GLU A CA 1
ATOM 2966 C C . GLU A 1 391 ? -12.842 1.409 12.793 1.00 75.50 391 GLU A C 1
ATOM 2968 O O . GLU A 1 391 ? -13.042 1.500 11.585 1.00 75.50 391 GLU A O 1
ATOM 2973 N N . SER A 1 392 ? -12.143 0.403 13.320 1.00 71.25 392 SER A N 1
ATOM 2974 C CA . SER A 1 392 ? -11.548 -0.652 12.503 1.00 71.25 392 SER A CA 1
ATOM 2975 C C . SER A 1 392 ? -12.597 -1.351 11.628 1.00 71.25 392 SER A C 1
ATOM 2977 O O . SER A 1 392 ? -12.313 -1.547 10.442 1.00 71.25 392 SER A O 1
ATOM 2979 N N . LEU A 1 393 ? -13.807 -1.543 12.186 1.00 61.09 393 LEU A N 1
ATOM 2980 C CA . LEU A 1 393 ? -15.021 -2.070 11.548 1.00 61.09 393 LEU A CA 1
ATOM 2981 C C . LEU A 1 393 ? -15.634 -1.133 10.493 1.00 61.09 393 LEU A C 1
ATOM 2983 O O . LEU A 1 393 ? -16.261 -1.602 9.543 1.00 61.09 393 LEU A O 1
ATOM 2987 N N . GLY A 1 394 ? -15.501 0.186 10.665 1.00 64.19 394 GLY A N 1
ATOM 2988 C CA . GLY A 1 394 ? -16.062 1.199 9.763 1.00 64.19 394 GLY A CA 1
ATOM 2989 C C . GLY A 1 394 ? -15.120 1.631 8.633 1.00 64.19 394 GLY A C 1
ATOM 2990 O O . GLY A 1 394 ? -15.580 2.065 7.577 1.00 64.19 394 GLY A O 1
ATOM 2991 N N . PHE A 1 395 ? -13.804 1.501 8.826 1.00 70.25 395 PHE A N 1
ATOM 2992 C CA . PHE A 1 395 ? -12.795 1.928 7.858 1.00 70.25 395 PHE A CA 1
ATOM 2993 C C . PHE A 1 395 ? -12.602 0.913 6.724 1.00 70.25 395 PHE A C 1
ATOM 2995 O O . PHE A 1 395 ? -12.000 -0.152 6.905 1.00 70.25 395 PHE A O 1
ATOM 3002 N N . GLY A 1 396 ? -13.052 1.286 5.523 1.00 68.94 396 GLY A N 1
ATOM 3003 C CA . GLY A 1 396 ? -12.713 0.601 4.274 1.00 68.94 396 GLY A CA 1
ATOM 3004 C C . GLY A 1 396 ? -11.271 0.863 3.816 1.00 68.94 396 GLY A C 1
ATOM 3005 O O . GLY A 1 396 ? -10.576 1.730 4.346 1.00 68.94 396 GLY A O 1
ATOM 3006 N N . SER A 1 397 ? -10.817 0.107 2.814 1.00 73.88 397 SER A N 1
ATOM 3007 C CA . SER A 1 397 ? -9.552 0.390 2.129 1.00 73.88 397 SER A CA 1
ATOM 3008 C C . SER A 1 397 ? -9.722 1.520 1.111 1.00 73.88 397 SER A C 1
ATOM 3010 O O . SER A 1 397 ? -10.694 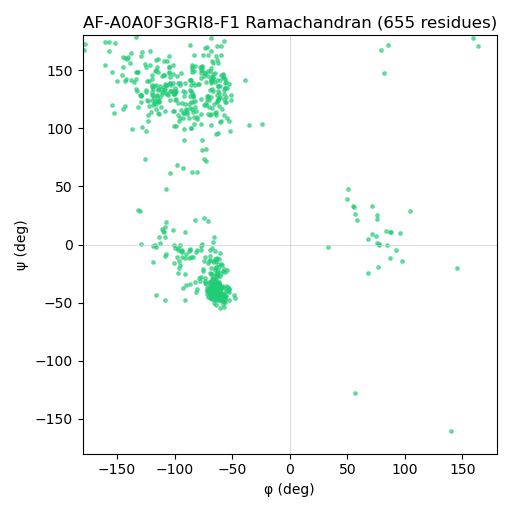1.546 0.358 1.00 73.88 397 SER A O 1
ATOM 3012 N N . TYR A 1 398 ? -8.746 2.420 1.066 1.00 77.50 398 TYR A N 1
ATOM 3013 C CA . TYR A 1 398 ? -8.628 3.484 0.077 1.00 77.50 398 TYR A CA 1
ATOM 3014 C C . TYR A 1 398 ? -7.794 2.992 -1.094 1.00 77.50 398 TYR A C 1
ATOM 3016 O O . TYR A 1 398 ? -6.643 2.612 -0.922 1.00 77.50 398 TYR A O 1
ATOM 3024 N N . GLU A 1 399 ? -8.362 2.993 -2.285 1.00 78.19 399 GLU A N 1
ATOM 3025 C CA . GLU A 1 399 ? -7.721 2.527 -3.504 1.00 78.19 399 GLU A CA 1
ATOM 3026 C C . GLU A 1 399 ? -7.089 3.696 -4.271 1.00 78.19 399 GLU A C 1
ATOM 3028 O O . GLU A 1 399 ? -7.685 4.757 -4.433 1.00 78.19 399 GLU A O 1
ATOM 3033 N N . VAL A 1 400 ? -5.885 3.508 -4.794 1.00 78.81 400 VAL A N 1
ATOM 3034 C CA . VAL A 1 400 ? -5.279 4.375 -5.807 1.00 78.81 400 VAL A CA 1
ATOM 3035 C C . VAL A 1 400 ? -5.162 3.550 -7.078 1.00 78.81 400 VAL A C 1
ATOM 3037 O O . VAL A 1 400 ? -4.388 2.598 -7.108 1.00 78.81 400 VAL A O 1
ATOM 3040 N N . LYS A 1 401 ? -5.933 3.906 -8.109 1.00 77.75 401 LYS A N 1
ATOM 3041 C CA . LYS A 1 401 ? -5.893 3.292 -9.439 1.00 77.75 401 LYS A CA 1
ATOM 3042 C C . LYS A 1 401 ? -5.039 4.122 -10.379 1.00 77.75 401 LYS A C 1
ATOM 3044 O O . LYS A 1 401 ? -5.351 5.280 -10.666 1.00 77.75 401 LYS A O 1
ATOM 3049 N N . VAL A 1 402 ? -4.008 3.507 -10.931 1.00 74.25 402 VAL A N 1
ATOM 3050 C CA . VAL A 1 402 ? -3.205 4.105 -11.997 1.00 74.25 402 VAL A CA 1
ATOM 3051 C C . VAL A 1 402 ? -3.672 3.519 -13.323 1.00 74.25 402 VAL A C 1
ATOM 3053 O O . VAL A 1 402 ? -3.737 2.297 -13.482 1.00 74.25 402 VAL A O 1
ATOM 3056 N N . LYS A 1 403 ? -4.065 4.381 -14.269 1.00 67.12 403 LYS A N 1
ATOM 3057 C CA . LYS A 1 403 ? -4.418 3.931 -15.621 1.00 67.12 403 LYS A CA 1
ATOM 3058 C C . LYS A 1 403 ? -3.185 3.344 -16.315 1.00 67.12 403 LYS A C 1
ATOM 3060 O O . LYS A 1 403 ? -2.071 3.800 -16.072 1.00 67.12 403 LYS A O 1
ATOM 3065 N N . ASN A 1 404 ? -3.426 2.343 -17.168 1.00 62.16 404 ASN A N 1
ATOM 3066 C CA . ASN A 1 404 ? -2.423 1.636 -17.973 1.00 62.16 404 ASN A CA 1
ATOM 3067 C C . ASN A 1 404 ? -1.349 2.569 -18.527 1.00 62.16 404 ASN A C 1
ATOM 3069 O O . ASN A 1 404 ? -1.704 3.621 -19.037 1.00 62.16 404 ASN A O 1
ATOM 3073 N N . LYS A 1 405 ? -0.091 2.116 -18.551 1.00 55.88 405 LYS A N 1
ATOM 3074 C CA . LYS A 1 405 ? 0.963 2.645 -19.424 1.00 55.88 405 LYS A CA 1
ATOM 3075 C C . LYS A 1 405 ? 0.973 1.816 -20.715 1.00 55.88 405 LYS A C 1
ATOM 3077 O O . LYS A 1 405 ? 1.506 0.709 -20.710 1.00 55.88 405 LYS A O 1
ATOM 3082 N N . PRO A 1 406 ? 0.371 2.260 -21.829 1.00 51.22 406 PRO A N 1
ATOM 3083 C CA . PRO A 1 406 ? 0.354 1.478 -23.045 1.00 51.22 406 PRO A CA 1
ATOM 3084 C C . PRO A 1 406 ? 1.552 1.894 -23.897 1.00 51.22 406 PRO A C 1
ATOM 3086 O O . PRO A 1 406 ? 1.382 2.496 -24.963 1.00 51.22 406 PRO A O 1
ATOM 3089 N N . VAL A 1 407 ? 2.751 1.602 -23.398 1.00 59.75 407 VAL A N 1
ATOM 3090 C CA . VAL A 1 407 ? 3.989 1.866 -24.124 1.00 59.75 407 VAL A CA 1
ATOM 3091 C C . VAL A 1 407 ? 4.382 0.603 -24.861 1.00 59.75 407 VAL A C 1
ATOM 3093 O O . VAL A 1 407 ? 4.651 -0.433 -24.255 1.00 59.75 407 VAL A O 1
ATOM 3096 N N . LEU A 1 408 ? 4.372 0.701 -26.191 1.00 66.00 408 LEU A N 1
ATOM 3097 C CA . LEU A 1 408 ? 5.085 -0.251 -27.022 1.00 66.00 408 LEU A CA 1
ATOM 3098 C C . LEU A 1 408 ? 6.568 -0.065 -26.692 1.00 66.00 408 LEU A C 1
ATOM 3100 O O . LEU A 1 408 ? 7.125 1.004 -26.927 1.00 66.00 408 LEU A O 1
ATOM 3104 N N . TYR A 1 409 ? 7.187 -1.075 -26.096 1.00 69.31 409 TYR A N 1
ATOM 3105 C CA . TYR A 1 409 ? 8.603 -1.055 -25.762 1.00 69.31 409 TYR A CA 1
ATOM 3106 C C . TYR A 1 409 ? 9.310 -2.123 -26.577 1.00 69.31 409 TYR A C 1
ATOM 3108 O O . TYR A 1 409 ? 8.904 -3.285 -26.586 1.00 69.31 409 TYR A O 1
ATOM 3116 N N . ALA A 1 410 ? 10.383 -1.735 -27.247 1.00 69.00 410 ALA A N 1
ATOM 3117 C CA . ALA A 1 410 ? 11.282 -2.648 -27.924 1.00 69.00 410 ALA A CA 1
ATOM 3118 C C . ALA A 1 410 ? 12.698 -2.261 -27.516 1.00 69.00 410 ALA A C 1
ATOM 3120 O O . ALA A 1 410 ? 13.120 -1.136 -27.773 1.00 69.00 410 ALA A O 1
ATOM 3121 N N . SER A 1 411 ? 13.419 -3.166 -26.858 1.00 62.56 411 SER A N 1
ATOM 3122 C CA . SER A 1 411 ? 14.821 -2.932 -26.534 1.00 62.56 411 SER A CA 1
ATOM 3123 C C . SER A 1 411 ? 15.730 -3.536 -27.589 1.00 62.56 411 SER A C 1
ATOM 3125 O O . SER A 1 411 ? 15.439 -4.567 -28.201 1.00 62.56 411 SER A O 1
ATOM 3127 N N . GLY A 1 412 ? 16.868 -2.872 -27.791 1.00 56.81 412 GLY A N 1
ATOM 3128 C CA . GLY A 1 412 ? 17.932 -3.406 -28.623 1.00 56.81 412 GLY A CA 1
ATOM 3129 C C . GLY A 1 412 ? 18.419 -4.759 -28.110 1.00 56.81 412 GLY A C 1
ATOM 3130 O O . GLY A 1 412 ? 18.440 -5.029 -26.909 1.00 56.81 412 GLY A O 1
ATOM 3131 N N . TYR A 1 413 ? 18.820 -5.613 -29.048 1.00 54.81 413 TYR A N 1
ATOM 3132 C CA . TYR A 1 413 ? 19.428 -6.909 -28.774 1.00 54.81 413 TYR A CA 1
ATOM 3133 C C . TYR A 1 413 ? 20.601 -6.760 -27.791 1.00 54.81 413 TYR A C 1
ATOM 3135 O O . TYR A 1 413 ? 21.557 -6.032 -28.060 1.00 54.81 413 TYR A O 1
ATOM 3143 N N . SER A 1 414 ? 20.564 -7.485 -26.670 1.00 45.94 414 SER A N 1
ATOM 3144 C CA . SER A 1 414 ? 21.593 -7.425 -25.618 1.00 45.94 414 SER A CA 1
ATOM 3145 C C . SER A 1 414 ? 22.977 -7.924 -26.062 1.00 45.94 414 SER A C 1
ATOM 3147 O O . SER A 1 414 ? 23.927 -7.835 -25.292 1.00 45.94 414 SER A O 1
ATOM 3149 N N . GLY A 1 415 ? 23.099 -8.463 -27.281 1.00 50.91 415 GLY A N 1
ATOM 3150 C CA . GLY A 1 415 ? 24.359 -8.921 -27.866 1.00 50.91 415 GLY A CA 1
ATOM 3151 C C . GLY A 1 415 ? 25.079 -7.906 -28.761 1.00 50.91 415 GLY A C 1
ATOM 3152 O O . GLY A 1 415 ? 26.182 -8.205 -29.195 1.00 50.91 415 GLY A O 1
ATOM 3153 N N . GLY A 1 416 ? 24.496 -6.733 -29.050 1.00 55.97 416 GLY A N 1
ATOM 3154 C CA . GLY A 1 416 ? 25.154 -5.619 -29.762 1.00 55.97 416 GLY A CA 1
ATOM 3155 C C . GLY A 1 416 ? 25.494 -5.830 -31.250 1.00 55.97 416 GLY A C 1
ATOM 3156 O O . GLY A 1 416 ? 25.557 -4.846 -31.988 1.00 55.97 416 GLY A O 1
ATOM 3157 N N . GLU A 1 417 ? 25.659 -7.075 -31.700 1.00 62.91 417 GLU A N 1
ATOM 3158 C CA . GLU A 1 417 ? 26.098 -7.476 -33.042 1.00 62.91 417 GLU A CA 1
ATOM 3159 C C . GLU A 1 417 ? 25.267 -8.663 -33.559 1.00 62.91 417 GLU A C 1
ATOM 3161 O O . GLU A 1 417 ? 24.934 -9.572 -32.799 1.00 62.91 417 GLU A O 1
ATOM 3166 N N . VAL A 1 418 ? 24.933 -8.661 -34.853 1.00 62.16 418 VAL A N 1
ATOM 3167 C CA . VAL A 1 418 ? 24.235 -9.758 -35.546 1.00 62.16 418 VAL A CA 1
ATOM 3168 C C . VAL A 1 418 ? 24.952 -10.062 -36.857 1.00 62.16 418 VAL A C 1
ATOM 3170 O O . VAL A 1 418 ? 25.277 -9.148 -37.617 1.00 62.16 418 VAL A O 1
ATOM 3173 N N . ARG A 1 419 ? 25.229 -11.337 -37.142 1.00 59.00 419 ARG A N 1
ATOM 3174 C CA . ARG A 1 419 ? 25.850 -11.733 -38.417 1.00 59.00 419 ARG A CA 1
ATOM 3175 C C . ARG A 1 419 ? 24.812 -11.920 -39.513 1.00 59.00 419 ARG A C 1
ATOM 3177 O O . ARG A 1 419 ? 23.656 -12.253 -39.252 1.00 59.00 419 ARG A O 1
ATOM 3184 N N . ILE A 1 420 ? 25.246 -11.754 -40.761 1.00 58.62 420 ILE A N 1
ATOM 3185 C CA . ILE A 1 420 ? 24.428 -12.097 -41.929 1.00 58.62 420 ILE A CA 1
ATOM 3186 C C . ILE A 1 420 ? 23.998 -13.573 -41.819 1.00 58.62 420 ILE A C 1
ATOM 3188 O O . ILE A 1 420 ? 24.838 -14.461 -41.687 1.00 58.62 420 ILE A O 1
ATOM 3192 N N . GLY A 1 421 ? 22.683 -13.819 -41.843 1.00 51.88 421 GLY A N 1
ATOM 3193 C CA . GLY A 1 421 ? 22.080 -15.153 -41.715 1.00 51.88 421 GLY A CA 1
ATOM 3194 C C . GLY A 1 421 ? 21.705 -15.589 -40.288 1.00 51.88 421 GLY A C 1
ATOM 3195 O O . GLY A 1 421 ? 21.096 -16.647 -40.129 1.00 51.88 421 GLY A O 1
ATOM 3196 N N . GLU A 1 422 ? 22.014 -14.805 -39.249 1.00 53.34 422 GLU A N 1
ATOM 3197 C CA . GLU A 1 422 ? 21.597 -15.100 -37.869 1.00 53.34 422 GLU A CA 1
ATOM 3198 C C . GLU A 1 422 ? 20.178 -14.594 -37.550 1.00 53.34 422 GLU A C 1
ATOM 3200 O O . GLU A 1 422 ? 19.684 -13.618 -38.117 1.00 53.34 422 GLU A O 1
ATOM 3205 N N . LYS A 1 423 ? 19.501 -15.259 -36.601 1.00 56.69 423 LYS A N 1
ATOM 3206 C CA . LYS A 1 423 ? 18.170 -14.849 -36.130 1.00 56.69 423 LYS A CA 1
ATOM 3207 C C . LYS A 1 423 ? 18.282 -13.622 -35.224 1.00 56.69 423 LYS A C 1
ATOM 3209 O O . LYS A 1 423 ? 18.871 -13.701 -34.150 1.00 56.69 423 LYS A O 1
ATOM 3214 N N . LEU A 1 424 ? 17.634 -12.527 -35.613 1.00 58.69 424 LEU A N 1
ATOM 3215 C CA . LEU A 1 424 ? 17.480 -11.343 -34.771 1.00 58.69 424 LEU A CA 1
ATOM 3216 C C . LEU A 1 424 ? 16.301 -11.532 -33.803 1.00 58.69 424 LEU A C 1
ATOM 3218 O O . LEU A 1 424 ? 15.153 -11.662 -34.229 1.00 58.69 424 LEU A O 1
ATOM 3222 N N . LEU A 1 425 ? 16.581 -11.513 -32.500 1.00 59.09 425 LEU A N 1
ATOM 3223 C CA . LEU A 1 425 ? 15.558 -11.439 -31.459 1.00 59.09 425 LEU A CA 1
ATOM 3224 C C . LEU A 1 425 ? 15.480 -9.997 -30.957 1.00 59.09 425 LEU A C 1
ATOM 3226 O O . LEU A 1 425 ? 16.432 -9.511 -30.354 1.00 59.09 425 LEU A O 1
ATOM 3230 N N . ILE A 1 426 ? 14.358 -9.316 -31.180 1.00 63.09 426 ILE A N 1
ATOM 3231 C CA . ILE A 1 426 ? 14.108 -8.005 -30.570 1.00 63.09 426 ILE A CA 1
ATOM 3232 C C . ILE A 1 426 ? 13.220 -8.251 -29.352 1.00 63.09 426 ILE A C 1
ATOM 3234 O O . ILE A 1 426 ? 12.028 -8.522 -29.514 1.00 63.09 426 ILE A O 1
ATOM 3238 N N . PRO A 1 427 ? 13.767 -8.249 -28.128 1.00 60.12 427 PRO A N 1
ATOM 3239 C CA . PRO A 1 427 ? 12.930 -8.294 -26.943 1.00 60.12 427 PRO A CA 1
ATOM 3240 C C . PRO A 1 427 ? 12.050 -7.039 -26.891 1.00 60.12 427 PRO A C 1
ATOM 3242 O O . PRO A 1 427 ? 12.485 -5.924 -27.168 1.00 60.12 427 PRO A O 1
ATOM 3245 N N . GLY A 1 428 ? 10.778 -7.222 -26.560 1.00 63.75 428 GLY A N 1
ATOM 3246 C CA . GLY A 1 428 ? 9.831 -6.121 -26.462 1.00 63.75 428 GLY A CA 1
ATOM 3247 C C . GLY A 1 428 ? 8.452 -6.585 -26.021 1.00 63.75 428 GLY A C 1
ATOM 3248 O O . GLY A 1 428 ? 8.190 -7.786 -25.923 1.00 63.75 428 GLY A O 1
ATOM 3249 N N . CYS A 1 429 ? 7.577 -5.623 -25.767 1.00 66.25 429 CYS A N 1
ATOM 3250 C CA . CYS A 1 429 ? 6.243 -5.822 -25.224 1.00 66.25 429 CYS A CA 1
ATOM 3251 C C . CYS A 1 429 ? 5.306 -4.662 -25.572 1.00 66.25 429 CYS A C 1
ATOM 3253 O O . CYS A 1 429 ? 5.744 -3.610 -26.031 1.00 66.25 429 CYS A O 1
ATOM 3255 N N . GLY A 1 430 ? 4.002 -4.867 -25.368 1.00 65.44 430 GLY A N 1
ATOM 3256 C CA . GLY A 1 430 ? 2.959 -3.950 -25.841 1.00 65.44 430 GLY A CA 1
ATOM 3257 C C . GLY A 1 430 ? 2.477 -4.243 -27.269 1.00 65.44 430 GLY A C 1
ATOM 3258 O O . GLY A 1 430 ? 1.745 -3.433 -27.833 1.00 65.44 430 GLY A O 1
ATOM 3259 N N . TYR A 1 431 ? 2.867 -5.389 -27.845 1.00 73.06 431 TYR A N 1
ATOM 3260 C CA . TYR A 1 431 ? 2.376 -5.865 -29.141 1.00 73.06 431 TYR A CA 1
ATOM 3261 C C . TYR A 1 431 ? 0.968 -6.456 -29.028 1.00 73.06 431 TYR A C 1
ATOM 3263 O O . TYR A 1 431 ? 0.611 -7.065 -28.015 1.00 73.06 431 TYR A O 1
ATOM 3271 N N . THR A 1 432 ? 0.189 -6.356 -30.103 1.00 74.56 432 THR A N 1
ATOM 3272 C CA . THR A 1 432 ? -1.088 -7.065 -30.220 1.00 74.56 432 THR A CA 1
ATOM 3273 C C . THR A 1 432 ? -0.818 -8.582 -30.212 1.00 74.56 432 THR A C 1
ATOM 3275 O O . THR A 1 432 ? -0.045 -9.046 -31.052 1.00 74.56 432 THR A O 1
ATOM 3278 N N . PRO A 1 433 ? -1.408 -9.390 -29.302 1.00 72.50 433 PRO A N 1
ATOM 3279 C CA . PRO A 1 433 ? -1.165 -10.836 -29.256 1.00 72.50 433 PRO A CA 1
ATOM 3280 C C . PRO A 1 433 ? -1.505 -11.526 -30.583 1.00 72.50 433 PRO A C 1
ATOM 3282 O O . PRO A 1 433 ? -2.613 -11.373 -31.094 1.00 72.50 433 PRO A O 1
ATOM 3285 N N . GLY A 1 434 ? -0.552 -12.266 -31.162 1.00 71.62 434 GLY A N 1
ATOM 3286 C CA . GLY A 1 434 ? -0.697 -12.857 -32.503 1.00 71.62 434 GLY A CA 1
ATOM 3287 C C . GLY A 1 434 ? -0.727 -11.845 -33.661 1.00 71.62 434 GLY A C 1
ATOM 3288 O O . GLY A 1 434 ? -0.970 -12.233 -34.802 1.00 71.62 434 GLY A O 1
ATOM 3289 N N . GLY A 1 435 ? -0.522 -10.556 -33.379 1.00 77.44 435 GLY A N 1
ATOM 3290 C CA . GLY A 1 435 ? -0.564 -9.464 -34.345 1.00 77.44 435 GLY A CA 1
ATOM 3291 C C . GLY A 1 435 ? 0.745 -9.273 -35.110 1.00 77.44 435 GLY A C 1
ATOM 3292 O O . GLY A 1 435 ? 1.806 -9.764 -34.717 1.00 77.44 435 GLY A O 1
ATOM 3293 N N . SER A 1 436 ? 0.662 -8.546 -36.224 1.00 83.56 436 SER A N 1
ATOM 3294 C CA . SER A 1 436 ? 1.818 -8.215 -37.061 1.00 83.56 436 SER A CA 1
ATOM 3295 C C . SER A 1 436 ? 2.623 -7.051 -36.480 1.00 83.56 436 SER A C 1
ATOM 3297 O O . SER A 1 436 ? 2.061 -6.036 -36.073 1.00 83.56 436 SER A O 1
ATOM 3299 N N . VAL A 1 437 ? 3.947 -7.172 -36.516 1.00 79.94 437 VAL A N 1
ATOM 3300 C CA . VAL A 1 437 ? 4.909 -6.160 -36.065 1.00 79.94 437 VAL A CA 1
ATOM 3301 C C . VAL A 1 437 ? 5.786 -5.752 -37.241 1.00 79.94 437 VAL A C 1
ATOM 3303 O O . VAL A 1 437 ? 6.346 -6.608 -37.921 1.00 79.94 437 VAL A O 1
ATOM 3306 N N . GLU A 1 438 ? 5.906 -4.451 -37.482 1.00 85.44 438 GLU A N 1
ATOM 3307 C CA . GLU A 1 438 ? 6.755 -3.852 -38.509 1.00 85.44 438 GLU A CA 1
ATOM 3308 C C . GLU A 1 438 ? 8.064 -3.336 -37.895 1.00 85.44 438 GLU A C 1
ATOM 3310 O O . GLU A 1 438 ? 8.061 -2.608 -36.902 1.00 85.44 438 GLU A O 1
ATOM 3315 N N . LEU A 1 439 ? 9.186 -3.690 -38.516 1.00 80.62 439 LEU A N 1
ATOM 3316 C CA . LEU A 1 439 ? 10.526 -3.201 -38.216 1.00 80.62 439 LEU A CA 1
ATOM 3317 C C . LEU A 1 439 ? 10.996 -2.341 -39.388 1.00 80.62 439 LEU A C 1
ATOM 3319 O O . LEU A 1 439 ? 11.128 -2.836 -40.510 1.00 80.62 439 LEU A O 1
ATOM 3323 N N . ARG A 1 440 ? 11.263 -1.062 -39.129 1.00 81.81 440 ARG A N 1
ATOM 3324 C CA . ARG A 1 440 ? 11.886 -0.140 -40.082 1.00 81.81 440 ARG A CA 1
ATOM 3325 C C . ARG A 1 440 ? 13.354 0.007 -39.733 1.00 81.81 440 ARG A C 1
ATOM 3327 O O . ARG A 1 440 ? 13.675 0.519 -38.667 1.00 81.81 440 ARG A O 1
ATOM 3334 N N . ILE A 1 441 ? 14.223 -0.449 -40.625 1.00 77.44 441 ILE A N 1
ATOM 3335 C CA . ILE A 1 441 ? 15.675 -0.404 -40.464 1.00 77.44 441 ILE A CA 1
ATOM 3336 C C . ILE A 1 441 ? 16.212 0.645 -41.432 1.00 77.44 441 ILE A C 1
ATOM 3338 O O . ILE A 1 441 ? 16.087 0.482 -42.648 1.00 77.44 441 ILE A O 1
ATOM 3342 N N . THR A 1 442 ? 16.787 1.720 -40.902 1.00 75.19 442 THR A N 1
ATOM 3343 C CA . THR A 1 442 ? 17.348 2.816 -41.699 1.00 75.19 442 THR A CA 1
ATOM 3344 C C . THR A 1 442 ? 18.866 2.713 -41.714 1.00 75.19 442 THR A C 1
ATOM 3346 O O . THR A 1 442 ? 19.513 2.683 -40.663 1.00 75.19 442 THR A O 1
ATOM 3349 N N . ASP A 1 443 ? 19.439 2.658 -42.917 1.00 67.19 443 ASP A N 1
ATOM 3350 C CA . ASP A 1 443 ? 20.885 2.713 -43.109 1.00 67.19 443 ASP A CA 1
ATOM 3351 C C . ASP A 1 443 ? 21.331 4.179 -43.283 1.00 67.19 443 ASP A C 1
ATOM 3353 O O . ASP A 1 443 ? 20.952 4.837 -44.259 1.00 67.19 443 ASP A O 1
ATOM 3357 N N . PRO A 1 444 ? 22.155 4.714 -42.363 1.00 60.44 444 PRO A N 1
ATOM 3358 C CA . PRO A 1 444 ? 22.597 6.103 -42.417 1.00 60.44 444 PRO A CA 1
ATOM 3359 C C . PRO A 1 444 ? 23.559 6.406 -43.579 1.00 60.44 444 PRO A C 1
ATOM 3361 O O . PRO A 1 444 ? 23.865 7.574 -43.810 1.00 60.44 444 PRO A O 1
ATOM 3364 N N . ARG A 1 445 ? 24.074 5.396 -44.301 1.00 57.12 445 ARG A N 1
ATOM 3365 C CA . ARG A 1 445 ? 25.097 5.563 -45.353 1.00 57.12 445 ARG A CA 1
ATOM 3366 C C . ARG A 1 445 ? 24.580 5.377 -46.783 1.00 57.12 445 ARG A C 1
ATOM 3368 O O . ARG A 1 445 ? 25.320 5.683 -47.714 1.00 57.12 445 ARG A O 1
ATOM 3375 N N . SER A 1 446 ? 23.342 4.922 -46.980 1.00 53.84 446 SER A N 1
ATOM 3376 C CA . SER A 1 446 ? 22.755 4.650 -48.306 1.00 53.84 446 SER A CA 1
ATOM 3377 C C . SER A 1 446 ? 21.692 5.671 -48.732 1.00 53.84 446 SER A C 1
ATOM 3379 O O . SER A 1 446 ? 20.603 5.304 -49.174 1.00 53.84 446 SER A O 1
ATOM 3381 N N . ASP A 1 447 ? 21.996 6.966 -48.593 1.00 58.50 447 ASP A N 1
ATOM 3382 C CA . ASP A 1 447 ? 21.067 8.082 -48.861 1.00 58.50 447 ASP A CA 1
ATOM 3383 C C . ASP A 1 447 ? 19.753 8.006 -48.049 1.00 58.50 447 ASP A C 1
ATOM 3385 O O . ASP A 1 447 ? 18.717 8.525 -48.465 1.00 58.50 447 ASP A O 1
ATOM 3389 N N . GLY A 1 448 ? 19.778 7.345 -46.883 1.00 56.56 448 GLY A N 1
ATOM 3390 C CA . GLY A 1 448 ? 18.613 7.195 -46.008 1.00 56.56 448 GLY A CA 1
ATOM 3391 C C . GLY A 1 448 ? 17.588 6.164 -46.488 1.00 56.56 448 GLY A C 1
ATOM 3392 O O . GLY A 1 448 ? 16.409 6.272 -46.149 1.00 56.56 448 GLY A O 1
ATOM 3393 N N . LYS A 1 449 ? 17.994 5.164 -47.284 1.00 65.19 449 LYS A N 1
ATOM 3394 C CA . LYS A 1 449 ? 17.101 4.053 -47.638 1.00 65.19 449 LYS A CA 1
ATOM 3395 C C . LYS A 1 449 ? 16.650 3.304 -46.379 1.00 65.19 449 LYS A C 1
ATOM 3397 O O . LYS A 1 449 ? 17.458 2.847 -45.573 1.00 65.19 449 LYS A O 1
ATOM 3402 N N . THR A 1 450 ? 15.334 3.158 -46.244 1.00 69.62 450 THR A N 1
ATOM 3403 C CA . THR A 1 450 ? 14.695 2.398 -45.167 1.00 69.62 450 THR A CA 1
ATOM 3404 C C . THR A 1 450 ? 14.200 1.062 -45.698 1.00 69.62 450 THR A C 1
ATOM 3406 O O . THR A 1 450 ? 13.504 0.999 -46.714 1.00 69.62 450 THR A O 1
ATOM 3409 N N . HIS A 1 451 ? 14.504 -0.004 -44.970 1.00 70.44 451 HIS A N 1
ATOM 3410 C CA . HIS A 1 451 ? 13.990 -1.341 -45.223 1.00 70.44 451 HIS A CA 1
ATOM 3411 C C . HIS A 1 451 ? 12.894 -1.681 -44.220 1.00 70.44 451 HIS A C 1
ATOM 3413 O O . HIS A 1 451 ? 13.016 -1.385 -43.034 1.00 70.44 451 HIS A O 1
ATOM 3419 N N . VAL A 1 452 ? 11.813 -2.286 -44.710 1.00 75.31 452 VAL A N 1
ATOM 3420 C CA . VAL A 1 452 ? 10.639 -2.631 -43.906 1.00 75.31 452 VAL A CA 1
ATOM 3421 C C . VAL A 1 452 ? 10.514 -4.145 -43.848 1.00 75.31 452 VAL A C 1
ATOM 3423 O O . VAL A 1 452 ? 10.451 -4.804 -44.885 1.00 75.31 452 VAL A O 1
ATOM 3426 N N . VAL A 1 453 ? 10.480 -4.688 -42.638 1.00 73.50 453 VAL A N 1
ATOM 3427 C CA . VAL A 1 453 ? 10.325 -6.119 -42.371 1.00 73.50 453 VAL A CA 1
ATOM 3428 C C . VAL A 1 453 ? 9.098 -6.309 -41.495 1.00 73.50 453 VAL A C 1
ATOM 3430 O O . VAL A 1 453 ? 8.873 -5.531 -40.573 1.00 73.50 453 VAL A O 1
ATOM 3433 N N . THR A 1 454 ? 8.315 -7.355 -41.748 1.00 74.00 454 THR A N 1
ATOM 3434 C CA . THR A 1 454 ? 7.169 -7.709 -40.905 1.00 74.00 454 THR A CA 1
ATOM 3435 C C . THR A 1 454 ? 7.387 -9.068 -40.250 1.00 74.00 454 THR A C 1
ATOM 3437 O O . THR A 1 454 ? 7.849 -10.006 -40.894 1.00 74.00 454 THR A O 1
ATOM 3440 N N . THR A 1 455 ? 7.046 -9.177 -38.970 1.00 71.94 455 THR A N 1
ATOM 3441 C CA . THR A 1 455 ? 7.036 -10.425 -38.193 1.00 71.94 455 THR A CA 1
ATOM 3442 C C . THR A 1 455 ? 5.735 -10.534 -37.390 1.00 71.94 455 THR A C 1
ATOM 3444 O O . THR A 1 455 ? 4.890 -9.640 -37.456 1.00 71.94 455 THR A O 1
ATOM 3447 N N . THR A 1 456 ? 5.538 -11.622 -36.647 1.00 75.38 456 THR A N 1
ATOM 3448 C CA . THR A 1 456 ? 4.328 -11.865 -35.848 1.00 75.38 456 THR A CA 1
ATOM 3449 C C . THR A 1 456 ? 4.679 -12.004 -34.369 1.00 75.38 456 THR A C 1
ATOM 3451 O O . THR A 1 456 ? 5.592 -12.746 -33.994 1.00 75.38 456 THR A O 1
ATOM 3454 N N . ALA A 1 457 ? 3.945 -11.292 -33.515 1.00 71.00 457 ALA A N 1
ATOM 3455 C CA . ALA A 1 457 ? 4.043 -11.447 -32.072 1.00 71.00 457 ALA A CA 1
ATOM 3456 C C . ALA A 1 457 ? 3.469 -12.805 -31.628 1.00 71.00 457 ALA A C 1
ATOM 3458 O O . ALA A 1 457 ? 2.543 -13.352 -32.223 1.00 71.00 457 ALA A O 1
ATOM 3459 N N . SER A 1 458 ? 4.016 -13.356 -30.554 1.00 64.88 458 SER A N 1
ATOM 3460 C CA . SER A 1 458 ? 3.540 -14.558 -29.880 1.00 64.88 458 SER A CA 1
ATOM 3461 C C . SER A 1 458 ? 2.132 -14.351 -29.311 1.00 64.88 458 SER A C 1
ATOM 3463 O O . SER A 1 458 ? 1.612 -13.233 -29.227 1.00 64.88 458 SER A O 1
ATOM 3465 N N . SER A 1 459 ? 1.526 -15.439 -28.835 1.00 61.03 459 SER A N 1
ATOM 3466 C CA . SER A 1 459 ? 0.223 -15.414 -28.160 1.00 61.03 459 SER A CA 1
ATOM 3467 C C . SER A 1 459 ? 0.205 -14.617 -26.849 1.00 61.03 459 SER A C 1
ATOM 3469 O O . SER A 1 459 ? -0.873 -14.362 -26.324 1.00 61.03 459 SER A O 1
ATOM 3471 N N . VAL A 1 460 ? 1.368 -14.228 -26.315 1.00 53.16 460 VAL A N 1
ATOM 3472 C CA . VAL A 1 460 ? 1.501 -13.375 -25.120 1.00 53.16 460 VAL A CA 1
ATOM 3473 C C . VAL A 1 460 ? 2.025 -11.972 -25.454 1.00 53.16 460 VAL A C 1
ATOM 3475 O O . VAL A 1 460 ? 2.395 -11.227 -24.555 1.00 53.16 460 VAL A O 1
ATOM 3478 N N . GLY A 1 461 ? 2.066 -11.594 -26.739 1.00 51.34 461 GLY A N 1
ATOM 3479 C CA . GLY A 1 461 ? 2.517 -10.263 -27.155 1.00 51.34 461 GLY A CA 1
ATOM 3480 C C . GLY A 1 461 ? 4.028 -10.055 -27.003 1.00 51.34 461 GLY A C 1
ATOM 3481 O O . GLY A 1 461 ? 4.456 -8.946 -26.704 1.00 51.34 461 GLY A O 1
ATOM 3482 N N . SER A 1 462 ? 4.830 -11.111 -27.191 1.00 55.03 462 SER A N 1
ATOM 3483 C CA . SER A 1 462 ? 6.304 -11.074 -27.262 1.00 55.03 462 SER A CA 1
ATOM 3484 C C . SER A 1 462 ? 6.789 -11.504 -28.648 1.00 55.03 462 SER A C 1
ATOM 3486 O O . SER A 1 462 ? 6.131 -12.301 -29.302 1.00 55.03 462 SER A O 1
ATOM 3488 N N . LEU A 1 463 ? 7.923 -11.018 -29.151 1.00 55.72 463 LEU A N 1
ATOM 3489 C CA . LEU A 1 463 ? 8.376 -11.413 -30.493 1.00 55.72 463 LEU A CA 1
ATOM 3490 C C . LEU A 1 463 ? 8.885 -12.867 -30.518 1.00 55.72 463 LEU A C 1
ATOM 3492 O O . LEU A 1 463 ? 9.771 -13.239 -29.751 1.00 55.72 463 LEU A O 1
ATOM 3496 N N . SER A 1 464 ? 8.326 -13.692 -31.412 1.00 48.69 464 SER A N 1
ATOM 3497 C CA . SER A 1 464 ? 8.820 -15.055 -31.669 1.00 48.69 464 SER A CA 1
ATOM 3498 C C . SER A 1 464 ? 9.937 -15.007 -32.725 1.00 48.69 464 SER A C 1
ATOM 3500 O O . SER A 1 464 ? 9.802 -14.242 -33.682 1.00 48.69 464 SER A O 1
ATOM 3502 N N . PRO A 1 465 ? 11.020 -15.806 -32.625 1.00 42.56 465 PRO A N 1
ATOM 3503 C CA . PRO A 1 465 ? 12.077 -15.811 -33.638 1.00 42.56 465 PRO A CA 1
ATOM 3504 C C . PRO A 1 465 ? 11.567 -16.411 -34.959 1.00 42.56 465 PRO A C 1
ATOM 3506 O O . PRO A 1 465 ? 11.455 -17.631 -35.091 1.00 42.56 465 PRO A O 1
ATOM 3509 N N . GLY A 1 466 ? 11.276 -15.555 -35.938 1.00 42.72 466 GLY A N 1
ATOM 3510 C CA . GLY A 1 466 ? 10.858 -15.914 -37.296 1.00 42.72 466 GLY A CA 1
ATOM 3511 C C . GLY A 1 466 ? 11.847 -15.364 -38.320 1.00 42.72 466 GLY A C 1
ATOM 3512 O O . GLY A 1 466 ? 12.323 -14.244 -38.175 1.00 42.72 466 GLY A O 1
ATOM 3513 N N . GLU A 1 467 ? 12.209 -16.192 -39.296 1.00 41.28 467 GLU A N 1
ATOM 3514 C CA . GLU A 1 467 ? 13.345 -16.055 -40.215 1.00 41.28 467 GLU A CA 1
ATOM 3515 C C . GLU A 1 467 ? 13.419 -14.702 -40.931 1.00 41.28 467 GLU A C 1
ATOM 3517 O O . GLU A 1 467 ? 12.829 -14.479 -41.987 1.00 41.28 467 GLU A O 1
ATOM 3522 N N . LEU A 1 468 ? 14.245 -13.814 -40.391 1.00 41.62 468 LEU A N 1
ATOM 3523 C CA . LEU A 1 468 ? 14.769 -12.670 -41.115 1.00 41.62 468 LEU A CA 1
ATOM 3524 C C . LEU A 1 468 ? 15.838 -13.168 -42.098 1.00 41.62 468 LEU A C 1
ATOM 3526 O O . LEU A 1 468 ? 17.033 -12.992 -41.887 1.00 41.62 468 LEU A O 1
ATOM 3530 N N . ASN A 1 469 ? 15.413 -13.821 -43.181 1.00 39.66 469 ASN A N 1
ATOM 3531 C CA . ASN A 1 469 ? 16.294 -14.131 -44.304 1.00 39.66 469 ASN A CA 1
ATOM 3532 C C . ASN A 1 469 ? 16.419 -12.878 -45.181 1.00 39.66 469 ASN A C 1
ATOM 3534 O O . ASN A 1 469 ? 15.932 -12.811 -46.310 1.00 39.66 469 ASN A O 1
ATOM 3538 N N . TYR A 1 470 ? 16.974 -11.819 -44.593 1.00 41.72 470 TYR A N 1
ATOM 3539 C CA . TYR A 1 470 ? 17.278 -10.606 -45.323 1.00 41.72 470 TYR A CA 1
ATOM 3540 C C . TYR A 1 470 ? 18.656 -10.781 -45.950 1.00 41.72 470 TYR A C 1
ATOM 3542 O O . TYR A 1 470 ? 19.681 -10.639 -45.283 1.00 41.72 470 TYR A O 1
ATOM 3550 N N . ASN A 1 471 ? 18.677 -11.101 -47.244 1.00 39.22 471 ASN A N 1
ATOM 3551 C CA . ASN A 1 471 ? 19.879 -10.944 -48.046 1.00 39.22 471 ASN A CA 1
ATOM 3552 C C . ASN A 1 471 ? 20.185 -9.449 -48.094 1.00 39.22 471 ASN A C 1
ATOM 3554 O O . ASN A 1 471 ? 19.630 -8.724 -48.921 1.00 39.22 471 ASN A O 1
ATOM 3558 N N . PHE A 1 472 ? 21.058 -8.982 -47.202 1.00 45.16 472 PHE A N 1
ATOM 3559 C CA . PHE A 1 472 ? 21.772 -7.739 -47.439 1.00 45.16 472 PHE A CA 1
ATOM 3560 C C . PHE A 1 472 ? 22.421 -7.891 -48.816 1.00 45.16 472 PHE A C 1
ATOM 3562 O O . PHE A 1 472 ? 23.357 -8.666 -48.986 1.00 45.16 472 PHE A O 1
ATOM 3569 N N . ILE A 1 473 ? 21.892 -7.204 -49.826 1.00 41.06 473 ILE A N 1
ATOM 3570 C CA . ILE A 1 473 ? 22.709 -6.858 -50.981 1.00 41.06 473 ILE A CA 1
ATOM 3571 C C . ILE A 1 473 ? 23.672 -5.832 -50.388 1.00 41.06 473 ILE A C 1
ATOM 3573 O O . ILE A 1 473 ? 23.181 -4.783 -49.959 1.00 41.06 473 ILE A O 1
ATOM 3577 N N . PRO A 1 474 ? 24.979 -6.120 -50.255 1.00 39.78 474 PRO A N 1
ATOM 3578 C CA . PRO A 1 474 ? 25.894 -5.157 -49.674 1.00 39.78 474 PRO A CA 1
ATOM 3579 C C . PRO A 1 474 ? 25.791 -3.881 -50.506 1.00 39.78 474 PRO A C 1
ATOM 3581 O O . PRO A 1 474 ? 26.145 -3.851 -51.686 1.00 39.78 474 PRO A O 1
ATOM 3584 N N . VAL A 1 475 ? 25.242 -2.822 -49.916 1.00 38.97 475 VAL A N 1
ATOM 3585 C CA . VAL A 1 475 ? 25.413 -1.487 -50.472 1.00 38.97 475 VAL A CA 1
ATOM 3586 C C . VAL A 1 475 ? 26.890 -1.171 -50.263 1.00 38.97 475 VAL A C 1
ATOM 3588 O O . VAL A 1 475 ? 27.386 -1.342 -49.146 1.00 38.97 475 VAL A O 1
ATOM 3591 N N . LYS A 1 476 ? 27.589 -0.781 -51.343 1.00 40.00 476 LYS A N 1
ATOM 3592 C CA . LYS A 1 476 ? 28.986 -0.299 -51.361 1.00 40.00 476 LYS A CA 1
ATOM 3593 C C . LYS A 1 476 ? 29.394 0.273 -49.997 1.00 40.00 476 LYS A C 1
ATOM 3595 O O . LYS A 1 476 ? 28.959 1.374 -49.669 1.00 40.00 476 LYS A O 1
ATOM 3600 N N . GLY A 1 477 ? 30.183 -0.442 -49.186 1.00 43.91 477 GLY A N 1
ATOM 3601 C CA . GLY A 1 477 ? 30.584 0.120 -47.886 1.00 43.91 477 GLY A CA 1
ATOM 3602 C C . GLY A 1 477 ? 30.743 -0.792 -46.681 1.00 43.91 477 GLY A C 1
ATOM 3603 O O . GLY A 1 477 ? 31.326 -0.340 -45.698 1.00 43.91 477 GLY A O 1
ATOM 3604 N N . THR A 1 478 ? 30.165 -1.991 -46.664 1.00 41.16 478 THR A N 1
ATOM 3605 C CA . THR A 1 478 ? 29.669 -2.543 -45.389 1.00 41.16 478 THR A CA 1
ATOM 3606 C C . THR A 1 478 ? 30.196 -3.935 -45.034 1.00 41.16 478 THR A C 1
ATOM 3608 O O . THR A 1 478 ? 29.443 -4.895 -45.009 1.00 41.16 478 THR A O 1
ATOM 3611 N N . HIS A 1 479 ? 31.466 -4.038 -44.632 1.00 46.34 479 HIS A N 1
ATOM 3612 C CA . HIS A 1 479 ? 31.910 -5.110 -43.718 1.00 46.34 479 HIS A CA 1
ATOM 3613 C C . HIS A 1 479 ? 32.725 -4.556 -42.528 1.00 46.34 479 HIS A C 1
ATOM 3615 O O . HIS A 1 479 ? 33.529 -5.243 -41.904 1.00 46.34 479 HIS A O 1
ATOM 3621 N N . ARG A 1 480 ? 32.444 -3.304 -42.138 1.00 49.25 480 ARG A N 1
ATOM 3622 C CA . ARG A 1 480 ? 32.700 -2.803 -40.780 1.00 49.25 480 ARG A CA 1
ATOM 3623 C C . ARG A 1 480 ? 31.376 -2.731 -40.030 1.00 49.25 480 ARG A C 1
ATOM 3625 O O . ARG A 1 480 ? 30.375 -2.343 -40.636 1.00 49.25 480 ARG A O 1
ATOM 3632 N N . ALA A 1 481 ? 31.402 -3.021 -38.727 1.00 51.44 481 ALA A N 1
ATOM 3633 C CA . ALA A 1 481 ? 30.318 -2.762 -37.778 1.00 51.44 481 ALA A CA 1
ATOM 3634 C C . ALA A 1 481 ? 29.587 -1.451 -38.127 1.00 51.44 481 ALA A C 1
ATOM 3636 O O . ALA A 1 481 ? 30.116 -0.352 -37.934 1.00 51.44 481 ALA A O 1
ATOM 3637 N N . THR A 1 482 ? 28.401 -1.567 -38.728 1.00 55.00 482 THR A N 1
ATOM 3638 C CA . THR A 1 482 ? 27.604 -0.413 -39.159 1.00 55.00 482 THR A CA 1
ATOM 3639 C C . THR A 1 482 ? 26.344 -0.359 -38.324 1.00 55.00 482 THR A C 1
ATOM 3641 O O . THR A 1 482 ? 25.593 -1.329 -38.252 1.00 55.00 482 THR A O 1
ATOM 3644 N N . LYS A 1 483 ? 26.170 0.784 -37.662 1.00 63.66 483 LYS A N 1
ATOM 3645 C CA . LYS A 1 483 ? 25.079 1.066 -36.742 1.00 63.66 483 LYS A CA 1
ATOM 3646 C C . LYS A 1 483 ? 23.844 1.468 -37.551 1.00 63.66 483 LYS A C 1
ATOM 3648 O O . LYS A 1 483 ? 23.880 2.496 -38.222 1.00 63.66 483 LYS A O 1
ATOM 3653 N N . HIS A 1 484 ? 22.797 0.656 -37.497 1.00 68.81 484 HIS A N 1
ATOM 3654 C CA . HIS A 1 484 ? 21.508 0.921 -38.136 1.00 68.81 484 HIS A CA 1
ATOM 3655 C C . HIS A 1 484 ? 20.493 1.355 -37.090 1.00 68.81 484 HIS A C 1
ATOM 3657 O O . HIS A 1 484 ? 20.451 0.766 -36.011 1.00 68.81 484 HIS A O 1
ATOM 3663 N N . GLU A 1 485 ? 19.671 2.343 -37.421 1.00 75.56 485 GLU A N 1
ATOM 3664 C CA . GLU A 1 485 ? 18.564 2.788 -36.576 1.00 75.56 485 GLU A CA 1
ATOM 3665 C C . GLU A 1 485 ? 17.336 1.917 -36.845 1.00 75.56 485 GLU A C 1
ATOM 3667 O O . GLU A 1 485 ? 16.985 1.668 -38.004 1.00 75.56 485 GLU A O 1
ATOM 3672 N N . VAL A 1 486 ? 16.714 1.411 -35.780 1.00 77.62 486 VAL A N 1
ATOM 3673 C CA . VAL A 1 486 ? 15.556 0.520 -35.860 1.00 77.62 486 VAL A CA 1
ATOM 3674 C C . VAL A 1 486 ? 14.361 1.161 -35.166 1.00 77.62 486 VAL A C 1
ATOM 3676 O O . VAL A 1 486 ? 14.389 1.397 -33.958 1.00 77.62 486 VAL A O 1
ATOM 3679 N N . GLN A 1 487 ? 13.287 1.371 -35.929 1.00 84.69 487 GLN A N 1
ATOM 3680 C CA . GLN A 1 487 ? 11.980 1.792 -35.430 1.00 84.69 487 GLN A CA 1
ATOM 3681 C C . GLN A 1 487 ? 11.000 0.615 -35.481 1.00 84.69 487 GLN A C 1
ATOM 3683 O O . GLN A 1 487 ? 10.836 -0.032 -36.518 1.00 84.69 487 GLN A O 1
ATOM 3688 N N . VAL A 1 488 ? 10.317 0.357 -34.366 1.00 83.19 488 VAL A N 1
ATOM 3689 C CA . VAL A 1 488 ? 9.363 -0.754 -34.226 1.00 83.19 488 VAL A CA 1
ATOM 3690 C C . VAL A 1 488 ? 7.934 -0.224 -34.180 1.00 83.19 488 VAL A C 1
ATOM 3692 O O . VAL A 1 488 ? 7.651 0.728 -33.458 1.00 83.19 488 VAL A O 1
ATOM 3695 N N . THR A 1 489 ? 7.029 -0.837 -34.944 1.00 86.31 489 THR A N 1
ATOM 3696 C CA . THR A 1 489 ? 5.601 -0.486 -34.988 1.00 86.31 489 THR A CA 1
ATOM 3697 C C . THR A 1 489 ? 4.739 -1.736 -34.819 1.00 86.31 489 THR A C 1
ATOM 3699 O O . THR A 1 489 ? 4.912 -2.714 -35.541 1.00 86.31 489 THR A O 1
ATOM 3702 N N . ASP A 1 490 ? 3.777 -1.711 -33.900 1.00 83.69 490 ASP A N 1
ATOM 3703 C CA . ASP A 1 490 ? 2.735 -2.738 -33.806 1.00 83.69 490 ASP A CA 1
ATOM 3704 C C . ASP A 1 490 ? 1.609 -2.396 -34.787 1.00 83.69 490 ASP A C 1
ATOM 3706 O O . ASP A 1 490 ? 0.926 -1.385 -34.629 1.00 83.69 490 ASP A O 1
ATOM 3710 N N . LEU A 1 491 ? 1.404 -3.220 -35.816 1.00 84.00 491 LEU A N 1
ATOM 3711 C CA . LEU A 1 491 ? 0.430 -2.920 -36.870 1.00 84.00 491 LEU A CA 1
ATOM 3712 C C . LEU A 1 491 ? -1.020 -3.135 -36.416 1.00 84.00 491 LEU A C 1
ATOM 3714 O O . LEU A 1 491 ? -1.928 -2.561 -37.012 1.00 84.00 491 LEU A O 1
ATOM 3718 N N . GLY A 1 492 ? -1.247 -3.936 -35.369 1.00 80.12 492 GLY A N 1
ATOM 3719 C CA . GLY A 1 492 ? -2.580 -4.142 -34.796 1.00 80.12 492 GLY A CA 1
ATOM 3720 C C . GLY A 1 492 ? -3.115 -2.901 -34.075 1.00 80.12 492 GLY A C 1
ATOM 3721 O O . GLY A 1 492 ? -4.270 -2.526 -34.268 1.00 80.12 492 GLY A O 1
ATOM 3722 N N . SER A 1 493 ? -2.271 -2.238 -33.280 1.00 77.12 493 SER A N 1
ATOM 3723 C CA . SER A 1 493 ? -2.616 -1.018 -32.535 1.00 77.12 493 SER A CA 1
ATOM 3724 C C . SER A 1 493 ? -2.232 0.286 -33.245 1.00 77.12 493 SER A C 1
ATOM 3726 O O . SER A 1 493 ? -2.728 1.348 -32.871 1.00 77.12 493 SER A O 1
ATOM 3728 N N . GLY A 1 494 ? -1.342 0.231 -34.240 1.00 81.12 494 GLY A N 1
ATOM 3729 C CA . GLY A 1 494 ? -0.784 1.394 -34.938 1.00 81.12 494 GLY A CA 1
ATOM 3730 C C . GLY A 1 494 ? 0.261 2.181 -34.134 1.00 81.12 494 GLY A C 1
ATOM 3731 O O . GLY A 1 494 ? 0.665 3.265 -34.559 1.00 81.12 494 GLY A O 1
ATOM 3732 N N . LYS A 1 495 ? 0.688 1.681 -32.968 1.00 80.50 495 LYS A N 1
ATOM 3733 C CA . LYS A 1 495 ? 1.650 2.358 -32.085 1.00 80.50 495 LYS A CA 1
ATOM 3734 C C . LYS A 1 495 ? 3.095 2.110 -32.504 1.00 80.50 495 LYS A C 1
ATOM 3736 O O . LYS A 1 495 ? 3.423 1.035 -32.999 1.00 80.50 495 LYS A O 1
ATOM 3741 N N . LYS A 1 496 ? 3.961 3.094 -32.243 1.00 83.12 496 LYS A N 1
ATOM 3742 C CA . LYS A 1 496 ? 5.419 3.011 -32.417 1.00 83.12 496 LYS A CA 1
ATOM 3743 C C . LYS A 1 496 ? 6.113 2.864 -31.067 1.00 83.12 496 LYS A C 1
ATOM 3745 O O . LYS A 1 496 ? 5.599 3.377 -30.075 1.00 83.12 496 LYS A O 1
ATOM 3750 N N . ALA A 1 497 ? 7.243 2.162 -31.040 1.00 77.00 497 ALA A N 1
ATOM 3751 C CA . ALA A 1 497 ? 8.071 2.083 -29.848 1.00 77.00 497 ALA A CA 1
ATOM 3752 C C . ALA A 1 497 ? 8.641 3.470 -29.519 1.00 77.00 497 ALA A C 1
ATOM 3754 O O . ALA A 1 497 ? 8.994 4.213 -30.434 1.00 77.00 497 ALA A O 1
ATOM 3755 N N . GLU A 1 498 ? 8.681 3.827 -28.232 1.00 69.06 498 GLU A N 1
ATOM 3756 C CA . GLU A 1 498 ? 9.132 5.161 -27.789 1.00 69.06 498 GLU A CA 1
ATOM 3757 C C . GLU A 1 498 ? 10.618 5.407 -28.069 1.00 69.06 498 GLU A C 1
ATOM 3759 O O . GLU A 1 498 ? 11.005 6.531 -28.384 1.00 69.06 498 GLU A O 1
ATOM 3764 N N . GLU A 1 499 ? 11.433 4.356 -27.981 1.00 68.06 499 GLU A N 1
ATOM 3765 C CA . GLU A 1 499 ? 12.869 4.426 -28.212 1.00 68.06 499 GLU A CA 1
ATOM 3766 C C . GLU A 1 499 ? 13.255 3.693 -29.494 1.00 68.06 499 GLU A C 1
ATOM 3768 O O . GLU A 1 499 ? 12.884 2.540 -29.727 1.00 68.06 499 GLU A O 1
ATOM 3773 N N . GLU A 1 500 ? 14.049 4.372 -30.315 1.00 74.12 500 GLU A N 1
ATOM 3774 C CA . GLU A 1 500 ? 14.778 3.753 -31.413 1.00 74.12 500 GLU A CA 1
ATOM 3775 C C . GLU A 1 500 ? 16.078 3.160 -30.870 1.00 74.12 500 GLU A C 1
ATOM 3777 O O . GLU A 1 500 ? 16.768 3.754 -30.036 1.00 74.12 500 GLU A O 1
ATOM 3782 N N . PHE A 1 501 ? 16.430 1.968 -31.341 1.00 68.31 501 PHE A N 1
ATOM 3783 C CA . PHE A 1 501 ? 17.661 1.304 -30.931 1.00 68.31 501 PHE A CA 1
ATOM 3784 C C . PHE A 1 501 ? 18.553 1.020 -32.127 1.00 68.31 501 PHE A C 1
ATOM 3786 O O . PHE A 1 501 ? 18.163 1.123 -33.288 1.00 68.31 501 PHE A O 1
ATOM 3793 N N . ASN A 1 502 ? 19.799 0.676 -31.817 1.00 73.19 502 ASN A N 1
ATOM 3794 C CA . ASN A 1 502 ? 20.835 0.513 -32.813 1.00 73.19 502 ASN A CA 1
ATOM 3795 C C . ASN A 1 502 ? 21.205 -0.958 -33.003 1.00 73.19 502 ASN A C 1
ATOM 3797 O O . ASN A 1 502 ? 21.381 -1.676 -32.020 1.00 73.19 502 ASN A O 1
ATOM 3801 N N . LEU A 1 503 ? 21.385 -1.372 -34.256 1.00 67.94 503 LEU A N 1
ATOM 3802 C CA . LEU A 1 503 ? 21.820 -2.716 -34.631 1.00 67.94 503 LEU A CA 1
ATOM 3803 C C . LEU A 1 503 ? 23.153 -2.662 -35.385 1.00 67.94 503 LEU A C 1
ATOM 3805 O O . LEU A 1 503 ? 23.274 -1.928 -36.366 1.00 67.94 503 LEU A O 1
ATOM 3809 N N . THR A 1 504 ? 24.135 -3.456 -34.951 1.00 66.25 504 THR A N 1
ATOM 3810 C CA . THR A 1 504 ? 25.422 -3.624 -35.645 1.00 66.25 504 THR A CA 1
ATOM 3811 C C . THR A 1 504 ? 25.428 -4.927 -36.436 1.00 66.25 504 THR A C 1
ATOM 3813 O O . THR A 1 504 ? 25.122 -5.976 -35.876 1.00 66.25 504 THR A O 1
ATOM 3816 N N . ILE A 1 505 ? 25.805 -4.880 -37.717 1.00 63.50 505 ILE A N 1
ATOM 3817 C CA . ILE A 1 505 ? 25.877 -6.068 -38.588 1.00 63.50 505 ILE A CA 1
ATOM 3818 C C . ILE A 1 505 ? 27.342 -6.388 -38.941 1.00 63.50 505 ILE A C 1
ATOM 3820 O O . ILE A 1 505 ? 28.094 -5.469 -39.275 1.00 63.50 505 ILE A O 1
ATOM 3824 N N . LEU A 1 506 ? 27.742 -7.666 -38.848 1.00 57.50 506 LEU A N 1
ATOM 3825 C CA . LEU A 1 506 ? 29.103 -8.166 -39.136 1.00 57.50 506 LEU A CA 1
ATOM 3826 C C . LEU A 1 506 ? 29.168 -9.014 -40.426 1.00 57.50 506 LEU A C 1
ATOM 3828 O O . LEU A 1 506 ? 28.235 -9.767 -40.712 1.00 57.50 506 LEU A O 1
ATOM 3832 N N . GLY A 1 507 ? 30.293 -8.925 -41.155 1.00 59.44 507 GLY A N 1
ATOM 3833 C CA . GLY A 1 507 ? 30.606 -9.747 -42.338 1.00 59.44 507 GLY A CA 1
ATOM 3834 C C . GLY A 1 507 ? 30.857 -11.233 -42.020 1.00 59.44 507 GLY A C 1
ATOM 3835 O O . GLY A 1 507 ? 31.018 -11.610 -40.858 1.00 59.44 507 GLY A O 1
ATOM 3836 N N . ASP A 1 508 ? 30.876 -12.092 -43.045 1.00 67.38 508 ASP A N 1
ATOM 3837 C CA . ASP A 1 508 ? 30.865 -13.561 -42.907 1.00 67.38 508 ASP A CA 1
ATOM 3838 C C . ASP A 1 508 ? 32.254 -14.236 -42.962 1.00 67.38 508 ASP A C 1
ATOM 3840 O O . ASP A 1 508 ? 32.403 -15.359 -42.475 1.00 67.38 508 ASP A O 1
ATOM 3844 N N . ARG A 1 509 ? 33.281 -13.576 -43.519 1.00 79.94 509 ARG A N 1
ATOM 3845 C CA . ARG A 1 509 ? 34.605 -14.181 -43.763 1.00 79.94 509 ARG A CA 1
ATOM 3846 C C . ARG A 1 509 ? 35.728 -13.685 -42.857 1.00 79.94 509 ARG A C 1
ATOM 3848 O O . ARG A 1 509 ? 36.492 -14.508 -42.349 1.00 79.94 509 ARG A O 1
ATOM 3855 N N . PHE A 1 510 ? 35.869 -12.375 -42.684 1.00 83.81 510 PHE A N 1
ATOM 3856 C CA . PHE A 1 510 ? 36.989 -11.796 -41.943 1.00 83.81 510 PHE A CA 1
ATOM 3857 C C . PHE A 1 510 ? 36.552 -11.331 -40.555 1.00 83.81 510 PHE A C 1
ATOM 3859 O O . PHE A 1 510 ? 35.481 -10.755 -40.379 1.00 83.81 510 PHE A O 1
ATOM 3866 N N . ARG A 1 511 ? 37.399 -11.577 -39.555 1.00 84.44 511 ARG A N 1
ATOM 3867 C CA . ARG A 1 511 ? 37.230 -11.076 -38.189 1.00 84.44 511 ARG A CA 1
ATOM 3868 C C . ARG A 1 511 ? 38.415 -10.193 -37.820 1.00 84.44 511 ARG A C 1
ATOM 3870 O O . ARG A 1 511 ? 39.550 -10.654 -37.864 1.00 84.44 511 ARG A O 1
ATOM 3877 N N . ASP A 1 512 ? 38.149 -8.956 -37.422 1.00 83.56 512 ASP A N 1
ATOM 3878 C CA . ASP A 1 512 ? 39.167 -8.079 -36.836 1.00 83.56 512 ASP A CA 1
ATOM 3879 C C . ASP A 1 512 ? 39.535 -8.583 -35.429 1.00 83.56 512 ASP A C 1
ATOM 3881 O O . ASP A 1 512 ? 38.654 -8.814 -34.597 1.00 83.56 512 ASP A O 1
ATOM 3885 N N . ASN A 1 513 ? 40.828 -8.787 -35.168 1.00 84.50 513 ASN A N 1
ATOM 3886 C CA . ASN A 1 513 ? 41.331 -9.219 -33.861 1.00 84.50 513 ASN A CA 1
ATOM 3887 C C . ASN A 1 513 ? 41.586 -8.040 -32.901 1.00 84.50 513 ASN A C 1
ATOM 3889 O O . ASN A 1 513 ? 41.942 -8.259 -31.744 1.00 84.50 513 ASN A O 1
ATOM 3893 N N . GLY A 1 514 ? 41.435 -6.791 -33.359 1.00 82.81 514 GLY A N 1
ATOM 3894 C CA . GLY A 1 514 ? 41.657 -5.577 -32.569 1.00 82.81 514 GLY A CA 1
ATOM 3895 C C . GLY A 1 514 ? 43.132 -5.225 -32.334 1.00 82.81 514 GLY A C 1
ATOM 3896 O O . GLY A 1 514 ? 43.428 -4.231 -31.674 1.00 82.81 514 GLY A O 1
ATOM 3897 N N . ASP A 1 515 ? 44.062 -6.010 -32.882 1.00 86.56 515 ASP A N 1
ATOM 3898 C CA . ASP A 1 515 ? 45.517 -5.836 -32.768 1.00 86.56 515 ASP A CA 1
ATOM 3899 C C . ASP A 1 515 ? 46.174 -5.371 -34.087 1.00 86.56 515 ASP A C 1
ATOM 3901 O O . ASP A 1 515 ? 47.399 -5.375 -34.219 1.00 86.56 515 ASP A O 1
ATOM 3905 N N . GLY A 1 516 ? 45.362 -4.974 -35.075 1.00 87.31 516 GLY A N 1
ATOM 3906 C CA . GLY A 1 516 ? 45.810 -4.654 -36.434 1.00 87.31 516 GLY A CA 1
ATOM 3907 C C . GLY A 1 516 ? 45.951 -5.878 -37.348 1.00 87.31 516 GLY A C 1
ATOM 3908 O O . GLY A 1 516 ? 46.519 -5.762 -38.442 1.00 87.31 516 GLY A O 1
ATOM 3909 N N . SER A 1 517 ? 45.445 -7.043 -36.928 1.00 91.88 517 SER A N 1
ATOM 3910 C CA . SER A 1 517 ? 45.329 -8.250 -37.748 1.00 91.88 517 SER A CA 1
ATOM 3911 C C . SER A 1 517 ? 43.877 -8.662 -38.007 1.00 91.88 517 SER A C 1
ATOM 3913 O O . SER A 1 517 ? 42.992 -8.468 -37.178 1.00 91.88 517 SER A O 1
ATOM 3915 N N . MET A 1 518 ? 43.652 -9.264 -39.173 1.00 91.44 518 MET A N 1
ATOM 3916 C CA . MET A 1 518 ? 42.364 -9.780 -39.629 1.00 91.44 518 MET A CA 1
ATOM 3917 C C . MET A 1 518 ? 42.464 -11.299 -39.784 1.00 91.44 518 MET A C 1
ATOM 3919 O O . MET A 1 518 ? 43.291 -11.791 -40.555 1.00 91.44 518 MET A O 1
ATOM 3923 N N . TRP A 1 519 ? 41.636 -12.053 -39.067 1.00 91.62 519 TRP A N 1
ATOM 3924 C CA . TRP A 1 519 ? 41.527 -13.502 -39.214 1.00 91.62 519 TRP A CA 1
ATOM 3925 C C . TRP A 1 519 ? 40.563 -13.850 -40.352 1.00 91.62 519 TRP A C 1
ATOM 3927 O O . TRP A 1 519 ? 39.377 -13.530 -40.288 1.00 91.62 519 TRP A O 1
ATOM 3937 N N . ASP A 1 520 ? 41.074 -14.499 -41.397 1.00 92.31 520 ASP A N 1
ATOM 3938 C CA . ASP A 1 520 ? 40.279 -15.080 -42.478 1.00 92.31 520 ASP A CA 1
ATOM 3939 C C . ASP A 1 520 ? 39.783 -16.463 -42.047 1.00 92.31 520 ASP A C 1
ATOM 3941 O O . ASP A 1 520 ? 40.533 -17.442 -42.043 1.00 92.31 520 ASP A O 1
ATOM 3945 N N . MET A 1 521 ? 38.504 -16.550 -41.686 1.00 88.38 521 MET A N 1
ATOM 3946 C CA . MET A 1 521 ? 37.900 -17.778 -41.168 1.00 88.38 521 MET A CA 1
ATOM 3947 C C . MET A 1 521 ? 37.727 -18.861 -42.247 1.00 88.38 521 MET A C 1
ATOM 3949 O O . MET A 1 521 ? 37.540 -20.024 -41.895 1.00 88.38 521 MET A O 1
ATOM 3953 N N . LYS A 1 522 ? 37.803 -18.523 -43.547 1.00 88.75 522 LYS A N 1
ATOM 3954 C CA . LYS A 1 522 ? 37.719 -19.517 -44.636 1.00 88.75 522 LYS A CA 1
ATOM 3955 C C . LYS A 1 522 ? 39.048 -20.223 -44.881 1.00 88.75 522 LYS A C 1
ATOM 3957 O O . LYS A 1 522 ? 39.065 -21.427 -45.116 1.00 88.75 522 LYS A O 1
ATOM 3962 N N . THR A 1 523 ? 40.150 -19.478 -44.840 1.00 92.62 523 THR A N 1
ATOM 3963 C CA . THR A 1 523 ? 41.499 -20.008 -45.117 1.00 92.62 523 THR A CA 1
ATOM 3964 C C . THR A 1 523 ? 42.275 -20.352 -43.846 1.00 92.62 523 THR A C 1
ATOM 3966 O O . THR A 1 523 ? 43.320 -20.995 -43.912 1.00 92.62 523 THR A O 1
ATOM 3969 N N . ASN A 1 524 ? 41.762 -19.935 -42.685 1.00 92.81 524 ASN A N 1
ATOM 3970 C CA . ASN A 1 524 ? 42.446 -19.969 -41.397 1.00 92.81 524 ASN A CA 1
ATOM 3971 C C . ASN A 1 524 ? 43.810 -19.253 -41.421 1.00 92.81 524 ASN A C 1
ATOM 3973 O O . ASN A 1 524 ? 44.758 -19.652 -40.744 1.00 92.81 524 ASN A O 1
ATOM 3977 N N . LEU A 1 525 ? 43.919 -18.194 -42.223 1.00 96.19 525 LEU A N 1
ATOM 3978 C CA . LEU A 1 525 ? 45.085 -17.317 -42.288 1.00 96.19 525 LEU A CA 1
ATOM 3979 C C . LEU A 1 525 ? 44.815 -16.037 -41.508 1.00 96.19 525 LEU A C 1
ATOM 3981 O O . LEU A 1 525 ? 43.675 -15.598 -41.363 1.00 96.19 525 LEU A O 1
ATOM 3985 N N . VAL A 1 526 ? 45.878 -15.405 -41.026 1.00 96.44 526 VAL A N 1
ATOM 3986 C CA . VAL A 1 526 ? 45.799 -14.080 -40.415 1.00 96.44 526 VAL A CA 1
ATOM 3987 C C . VAL A 1 526 ? 46.567 -13.109 -41.292 1.00 96.44 526 VAL A C 1
ATOM 3989 O O . VAL A 1 526 ? 47.751 -13.306 -41.568 1.00 96.44 526 VAL A O 1
ATOM 3992 N N . TRP A 1 527 ? 45.879 -12.058 -41.719 1.00 96.56 527 TRP A N 1
ATOM 3993 C CA . TRP A 1 527 ? 46.380 -11.027 -42.616 1.00 96.56 527 TRP A CA 1
ATOM 3994 C C . TRP A 1 527 ? 46.582 -9.727 -41.856 1.00 96.56 527 TRP A C 1
ATOM 3996 O O . TRP A 1 527 ? 45.829 -9.399 -40.940 1.00 96.56 527 TRP A O 1
ATOM 4006 N N . MET A 1 528 ? 47.597 -8.956 -42.229 1.00 95.19 528 MET A N 1
ATOM 4007 C CA . MET A 1 528 ? 47.754 -7.620 -41.667 1.00 95.19 528 MET A CA 1
ATOM 4008 C C . MET A 1 528 ? 46.628 -6.721 -42.188 1.00 95.19 528 MET A C 1
ATOM 4010 O O . MET A 1 528 ? 46.375 -6.698 -43.393 1.00 95.19 528 MET A O 1
ATOM 4014 N N . GLN A 1 529 ? 45.968 -5.967 -41.303 1.00 92.75 529 GLN A N 1
ATOM 4015 C CA . GLN A 1 529 ? 44.874 -5.071 -41.693 1.00 92.75 529 GLN A CA 1
ATOM 4016 C C . GLN A 1 529 ? 45.365 -4.003 -42.681 1.00 92.75 529 GLN A C 1
ATOM 4018 O O . GLN A 1 529 ? 44.683 -3.676 -43.646 1.00 92.75 529 GLN A O 1
ATOM 4023 N N . LYS A 1 530 ? 46.593 -3.506 -42.489 1.00 93.62 530 LYS A N 1
ATOM 4024 C CA . LYS A 1 530 ? 47.288 -2.624 -43.431 1.00 93.62 530 LYS A CA 1
ATOM 4025 C C . LYS A 1 530 ? 48.096 -3.447 -44.432 1.00 93.62 530 LYS A C 1
ATOM 4027 O O . LYS A 1 530 ? 49.127 -4.013 -44.082 1.00 93.62 530 LYS A O 1
ATOM 4032 N N . SER A 1 531 ? 47.689 -3.427 -45.698 1.00 91.38 531 SER A N 1
ATOM 4033 C CA . SER A 1 531 ? 48.333 -4.193 -46.780 1.00 91.38 531 SER A CA 1
ATOM 4034 C C . SER A 1 531 ? 49.741 -3.706 -47.162 1.00 91.38 531 SER A C 1
ATOM 4036 O O . SER A 1 531 ? 50.403 -4.311 -47.992 1.00 91.38 531 SER A O 1
ATOM 4038 N N . ASN A 1 532 ? 50.231 -2.610 -46.582 1.00 91.12 532 ASN A N 1
ATOM 4039 C CA . ASN A 1 532 ? 51.544 -2.043 -46.886 1.00 91.12 532 ASN A CA 1
ATOM 4040 C C . ASN A 1 532 ? 52.599 -2.479 -45.853 1.00 91.12 532 ASN A C 1
ATOM 4042 O O . ASN A 1 532 ? 53.076 -1.664 -45.059 1.00 91.12 532 ASN A O 1
ATOM 4046 N N . GLY A 1 533 ? 52.944 -3.768 -45.856 1.00 89.50 533 GLY A N 1
ATOM 4047 C CA . GLY A 1 533 ? 53.806 -4.389 -44.845 1.00 89.50 533 GLY A CA 1
ATOM 4048 C C . GLY A 1 533 ? 55.235 -3.850 -44.787 1.00 89.50 533 GLY A C 1
ATOM 4049 O O . GLY A 1 533 ? 55.856 -3.891 -43.729 1.00 89.50 533 GLY A O 1
ATOM 4050 N N . CYS A 1 534 ? 55.740 -3.309 -45.899 1.00 93.06 534 CYS A N 1
ATOM 4051 C CA . CYS A 1 534 ? 57.108 -2.795 -46.017 1.00 93.06 534 CYS A CA 1
ATOM 4052 C C . CYS A 1 534 ? 57.186 -1.266 -46.148 1.00 93.06 534 CYS A C 1
ATOM 4054 O O . CYS A 1 534 ? 58.245 -0.728 -46.464 1.00 93.06 534 CYS A O 1
ATOM 4056 N N . ASN A 1 535 ? 56.082 -0.557 -45.877 1.00 91.88 535 ASN A N 1
ATOM 4057 C CA . ASN A 1 535 ? 55.970 0.903 -45.990 1.00 91.88 535 ASN A CA 1
ATOM 4058 C C . ASN A 1 535 ? 56.327 1.467 -47.383 1.00 91.88 535 ASN A C 1
ATOM 4060 O O . ASN A 1 535 ? 56.792 2.596 -47.504 1.00 91.88 535 ASN A O 1
ATOM 4064 N N . GLY A 1 536 ? 56.054 0.708 -48.439 1.00 93.38 536 GLY A N 1
ATOM 4065 C CA . GLY A 1 536 ? 56.306 1.060 -49.829 1.00 93.38 536 GLY A CA 1
ATOM 4066 C C . GLY A 1 536 ? 56.367 -0.184 -50.710 1.00 93.38 536 GLY A C 1
ATOM 4067 O O . GLY A 1 536 ? 56.262 -1.310 -50.219 1.00 93.38 536 GLY A O 1
ATOM 4068 N N . VAL A 1 537 ? 56.551 0.044 -52.007 1.00 95.75 537 VAL A N 1
ATOM 4069 C CA . VAL A 1 537 ? 56.888 -1.014 -52.961 1.00 95.75 537 VAL A CA 1
ATOM 4070 C C . VAL A 1 537 ? 58.365 -1.387 -52.828 1.00 95.75 537 VAL A C 1
ATOM 4072 O O . VAL A 1 537 ? 59.207 -0.524 -52.566 1.00 95.75 537 VAL A O 1
ATOM 4075 N N . VAL A 1 538 ? 58.688 -2.667 -52.979 1.00 97.06 538 VAL A N 1
ATOM 4076 C CA . VAL A 1 538 ? 60.041 -3.208 -52.791 1.00 97.06 538 VAL A CA 1
ATOM 4077 C C . VAL A 1 538 ? 60.352 -4.280 -53.834 1.00 97.06 538 VAL A C 1
ATOM 4079 O O . VAL A 1 538 ? 59.440 -4.876 -54.405 1.00 97.06 538 VAL A O 1
ATOM 4082 N N . THR A 1 539 ? 61.638 -4.561 -54.052 1.00 97.12 539 THR A N 1
ATOM 4083 C CA . THR A 1 539 ? 62.063 -5.715 -54.858 1.00 97.12 539 THR A CA 1
ATOM 4084 C C . THR A 1 539 ? 61.724 -7.034 -54.173 1.00 97.12 539 THR A C 1
ATOM 4086 O O . THR A 1 539 ? 61.593 -7.095 -52.946 1.00 97.12 539 THR A O 1
ATOM 4089 N N . TRP A 1 540 ? 61.635 -8.117 -54.946 1.00 95.75 540 TRP A N 1
ATOM 4090 C CA . TRP A 1 540 ? 61.283 -9.436 -54.413 1.00 95.75 540 TRP A CA 1
ATOM 4091 C C . TRP A 1 540 ? 62.289 -9.955 -53.369 1.00 95.75 540 TRP A C 1
ATOM 4093 O O . TRP A 1 540 ? 61.918 -10.559 -52.360 1.00 95.75 540 TRP A O 1
ATOM 4103 N N . GLU A 1 541 ? 63.580 -9.665 -53.558 1.00 93.31 541 GLU A N 1
ATOM 4104 C CA . GLU A 1 541 ? 64.624 -9.979 -52.572 1.00 93.31 541 GLU A CA 1
ATOM 4105 C C . GLU A 1 541 ? 64.356 -9.272 -51.235 1.00 93.31 541 GLU A C 1
ATOM 4107 O O . GLU A 1 541 ? 64.442 -9.873 -50.159 1.00 93.31 541 GLU A O 1
ATOM 4112 N N . LYS A 1 542 ? 63.955 -7.996 -51.291 1.00 95.38 542 LYS A N 1
ATOM 4113 C CA . LYS A 1 542 ? 63.649 -7.215 -50.095 1.00 95.38 542 LYS A CA 1
ATOM 4114 C C . LYS A 1 542 ? 62.324 -7.637 -49.457 1.00 95.38 542 LYS A C 1
ATOM 4116 O O . LYS A 1 542 ? 62.237 -7.627 -48.228 1.00 95.38 542 LYS A O 1
ATOM 4121 N N . ALA A 1 543 ? 61.346 -8.066 -50.256 1.00 93.81 543 ALA A N 1
ATOM 4122 C CA . ALA A 1 543 ? 60.016 -8.484 -49.816 1.00 93.81 543 ALA A CA 1
ATOM 4123 C C . ALA A 1 543 ? 60.047 -9.573 -48.729 1.00 93.81 543 ALA A C 1
ATOM 4125 O O . ALA A 1 543 ? 59.265 -9.529 -47.781 1.00 93.81 543 ALA A O 1
ATOM 4126 N N . ASN A 1 544 ? 61.007 -10.500 -48.810 1.00 83.19 544 ASN A N 1
ATOM 4127 C CA . ASN A 1 544 ? 61.172 -11.578 -47.831 1.00 83.19 544 ASN A CA 1
ATOM 4128 C C . ASN A 1 544 ? 61.778 -11.131 -46.488 1.00 83.19 544 ASN A C 1
ATOM 4130 O O . ASN A 1 544 ? 61.729 -11.883 -45.519 1.00 83.19 544 ASN A O 1
ATOM 4134 N N . THR A 1 545 ? 62.358 -9.928 -46.406 1.00 89.75 545 THR A N 1
ATOM 4135 C CA . THR A 1 545 ? 63.093 -9.462 -45.211 1.00 89.75 545 THR A CA 1
ATOM 4136 C C . THR A 1 545 ? 62.494 -8.221 -44.555 1.00 89.75 545 THR A C 1
ATOM 4138 O O . THR A 1 545 ? 62.870 -7.890 -43.434 1.00 89.75 545 THR A O 1
ATOM 4141 N N . CYS A 1 546 ? 61.594 -7.505 -45.235 1.00 92.12 546 CYS A N 1
ATOM 4142 C CA . CYS A 1 546 ? 61.021 -6.254 -44.732 1.00 92.12 546 CYS A CA 1
ATOM 4143 C C . CYS A 1 546 ? 59.732 -6.419 -43.912 1.00 92.12 546 CYS A C 1
ATOM 4145 O O . CYS A 1 546 ? 59.280 -5.442 -43.318 1.00 92.12 546 CYS A O 1
ATOM 4147 N N . VAL A 1 547 ? 59.153 -7.623 -43.859 1.00 90.38 547 VAL A N 1
ATOM 4148 C CA . VAL A 1 547 ? 57.947 -7.903 -43.065 1.00 90.38 547 VAL A CA 1
ATOM 4149 C C . VAL A 1 547 ? 58.237 -7.887 -41.554 1.00 90.38 547 VAL A C 1
ATOM 4151 O O . VAL A 1 547 ? 59.320 -8.305 -41.137 1.00 90.38 547 VAL A O 1
ATOM 4154 N N . PRO A 1 548 ? 57.298 -7.429 -40.704 1.00 87.00 548 PRO A N 1
ATOM 4155 C CA . PRO A 1 548 ? 57.489 -7.434 -39.253 1.00 87.00 548 PRO A CA 1
ATOM 4156 C C . PRO A 1 548 ? 57.658 -8.844 -38.666 1.00 87.00 548 PRO A C 1
ATOM 4158 O O . PRO A 1 548 ? 57.164 -9.826 -39.218 1.00 87.00 548 PRO A O 1
ATOM 4161 N N . SER A 1 549 ? 58.311 -8.943 -37.502 1.00 88.56 549 SER A N 1
ATOM 4162 C CA . SER A 1 549 ? 58.499 -10.222 -36.798 1.00 88.56 549 SER A CA 1
ATOM 4163 C C . SER A 1 549 ? 57.162 -10.938 -36.560 1.00 88.56 549 SER A C 1
ATOM 4165 O O . SER A 1 549 ? 56.183 -10.314 -36.149 1.00 88.56 549 SER A O 1
ATOM 4167 N N . GLY A 1 550 ? 57.122 -12.247 -36.825 1.00 89.06 550 GLY A N 1
ATOM 4168 C CA . GLY A 1 550 ? 55.906 -13.065 -36.738 1.00 89.06 550 GLY A CA 1
ATOM 4169 C C . GLY A 1 550 ? 55.020 -13.043 -37.989 1.00 89.06 550 GLY A C 1
ATOM 4170 O O . GLY A 1 550 ? 54.009 -13.742 -38.012 1.00 89.06 550 GLY A O 1
ATOM 4171 N N . TRP A 1 551 ? 55.405 -12.293 -39.025 1.00 94.75 551 TRP A N 1
ATOM 4172 C CA . TRP A 1 551 ? 54.752 -12.268 -40.332 1.00 94.75 551 TRP A CA 1
ATOM 4173 C C . TRP A 1 551 ? 55.686 -12.777 -41.429 1.00 94.75 551 TRP A C 1
ATOM 4175 O O . TRP A 1 551 ? 56.908 -12.762 -41.283 1.00 94.75 551 TRP A O 1
ATOM 4185 N N . ARG A 1 552 ? 55.111 -13.216 -42.548 1.00 95.44 552 ARG A N 1
ATOM 4186 C CA . ARG A 1 552 ? 55.847 -13.650 -43.739 1.00 95.44 552 ARG A CA 1
ATOM 4187 C C . ARG A 1 552 ? 55.200 -13.133 -45.018 1.00 95.44 552 ARG A C 1
ATOM 4189 O O . ARG A 1 552 ? 54.046 -12.705 -45.022 1.00 95.44 552 ARG A O 1
ATOM 4196 N N . LEU A 1 553 ? 55.957 -13.200 -46.108 1.00 96.31 553 LEU A N 1
ATOM 4197 C CA . LEU A 1 553 ? 55.434 -13.024 -47.458 1.00 96.31 553 LEU A CA 1
ATOM 4198 C C . LEU A 1 553 ? 54.488 -14.206 -47.788 1.00 96.31 553 LEU A C 1
ATOM 4200 O O . LEU A 1 553 ? 54.859 -15.358 -47.528 1.00 96.31 553 LEU A O 1
ATOM 4204 N N . PRO A 1 554 ? 53.272 -13.969 -48.316 1.00 97.06 554 PRO A N 1
ATOM 4205 C CA . PRO A 1 554 ? 52.337 -15.034 -48.663 1.00 97.06 554 PRO A CA 1
ATOM 4206 C C . PRO A 1 554 ? 52.858 -15.842 -49.846 1.00 97.06 554 PRO A C 1
ATOM 4208 O O . PRO A 1 554 ? 53.603 -15.340 -50.682 1.00 97.06 554 PRO A O 1
ATOM 4211 N N . THR A 1 555 ? 52.485 -17.109 -49.933 1.00 97.00 555 THR A N 1
ATOM 4212 C CA . THR A 1 555 ? 52.616 -17.893 -51.170 1.00 97.00 555 THR A CA 1
ATOM 4213 C C . THR A 1 555 ? 51.601 -17.408 -52.203 1.00 97.00 555 THR A C 1
ATOM 4215 O O . THR A 1 555 ? 50.631 -16.726 -51.857 1.00 97.00 555 THR A O 1
ATOM 4218 N N . ILE A 1 556 ? 51.788 -17.758 -53.478 1.00 96.31 556 ILE A N 1
ATOM 4219 C CA . ILE A 1 556 ? 50.812 -17.386 -54.507 1.00 96.31 556 ILE A CA 1
ATOM 4220 C C . ILE A 1 556 ? 49.437 -17.999 -54.222 1.00 96.31 556 ILE A C 1
ATOM 4222 O O . ILE A 1 556 ? 48.430 -17.341 -54.439 1.00 96.31 556 ILE A O 1
ATOM 4226 N N . GLN A 1 557 ? 49.377 -19.205 -53.650 1.00 96.56 557 GLN A N 1
ATOM 4227 C CA . GLN A 1 557 ? 48.130 -19.849 -53.235 1.00 96.56 557 GLN A CA 1
ATOM 4228 C C . GLN A 1 557 ? 47.377 -19.012 -52.195 1.00 96.56 557 GLN A C 1
ATOM 4230 O O . GLN A 1 557 ? 46.175 -18.798 -52.323 1.00 96.56 557 GLN A O 1
ATOM 4235 N N . GLU A 1 558 ? 48.083 -18.502 -51.187 1.00 97.31 558 GLU A N 1
ATOM 4236 C CA . GLU A 1 558 ? 47.484 -17.693 -50.123 1.00 97.31 558 GLU A CA 1
ATOM 4237 C C . GLU A 1 558 ? 47.030 -16.332 -50.649 1.00 97.31 558 GLU A C 1
ATOM 4239 O O . GLU A 1 558 ? 45.897 -15.921 -50.403 1.00 97.31 558 GLU A O 1
ATOM 4244 N N . LEU A 1 559 ? 47.871 -15.654 -51.434 1.00 96.12 559 LEU A N 1
ATOM 4245 C CA . LEU A 1 559 ? 47.533 -14.355 -52.014 1.00 96.12 559 LEU A CA 1
ATOM 4246 C C . LEU A 1 559 ? 46.365 -14.456 -53.011 1.00 96.12 559 LEU A C 1
ATOM 4248 O O . LEU A 1 559 ? 45.476 -13.606 -53.026 1.00 96.12 559 LEU A O 1
ATOM 4252 N N . TYR A 1 560 ? 46.317 -15.536 -53.792 1.00 96.25 560 TYR A N 1
ATOM 4253 C CA . TYR A 1 560 ? 45.204 -15.851 -54.686 1.00 96.25 560 TYR A CA 1
ATOM 4254 C C . TYR A 1 560 ? 43.917 -16.172 -53.913 1.00 96.25 560 TYR A C 1
ATOM 4256 O O . TYR A 1 560 ? 42.842 -15.710 -54.289 1.00 96.25 560 TYR A O 1
ATOM 4264 N N . SER A 1 561 ? 44.011 -16.902 -52.796 1.00 95.00 561 SER A N 1
ATOM 4265 C CA . SER A 1 561 ? 42.854 -17.185 -51.936 1.00 95.00 561 SER A CA 1
ATOM 4266 C C . SER A 1 561 ? 42.278 -15.922 -51.284 1.00 95.00 561 SER A C 1
ATOM 4268 O O . SER A 1 561 ? 41.066 -15.824 -51.097 1.00 95.00 561 SER A O 1
ATOM 4270 N N . LEU A 1 562 ? 43.113 -14.918 -50.986 1.00 94.31 562 LEU A N 1
ATOM 4271 C CA . LEU A 1 562 ? 42.662 -13.609 -50.502 1.00 94.31 562 LEU A CA 1
ATOM 4272 C C . LEU A 1 562 ? 41.895 -12.838 -51.591 1.00 94.31 562 LEU A C 1
ATOM 4274 O O . LEU A 1 562 ? 40.887 -12.201 -51.304 1.00 94.31 562 LEU A O 1
ATOM 4278 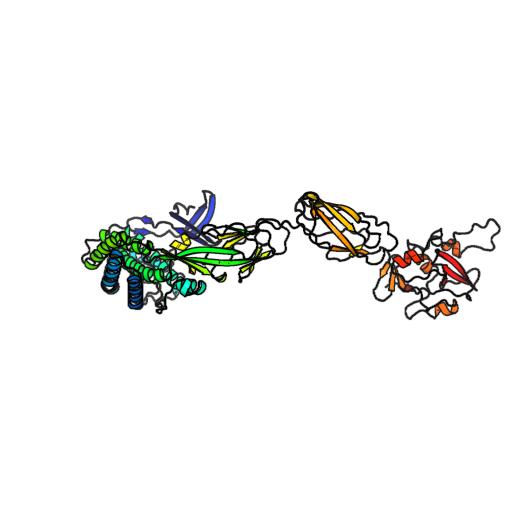N N . CYS A 1 563 ? 42.342 -12.953 -52.844 1.00 92.88 563 CYS A N 1
ATOM 4279 C CA . CYS A 1 563 ? 41.736 -12.327 -54.024 1.00 92.88 563 CYS A CA 1
ATOM 4280 C C . CYS A 1 563 ? 40.341 -12.889 -54.380 1.00 92.88 563 CYS A C 1
ATOM 4282 O O . CYS A 1 563 ? 39.519 -12.204 -54.997 1.00 92.88 563 CYS A O 1
ATOM 4284 N N . ARG A 1 564 ? 40.050 -14.135 -53.985 1.00 89.50 564 ARG A N 1
ATOM 4285 C CA . ARG A 1 564 ? 38.775 -14.817 -54.252 1.00 89.50 564 ARG A CA 1
ATOM 4286 C C . ARG A 1 564 ? 37.839 -14.757 -53.067 1.00 89.50 564 ARG A C 1
ATOM 4288 O O . ARG A 1 564 ? 38.235 -15.147 -51.981 1.00 89.50 564 ARG A O 1
ATOM 4295 N N . THR A 1 565 ? 36.571 -14.403 -53.264 1.00 79.62 565 THR A N 1
ATOM 4296 C CA . THR A 1 565 ? 35.565 -14.321 -52.179 1.00 79.62 565 THR A CA 1
ATOM 4297 C C . THR A 1 565 ? 35.263 -15.667 -51.503 1.00 79.62 565 THR A C 1
ATOM 4299 O O . THR A 1 565 ? 34.889 -15.715 -50.326 1.00 79.62 565 THR A O 1
ATOM 4302 N N . ASP A 1 566 ? 35.456 -16.779 -52.215 1.00 82.44 566 ASP A N 1
ATOM 4303 C CA . ASP A 1 566 ? 35.258 -18.135 -51.698 1.00 82.44 566 ASP A CA 1
ATOM 4304 C C . ASP A 1 566 ? 36.466 -18.700 -50.932 1.00 82.44 566 ASP A C 1
ATOM 4306 O O . ASP A 1 566 ? 36.320 -19.715 -50.257 1.00 82.44 566 ASP A O 1
ATOM 4310 N N . GLY A 1 567 ? 37.630 -18.043 -50.991 1.00 87.06 567 GLY A N 1
ATOM 4311 C CA . GLY A 1 567 ? 38.856 -18.490 -50.327 1.00 87.06 567 GLY A CA 1
ATOM 4312 C C . GLY A 1 567 ? 39.518 -19.726 -50.947 1.00 87.06 567 GLY A C 1
ATOM 4313 O O . GLY A 1 567 ? 40.441 -20.272 -50.349 1.00 87.06 567 GLY A O 1
ATOM 4314 N N . THR A 1 568 ? 39.073 -20.195 -52.119 1.00 91.00 568 THR A N 1
ATOM 4315 C CA . THR A 1 568 ? 39.667 -21.368 -52.785 1.00 91.00 568 THR A CA 1
ATOM 4316 C C . THR A 1 568 ? 40.854 -20.978 -53.672 1.00 91.00 568 THR A C 1
ATOM 4318 O O . THR A 1 568 ? 41.112 -19.802 -53.911 1.00 91.00 568 THR A O 1
ATOM 4321 N N . THR A 1 569 ? 41.585 -21.964 -54.195 1.00 93.50 569 THR A N 1
ATOM 4322 C CA . THR A 1 569 ? 42.644 -21.771 -55.207 1.00 93.50 569 THR A CA 1
ATOM 4323 C C . THR A 1 569 ? 42.227 -22.264 -56.595 1.00 93.50 569 THR A C 1
ATOM 4325 O O . THR A 1 569 ? 43.069 -22.505 -57.457 1.00 93.50 569 THR A O 1
ATOM 4328 N N . THR A 1 570 ? 40.920 -22.416 -56.827 1.00 91.25 570 THR A N 1
ATOM 4329 C CA . THR A 1 570 ? 40.371 -22.940 -58.085 1.00 91.25 570 THR A CA 1
ATOM 4330 C C . THR A 1 570 ? 40.865 -22.123 -59.285 1.00 91.25 570 THR A C 1
ATOM 4332 O O . THR A 1 570 ? 40.726 -20.897 -59.301 1.00 91.25 570 THR A O 1
ATOM 4335 N N . GLY A 1 571 ? 41.433 -22.804 -60.286 1.00 89.44 571 GLY A N 1
ATOM 4336 C CA . GLY A 1 571 ? 41.942 -22.210 -61.527 1.00 89.44 571 GLY A CA 1
ATOM 4337 C C . GLY A 1 571 ? 43.390 -21.711 -61.467 1.00 89.44 571 GLY A C 1
ATOM 4338 O O . GLY A 1 571 ? 43.967 -21.426 -62.514 1.00 89.44 571 GLY A O 1
ATOM 4339 N N . LEU A 1 572 ? 44.003 -21.633 -60.280 1.00 93.31 572 LEU A N 1
ATOM 4340 C CA . LEU A 1 572 ? 45.395 -21.193 -60.133 1.00 93.31 572 LEU A CA 1
ATOM 4341 C C . LEU A 1 572 ? 46.389 -22.203 -60.726 1.00 93.31 572 LEU A C 1
ATOM 4343 O O . LEU A 1 572 ? 47.405 -21.820 -61.295 1.00 93.31 572 LEU A O 1
ATOM 4347 N N . ASP A 1 573 ? 46.102 -23.495 -60.607 1.00 91.00 573 ASP A N 1
ATOM 4348 C CA . ASP A 1 573 ? 46.926 -24.587 -61.126 1.00 91.00 573 ASP A CA 1
ATOM 4349 C C . ASP A 1 573 ? 47.140 -24.503 -62.642 1.00 91.00 573 ASP A C 1
ATOM 4351 O O . ASP A 1 573 ? 48.246 -24.764 -63.118 1.00 91.00 573 ASP A O 1
ATOM 4355 N N . VAL A 1 574 ? 46.117 -24.080 -63.389 1.00 88.25 574 VAL A N 1
ATOM 4356 C CA . VAL A 1 574 ? 46.213 -23.871 -64.840 1.00 88.25 574 VAL A CA 1
ATOM 4357 C C . VAL A 1 574 ? 47.136 -22.690 -65.163 1.00 88.25 574 VAL A C 1
ATOM 4359 O O . VAL A 1 574 ? 47.926 -22.776 -66.097 1.00 88.25 574 VAL A O 1
ATOM 4362 N N . MET A 1 575 ? 47.098 -21.615 -64.366 1.00 89.88 575 MET A N 1
ATOM 4363 C CA . MET A 1 575 ? 47.974 -20.446 -64.551 1.00 89.88 575 MET A CA 1
ATOM 4364 C C . MET A 1 575 ? 49.439 -20.771 -64.245 1.00 89.88 575 MET A C 1
ATOM 4366 O O . MET A 1 575 ? 50.330 -20.394 -65.001 1.00 89.88 575 MET A O 1
ATOM 4370 N N . LEU A 1 576 ? 49.696 -21.488 -63.144 1.00 89.00 576 LEU A N 1
ATOM 4371 C CA . LEU A 1 576 ? 51.057 -21.806 -62.699 1.00 89.00 576 LEU A CA 1
ATOM 4372 C C . LEU A 1 576 ? 51.789 -22.778 -63.633 1.00 89.00 576 LEU A C 1
ATOM 4374 O O . LEU A 1 576 ? 53.018 -22.773 -63.661 1.00 89.00 576 LEU A O 1
ATOM 4378 N N . ASN A 1 577 ? 51.043 -23.603 -64.372 1.00 86.12 577 ASN A N 1
ATOM 4379 C CA . ASN A 1 577 ? 51.581 -24.625 -65.271 1.00 86.12 577 ASN A CA 1
ATOM 4380 C C . ASN A 1 577 ? 51.406 -24.275 -66.758 1.00 86.12 577 ASN A C 1
ATOM 4382 O O . ASN A 1 577 ? 51.530 -25.160 -67.603 1.00 86.12 577 ASN A O 1
ATOM 4386 N N . TYR A 1 578 ? 51.096 -23.018 -6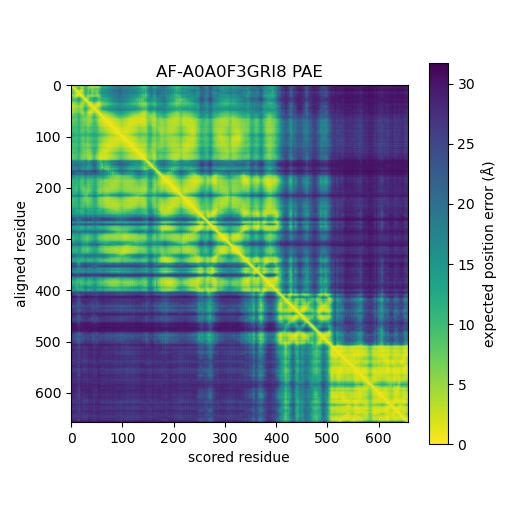7.092 1.00 85.44 578 TYR A N 1
ATOM 4387 C CA . TYR A 1 578 ? 50.918 -22.614 -68.483 1.00 85.44 578 TYR A CA 1
ATOM 4388 C C . TYR A 1 578 ? 52.241 -22.719 -69.261 1.00 85.44 578 TYR A C 1
ATOM 4390 O O . TYR A 1 578 ? 53.247 -22.093 -68.912 1.00 85.44 578 TYR A O 1
ATOM 4398 N N . ASP A 1 579 ? 52.242 -23.534 -70.318 1.00 81.56 579 ASP A N 1
ATOM 4399 C CA . ASP A 1 579 ? 53.412 -23.776 -71.159 1.00 81.56 579 ASP A CA 1
ATOM 4400 C C . ASP A 1 579 ? 53.514 -22.709 -72.252 1.00 81.56 579 ASP A C 1
ATOM 4402 O O . ASP A 1 579 ? 52.862 -22.792 -73.291 1.00 81.56 579 ASP A O 1
ATOM 4406 N N . TRP A 1 580 ? 54.377 -21.716 -72.032 1.00 77.69 580 TRP A N 1
ATOM 4407 C CA . TRP A 1 580 ? 54.642 -20.641 -72.997 1.00 77.69 580 TRP A CA 1
ATOM 4408 C C . TRP A 1 580 ? 55.296 -21.120 -74.303 1.00 77.6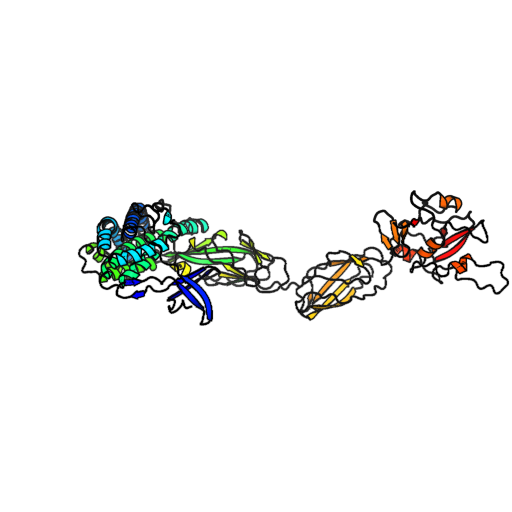9 580 TRP A C 1
ATOM 4410 O O . TRP A 1 580 ? 55.394 -20.347 -75.254 1.00 77.69 580 TRP A O 1
ATOM 4420 N N . SER A 1 581 ? 55.780 -22.365 -74.345 1.00 80.31 581 SER A N 1
ATOM 4421 C CA . SER A 1 581 ? 56.462 -22.958 -75.498 1.00 80.31 581 SER A CA 1
ATOM 4422 C C . SER A 1 581 ? 55.572 -23.871 -76.347 1.00 80.31 581 SER A C 1
ATOM 4424 O O . SER A 1 581 ? 56.022 -24.362 -77.387 1.00 80.31 581 SER A O 1
ATOM 4426 N N . ALA A 1 582 ? 54.316 -24.087 -75.941 1.00 81.06 582 ALA A N 1
ATOM 4427 C CA . ALA A 1 582 ? 53.387 -24.936 -76.676 1.00 81.06 582 ALA A CA 1
ATOM 4428 C C . ALA A 1 582 ? 52.990 -24.315 -78.038 1.00 81.06 582 ALA A C 1
ATOM 4430 O O . ALA A 1 582 ? 52.803 -23.100 -78.134 1.00 81.06 582 ALA A O 1
ATOM 4431 N N . PRO A 1 583 ? 52.857 -25.129 -79.107 1.00 82.50 583 PRO A N 1
ATOM 4432 C CA . PRO A 1 583 ? 52.474 -24.653 -80.436 1.00 82.50 583 PRO A CA 1
ATOM 4433 C C . PRO A 1 583 ? 50.999 -24.228 -80.510 1.00 82.50 583 PRO A C 1
ATOM 4435 O O . PRO A 1 583 ? 50.139 -24.813 -79.855 1.00 82.50 583 PRO A O 1
ATOM 4438 N N . ASP A 1 584 ? 50.703 -23.251 -81.370 1.00 81.75 584 ASP A N 1
ATOM 4439 C CA . ASP A 1 584 ? 49.354 -22.698 -81.525 1.00 81.75 584 ASP A CA 1
ATOM 4440 C C . ASP A 1 584 ? 48.325 -23.692 -82.115 1.00 81.75 584 ASP A C 1
ATOM 4442 O O . ASP A 1 584 ? 48.652 -24.432 -83.052 1.00 81.75 584 ASP A O 1
ATOM 4446 N N . PRO A 1 585 ? 47.052 -23.661 -81.654 1.00 81.06 585 PRO A N 1
ATOM 4447 C CA . PRO A 1 585 ? 46.517 -22.747 -80.641 1.00 81.06 585 PRO A CA 1
ATOM 4448 C C . PRO A 1 585 ? 46.820 -23.215 -79.209 1.00 81.06 585 PRO A C 1
ATOM 4450 O O . PRO A 1 585 ? 46.404 -24.302 -78.806 1.00 81.06 585 PRO A O 1
ATOM 4453 N N . ASN A 1 586 ? 47.476 -22.355 -78.426 1.00 80.44 586 ASN A N 1
ATOM 4454 C CA . ASN A 1 586 ? 47.687 -22.553 -76.995 1.00 80.44 586 ASN A CA 1
ATOM 4455 C C . ASN A 1 586 ? 46.587 -21.807 -76.208 1.00 80.44 586 ASN A C 1
ATOM 4457 O O . ASN A 1 586 ? 46.549 -20.576 -76.245 1.00 80.44 586 ASN A O 1
ATOM 4461 N N . PRO A 1 587 ? 45.624 -22.502 -75.575 1.00 79.31 587 PRO A N 1
ATOM 4462 C CA . PRO A 1 587 ? 44.515 -21.841 -74.895 1.00 79.31 587 PRO A CA 1
ATOM 4463 C C . PRO A 1 587 ? 44.995 -21.136 -73.619 1.00 79.31 587 PRO A C 1
ATOM 4465 O O . PRO A 1 587 ? 45.359 -21.789 -72.642 1.00 79.31 587 PRO A O 1
ATOM 4468 N N . GLU A 1 588 ? 44.955 -19.803 -73.612 1.00 81.25 588 GLU A N 1
ATOM 4469 C CA . GLU A 1 588 ? 45.336 -19.007 -72.442 1.00 81.25 588 GLU A CA 1
ATOM 4470 C C . GLU A 1 588 ? 44.345 -19.187 -71.276 1.00 81.25 588 GLU A C 1
ATOM 4472 O O . GLU A 1 588 ? 43.125 -19.106 -71.477 1.00 81.25 588 GLU A O 1
ATOM 4477 N N . PRO A 1 589 ? 44.829 -19.400 -70.037 1.00 82.62 589 PRO A N 1
ATOM 4478 C CA . PRO A 1 589 ? 43.975 -19.356 -68.862 1.00 82.62 589 PRO A CA 1
ATOM 4479 C C . PRO A 1 589 ? 43.463 -17.932 -68.628 1.00 82.62 589 PRO A C 1
ATOM 4481 O O . PRO A 1 589 ? 44.092 -16.945 -69.004 1.00 82.62 589 PRO A O 1
ATOM 4484 N N . SER A 1 590 ? 42.334 -17.803 -67.928 1.00 85.31 590 SER A N 1
ATOM 4485 C CA . SER A 1 590 ? 41.944 -16.501 -67.383 1.00 85.31 590 SER A CA 1
ATOM 4486 C C . SER A 1 590 ? 42.988 -16.066 -66.359 1.00 85.31 590 SER A C 1
ATOM 4488 O O . SER A 1 590 ? 43.015 -16.620 -65.267 1.00 85.31 590 SER A O 1
ATOM 4490 N N . TRP A 1 591 ? 43.769 -15.028 -66.648 1.00 91.12 591 TRP A N 1
ATOM 4491 C CA . TRP A 1 591 ? 44.763 -14.456 -65.730 1.00 91.12 591 TRP A CA 1
ATOM 4492 C C . TRP A 1 591 ? 44.158 -13.690 -64.541 1.00 91.12 591 TRP A C 1
ATOM 4494 O O . TRP A 1 591 ? 44.831 -12.876 -63.924 1.00 91.12 591 TRP A O 1
ATOM 4504 N N . TYR A 1 592 ? 42.893 -13.930 -64.193 1.00 93.06 592 TYR A N 1
ATOM 4505 C CA . TYR A 1 592 ? 42.197 -13.287 -63.079 1.00 93.06 592 TYR A CA 1
ATOM 4506 C C . TYR A 1 592 ? 41.761 -14.305 -62.036 1.00 93.06 592 TYR A C 1
ATOM 4508 O O . TYR A 1 592 ? 41.170 -15.334 -62.372 1.00 93.06 592 TYR A O 1
ATOM 4516 N N . CYS A 1 593 ? 41.953 -13.974 -60.760 1.00 91.12 593 CYS A N 1
ATOM 4517 C CA . CYS A 1 593 ? 41.613 -14.861 -59.651 1.00 91.12 593 CYS A CA 1
ATOM 4518 C C . CYS A 1 593 ? 40.116 -15.215 -59.588 1.00 91.12 593 CYS A C 1
ATOM 4520 O O . CYS A 1 593 ? 39.754 -16.296 -59.127 1.00 91.12 593 CYS A O 1
ATOM 4522 N N . ASN A 1 594 ? 39.242 -14.343 -60.102 1.00 83.50 594 ASN A N 1
ATOM 4523 C CA . ASN A 1 594 ? 37.792 -14.547 -60.166 1.00 83.50 594 ASN A CA 1
ATOM 4524 C C . ASN A 1 594 ? 37.297 -14.976 -61.564 1.00 83.50 594 ASN A C 1
ATOM 4526 O O . ASN A 1 594 ? 36.099 -14.936 -61.822 1.00 83.50 594 ASN A O 1
ATOM 4530 N N . GLY A 1 595 ? 38.186 -15.366 -62.487 1.00 84.19 595 GLY A N 1
ATOM 4531 C CA . GLY A 1 595 ? 37.825 -15.700 -63.876 1.00 84.19 595 GLY A CA 1
ATOM 4532 C C . GLY A 1 595 ? 37.561 -14.480 -64.775 1.00 84.19 595 GLY A C 1
ATOM 4533 O O . GLY A 1 595 ? 37.618 -14.573 -65.998 1.00 84.19 595 GLY A O 1
ATOM 4534 N N . THR A 1 596 ? 37.291 -13.325 -64.169 1.00 84.69 596 THR A N 1
ATOM 4535 C CA . THR A 1 596 ? 37.098 -12.024 -64.816 1.00 84.69 596 THR A CA 1
ATOM 4536 C C . THR A 1 596 ? 37.691 -10.915 -63.939 1.00 84.69 596 THR A C 1
ATOM 4538 O O . THR A 1 596 ? 37.836 -11.126 -62.730 1.00 84.69 596 THR A O 1
ATOM 4541 N N . PRO A 1 597 ? 37.986 -9.725 -64.495 1.00 84.75 597 PRO A N 1
ATOM 4542 C CA . PRO A 1 597 ? 38.406 -8.570 -63.704 1.00 84.75 597 PRO A CA 1
ATOM 4543 C C . PRO A 1 597 ? 37.369 -8.190 -62.636 1.00 84.75 597 PRO A C 1
ATOM 4545 O O . PRO A 1 597 ? 36.178 -8.088 -62.939 1.00 84.75 597 PRO A O 1
ATOM 4548 N N . VAL A 1 598 ? 37.817 -7.956 -61.401 1.00 80.50 598 VAL A N 1
ATOM 4549 C CA . VAL A 1 598 ? 36.990 -7.511 -60.260 1.00 80.50 598 VAL A CA 1
ATOM 4550 C C . VAL A 1 598 ? 37.793 -6.514 -59.417 1.00 80.50 598 VAL A C 1
ATOM 4552 O O . VAL A 1 598 ? 38.989 -6.719 -59.239 1.00 80.50 598 VAL A O 1
ATOM 4555 N N . ASP A 1 599 ? 37.164 -5.464 -58.870 1.00 83.06 599 ASP A N 1
ATOM 4556 C CA . ASP A 1 599 ? 37.824 -4.528 -57.934 1.00 83.06 599 ASP A CA 1
ATOM 4557 C C . ASP A 1 599 ? 38.047 -5.200 -56.567 1.00 83.06 599 ASP A C 1
ATOM 4559 O O . ASP A 1 599 ? 37.253 -5.081 -55.631 1.00 83.06 599 ASP A O 1
ATOM 4563 N N . VAL A 1 600 ? 39.126 -5.978 -56.471 1.00 86.38 600 VAL A N 1
ATOM 4564 C CA . VAL A 1 600 ? 39.481 -6.758 -55.274 1.00 86.38 600 VAL A CA 1
ATOM 4565 C C . VAL A 1 600 ? 39.827 -5.842 -54.100 1.00 86.38 600 VAL A C 1
ATOM 4567 O O . VAL A 1 600 ? 39.505 -6.150 -52.951 1.00 86.38 600 VAL A O 1
ATOM 4570 N N . ARG A 1 601 ? 40.426 -4.682 -54.375 1.00 85.69 601 ARG A N 1
ATOM 4571 C CA . ARG A 1 601 ? 40.707 -3.655 -53.379 1.00 85.69 601 ARG A CA 1
ATOM 4572 C C . ARG A 1 601 ? 39.411 -3.170 -52.754 1.00 85.69 601 ARG A C 1
ATOM 4574 O O . ARG A 1 601 ? 39.368 -3.072 -51.538 1.00 85.69 601 ARG A O 1
ATOM 4581 N N . GLU A 1 602 ? 38.383 -2.856 -53.541 1.00 78.19 602 GLU A N 1
ATOM 4582 C CA . GLU A 1 602 ? 37.083 -2.427 -53.016 1.00 78.19 602 GLU A CA 1
ATOM 4583 C C . GLU A 1 602 ? 36.448 -3.529 -52.150 1.00 78.19 602 GLU A C 1
ATOM 4585 O O . GLU A 1 602 ? 36.018 -3.235 -51.035 1.00 78.19 602 GLU A O 1
ATOM 4590 N N . LEU A 1 603 ? 36.496 -4.796 -52.583 1.00 79.12 603 LEU A N 1
ATOM 4591 C CA . LEU A 1 603 ? 36.007 -5.932 -51.788 1.00 79.12 603 LEU A CA 1
ATOM 4592 C C . LEU A 1 603 ? 36.701 -6.032 -50.422 1.00 79.12 603 LEU A C 1
ATOM 4594 O O . LEU A 1 603 ? 36.043 -6.031 -49.385 1.00 79.12 603 LEU A O 1
ATOM 4598 N N . LEU A 1 604 ? 38.033 -6.073 -50.403 1.00 85.06 604 LEU A N 1
ATOM 4599 C CA . LEU A 1 604 ? 38.808 -6.232 -49.168 1.00 85.06 604 LEU A CA 1
ATOM 4600 C C . LEU A 1 604 ? 38.813 -4.957 -48.312 1.00 85.06 604 LEU A C 1
ATOM 4602 O O . LEU A 1 604 ? 38.837 -5.030 -47.086 1.00 85.06 604 LEU A O 1
ATOM 4606 N N . TYR A 1 605 ? 38.739 -3.780 -48.933 1.00 80.25 605 TYR A N 1
ATOM 4607 C CA . TYR A 1 605 ? 38.550 -2.521 -48.217 1.00 80.25 605 TYR A CA 1
ATOM 4608 C C . TYR A 1 605 ? 37.269 -2.554 -47.388 1.00 80.25 605 TYR A C 1
ATOM 4610 O O . TYR A 1 605 ? 37.267 -2.129 -46.230 1.00 80.25 605 TYR A O 1
ATOM 4618 N N . TYR A 1 606 ? 36.189 -3.104 -47.951 1.00 68.56 606 TYR A N 1
ATOM 4619 C CA . TYR A 1 606 ? 34.943 -3.214 -47.212 1.00 68.56 606 TYR A CA 1
ATOM 4620 C C . TYR A 1 606 ? 35.028 -4.197 -46.052 1.00 68.56 606 TYR A C 1
ATOM 4622 O O . TYR A 1 606 ? 34.479 -3.864 -45.005 1.00 68.56 606 TYR A O 1
ATOM 4630 N N . GLU A 1 607 ? 35.798 -5.282 -46.180 1.00 73.31 607 GLU A N 1
ATOM 4631 C CA . GLU A 1 607 ? 36.154 -6.254 -45.119 1.00 73.31 607 GLU A CA 1
ATOM 4632 C C . GLU A 1 607 ? 37.043 -5.680 -44.004 1.00 73.31 607 GLU A C 1
ATOM 4634 O O . GLU A 1 607 ? 37.398 -6.385 -43.064 1.00 73.31 607 GLU A O 1
ATOM 4639 N N . GLY A 1 608 ? 37.376 -4.387 -44.063 1.00 75.94 608 GLY A N 1
ATOM 4640 C CA . GLY A 1 608 ? 38.095 -3.678 -43.006 1.00 75.94 608 GLY A CA 1
ATOM 4641 C C . GLY A 1 608 ? 39.603 -3.583 -43.220 1.00 75.94 608 GLY A C 1
ATOM 4642 O O . GLY A 1 608 ? 40.307 -3.139 -42.312 1.00 75.94 608 GLY A O 1
ATOM 4643 N N . PHE A 1 609 ? 40.111 -3.957 -44.397 1.00 86.75 609 PHE A N 1
ATOM 4644 C CA . PHE A 1 609 ? 41.521 -3.802 -44.749 1.00 86.75 609 PHE A CA 1
ATOM 4645 C C . PHE A 1 609 ? 41.850 -2.398 -45.305 1.00 86.75 609 PHE A C 1
ATOM 4647 O O . PHE A 1 609 ? 41.061 -1.777 -46.011 1.00 86.75 609 PHE A O 1
ATOM 4654 N N . ASP A 1 610 ? 43.066 -1.902 -45.061 1.00 89.69 610 ASP A N 1
ATOM 4655 C CA . ASP A 1 610 ? 43.667 -0.763 -45.776 1.00 89.69 610 ASP A CA 1
ATOM 4656 C C . ASP A 1 610 ? 44.481 -1.298 -46.966 1.00 89.69 610 ASP A C 1
ATOM 4658 O O . ASP A 1 610 ? 45.665 -1.646 -46.844 1.00 89.69 610 ASP A O 1
ATOM 4662 N N . VAL A 1 611 ? 43.808 -1.422 -48.115 1.00 89.69 611 VAL A N 1
ATOM 4663 C CA . VAL A 1 611 ? 44.321 -2.049 -49.347 1.00 89.69 611 VAL A CA 1
ATOM 4664 C C . VAL A 1 611 ? 44.758 -1.009 -50.375 1.00 89.69 611 VAL A C 1
ATOM 4666 O O . VAL A 1 611 ? 44.071 -0.010 -50.600 1.00 89.69 611 VAL A O 1
ATOM 4669 N N . ARG A 1 612 ? 45.885 -1.248 -51.051 1.00 91.38 612 ARG A N 1
ATOM 4670 C CA . ARG A 1 612 ? 46.348 -0.445 -52.192 1.00 91.38 612 ARG A CA 1
ATOM 4671 C C . ARG A 1 612 ? 45.936 -1.124 -53.501 1.00 91.38 612 ARG A C 1
ATOM 4673 O O . ARG A 1 612 ? 46.018 -2.337 -53.625 1.00 91.38 612 ARG A O 1
ATOM 4680 N N . SER A 1 613 ? 45.491 -0.335 -54.481 1.00 92.56 613 SER A N 1
ATOM 4681 C CA . SER A 1 613 ? 45.220 -0.821 -55.846 1.00 92.56 613 SER A CA 1
ATOM 4682 C C . SER A 1 613 ? 46.543 -1.007 -56.589 1.00 92.56 613 SER A C 1
ATOM 4684 O O . SER A 1 613 ? 46.986 -0.086 -57.275 1.00 92.56 613 SER A O 1
ATOM 4686 N N . TYR A 1 614 ? 47.232 -2.122 -56.370 1.00 94.56 614 TYR A N 1
ATOM 4687 C CA . TYR A 1 614 ? 48.543 -2.375 -56.967 1.00 94.56 614 TYR A CA 1
ATOM 4688 C C . TYR A 1 614 ? 48.874 -3.874 -56.954 1.00 94.56 614 TYR A C 1
ATOM 4690 O O . TYR A 1 614 ? 48.159 -4.668 -56.340 1.00 94.56 614 TYR A O 1
ATOM 4698 N N . HIS A 1 615 ? 49.994 -4.238 -57.574 1.00 96.12 615 HIS A N 1
ATOM 4699 C CA . HIS A 1 615 ? 50.595 -5.565 -57.496 1.00 96.12 615 HIS A CA 1
ATOM 4700 C C . HIS A 1 615 ? 51.157 -5.869 -56.100 1.00 96.12 615 HIS A C 1
ATOM 4702 O O . HIS A 1 615 ? 51.731 -5.009 -55.420 1.00 96.12 615 HIS A O 1
ATOM 4708 N N . TYR A 1 616 ? 50.997 -7.122 -55.687 1.00 97.31 616 TYR A N 1
ATOM 4709 C CA . TYR A 1 616 ? 51.522 -7.658 -54.440 1.00 97.31 616 TYR A CA 1
ATOM 4710 C C . TYR A 1 616 ? 52.374 -8.888 -54.706 1.00 97.31 616 TYR A C 1
ATOM 4712 O O . TYR A 1 616 ? 51.933 -9.821 -55.383 1.00 97.31 616 TYR A O 1
ATOM 4720 N N . TRP A 1 617 ? 53.567 -8.906 -54.116 1.00 97.56 617 TRP A N 1
ATOM 4721 C CA . TRP A 1 617 ? 54.481 -10.033 -54.214 1.00 97.56 617 TRP A CA 1
ATOM 4722 C C . TRP A 1 617 ? 53.954 -11.265 -53.484 1.00 97.56 617 TRP A C 1
ATOM 4724 O O . TRP A 1 617 ? 53.464 -11.183 -52.354 1.00 97.56 617 TRP A O 1
ATOM 4734 N N . SER A 1 618 ? 54.175 -12.430 -54.092 1.00 96.50 618 SER A N 1
ATOM 4735 C CA . SER A 1 618 ? 54.188 -13.708 -53.389 1.00 96.50 618 SER A CA 1
ATOM 4736 C C . SER A 1 618 ? 55.618 -14.223 -53.203 1.00 96.50 618 SER A C 1
ATOM 4738 O O . SER A 1 618 ? 56.546 -13.823 -53.901 1.00 96.50 618 SER A O 1
ATOM 4740 N N . SER A 1 619 ? 55.809 -15.168 -52.289 1.00 95.56 619 SER A N 1
ATOM 4741 C CA . SER A 1 619 ? 57.061 -15.908 -52.085 1.00 95.56 619 SER A CA 1
ATOM 4742 C C . SER A 1 619 ? 57.305 -16.992 -53.142 1.00 95.56 619 SER A C 1
ATOM 4744 O O . SER A 1 619 ? 58.326 -17.681 -53.102 1.00 95.56 619 SER A O 1
ATOM 4746 N N . THR A 1 620 ? 56.402 -17.154 -54.111 1.00 95.31 620 THR A N 1
ATOM 4747 C CA . THR A 1 620 ? 56.479 -18.213 -55.117 1.00 95.31 620 THR A CA 1
ATOM 4748 C C . THR A 1 620 ? 57.268 -17.741 -56.340 1.00 95.31 620 THR A C 1
ATOM 4750 O O . THR A 1 620 ? 56.853 -16.832 -57.053 1.00 95.31 620 THR A O 1
ATOM 4753 N N . THR A 1 621 ? 58.413 -18.377 -56.598 1.00 93.62 621 THR A N 1
ATOM 4754 C CA . THR A 1 621 ? 59.219 -18.160 -57.816 1.00 93.62 621 THR A CA 1
ATOM 4755 C C . THR A 1 621 ? 58.554 -18.818 -59.031 1.00 93.62 621 THR A C 1
ATOM 4757 O O . THR A 1 621 ? 57.964 -19.890 -58.898 1.00 93.62 621 THR A O 1
ATOM 4760 N N . GLY A 1 622 ? 58.669 -18.203 -60.211 1.00 86.50 622 GLY A N 1
ATOM 4761 C CA . GLY A 1 622 ? 58.216 -18.790 -61.472 1.00 86.50 622 GLY A CA 1
ATOM 4762 C C . GLY A 1 622 ? 58.970 -20.083 -61.795 1.00 86.50 622 GLY A C 1
ATOM 4763 O O . GLY A 1 622 ? 60.199 -20.092 -61.845 1.00 86.50 622 GLY A O 1
ATOM 4764 N N . ALA A 1 623 ? 58.249 -21.187 -62.015 1.00 83.44 623 ALA A N 1
ATOM 4765 C CA . ALA A 1 623 ? 58.868 -22.480 -62.324 1.00 83.44 623 ALA A CA 1
ATOM 4766 C C . ALA A 1 623 ? 59.555 -22.474 -63.703 1.00 83.44 623 ALA A C 1
ATOM 4768 O O . ALA A 1 623 ? 60.642 -23.029 -63.850 1.00 83.44 623 ALA A O 1
ATOM 4769 N N . SER A 1 624 ? 58.946 -21.799 -64.683 1.00 79.25 624 SER A N 1
ATOM 4770 C CA . SER A 1 624 ? 59.466 -21.671 -66.051 1.00 79.25 624 SER A CA 1
ATOM 4771 C C . SER A 1 624 ? 60.574 -20.617 -66.177 1.00 79.25 624 SER A C 1
ATOM 4773 O O . SER A 1 624 ? 61.466 -20.763 -67.007 1.00 79.25 624 SER A O 1
ATOM 4775 N N . HIS A 1 625 ? 60.553 -19.582 -65.328 1.00 84.62 625 HIS A N 1
ATOM 4776 C CA . HIS A 1 625 ? 61.537 -18.496 -65.307 1.00 84.62 625 HIS A CA 1
ATOM 4777 C C . HIS A 1 625 ? 61.920 -18.166 -63.861 1.00 84.62 625 HIS A C 1
ATOM 4779 O O . HIS A 1 625 ? 61.225 -17.438 -63.157 1.00 84.62 625 HIS A O 1
ATOM 4785 N N . THR A 1 626 ? 63.059 -18.688 -63.398 1.00 89.62 626 THR A N 1
ATOM 4786 C CA . THR A 1 626 ? 63.491 -18.518 -61.998 1.00 89.62 626 THR A CA 1
ATOM 4787 C C . THR A 1 626 ? 63.900 -17.083 -61.643 1.00 89.62 626 THR A C 1
ATOM 4789 O O . THR A 1 626 ? 64.070 -16.767 -60.458 1.00 89.62 626 THR A O 1
ATOM 4792 N N . SER A 1 627 ? 64.081 -16.226 -62.656 1.00 92.00 627 SER A N 1
ATOM 4793 C CA . SER A 1 627 ? 64.267 -14.774 -62.528 1.00 92.00 627 SER A CA 1
ATOM 4794 C C . SER A 1 627 ? 63.004 -14.043 -62.079 1.00 92.00 627 SER A C 1
ATOM 4796 O O . SER A 1 627 ? 63.110 -12.899 -61.636 1.00 92.00 627 SER A O 1
ATOM 4798 N N . ASP A 1 628 ? 61.849 -14.704 -62.142 1.00 92.94 628 ASP A N 1
ATOM 4799 C CA . ASP A 1 628 ? 60.545 -14.086 -61.951 1.00 92.94 628 ASP A CA 1
ATOM 4800 C C . ASP A 1 628 ? 59.870 -14.622 -60.684 1.00 92.94 628 ASP A C 1
ATOM 4802 O O . ASP A 1 628 ? 60.205 -15.693 -60.155 1.00 92.94 628 ASP A O 1
ATOM 4806 N N . ALA A 1 629 ? 58.912 -13.863 -60.171 1.00 95.06 629 ALA A N 1
ATOM 4807 C CA . ALA A 1 629 ? 58.074 -14.245 -59.050 1.00 95.06 629 ALA A CA 1
ATOM 4808 C C . ALA A 1 629 ? 56.605 -13.949 -59.347 1.00 95.06 629 ALA A C 1
ATOM 4810 O O . ALA A 1 629 ? 56.269 -12.995 -60.046 1.00 95.06 629 ALA A O 1
ATOM 4811 N N . TRP A 1 630 ? 55.728 -14.777 -58.788 1.00 96.25 630 TRP A N 1
ATOM 4812 C CA . TRP A 1 630 ? 54.291 -14.608 -58.936 1.00 96.25 630 TRP A CA 1
ATOM 4813 C C . TRP A 1 630 ? 53.761 -13.498 -58.031 1.00 96.25 630 TRP A C 1
ATOM 4815 O O . TRP A 1 630 ? 54.228 -13.326 -56.898 1.00 96.25 630 TRP A O 1
ATOM 4825 N N . GLY A 1 631 ? 52.722 -12.814 -58.492 1.00 96.12 631 GLY A N 1
ATOM 4826 C CA . GLY A 1 631 ? 52.008 -11.797 -57.737 1.00 96.12 631 GLY A CA 1
ATOM 4827 C C . GLY A 1 631 ? 50.550 -11.663 -58.162 1.00 96.12 631 GLY A C 1
ATOM 4828 O O . GLY A 1 631 ? 50.095 -12.274 -59.133 1.00 96.12 631 GLY A O 1
ATOM 4829 N N . VAL A 1 632 ? 49.810 -10.849 -57.412 1.00 97.00 632 VAL A N 1
ATOM 4830 C CA . VAL A 1 632 ? 48.409 -10.517 -57.705 1.00 97.00 632 VAL A CA 1
ATOM 4831 C C . VAL A 1 632 ? 48.230 -9.004 -57.673 1.00 97.00 632 VAL A C 1
ATOM 4833 O O . VAL A 1 632 ? 48.616 -8.357 -56.701 1.00 97.00 632 VAL A O 1
ATOM 4836 N N . ASP A 1 633 ? 47.639 -8.441 -58.723 1.00 95.81 633 ASP A N 1
ATOM 4837 C CA . ASP A 1 633 ? 47.128 -7.074 -58.725 1.00 95.81 633 ASP A CA 1
ATOM 4838 C C . ASP A 1 633 ? 45.799 -7.026 -57.972 1.00 95.81 633 ASP A C 1
ATOM 4840 O O . ASP A 1 633 ? 44.791 -7.553 -58.443 1.00 95.81 633 ASP A O 1
ATOM 4844 N N . MET A 1 634 ? 45.778 -6.367 -56.816 1.00 94.69 634 MET A N 1
ATOM 4845 C CA . MET A 1 634 ? 44.551 -6.202 -56.033 1.00 94.69 634 MET A CA 1
ATOM 4846 C C . MET A 1 634 ? 43.627 -5.117 -56.604 1.00 94.69 634 MET A C 1
ATOM 4848 O O . MET A 1 634 ? 42.523 -4.947 -56.107 1.00 94.69 634 MET A O 1
ATOM 4852 N N . GLY A 1 635 ? 44.026 -4.379 -57.642 1.00 91.19 635 GLY A N 1
ATOM 4853 C CA . GLY A 1 635 ? 43.142 -3.448 -58.342 1.00 91.19 635 GLY A CA 1
ATOM 4854 C C . GLY A 1 635 ? 42.088 -4.148 -59.197 1.00 91.19 635 GLY A C 1
ATOM 4855 O O . GLY A 1 635 ? 40.928 -3.751 -59.184 1.00 91.19 635 GLY A O 1
ATOM 4856 N N . VAL A 1 636 ? 42.480 -5.198 -59.925 1.00 90.25 636 VAL A N 1
ATOM 4857 C CA . VAL A 1 636 ? 41.587 -5.922 -60.855 1.00 90.25 636 VAL A CA 1
ATOM 4858 C C . VAL A 1 636 ? 41.576 -7.443 -60.658 1.00 90.25 636 VAL A C 1
ATOM 4860 O O . VAL A 1 636 ? 40.884 -8.160 -61.382 1.00 90.25 636 VAL A O 1
ATOM 4863 N N . GLY A 1 637 ? 42.345 -7.955 -59.697 1.00 92.75 637 GLY A N 1
ATOM 4864 C CA . GLY A 1 637 ? 42.485 -9.382 -59.411 1.00 92.75 637 GLY A CA 1
ATOM 4865 C C . GLY A 1 637 ? 43.356 -10.144 -60.411 1.00 92.75 637 GLY A C 1
ATOM 4866 O O . GLY A 1 637 ? 43.184 -11.356 -60.548 1.00 92.75 637 GLY A O 1
ATOM 4867 N N . SER A 1 638 ? 44.248 -9.457 -61.137 1.00 94.94 638 SER A N 1
ATOM 4868 C CA . SER A 1 638 ? 45.110 -10.072 -62.156 1.00 94.94 638 SER A CA 1
ATOM 4869 C C . SER A 1 638 ? 46.271 -10.825 -61.512 1.00 94.94 638 SER A C 1
ATOM 4871 O O . SER A 1 638 ? 47.056 -10.251 -60.761 1.00 94.94 638 SER A O 1
ATOM 4873 N N . VAL A 1 639 ? 46.424 -12.099 -61.842 1.00 95.06 639 VAL A N 1
ATOM 4874 C CA . VAL A 1 639 ? 47.583 -12.924 -61.499 1.00 95.06 639 VAL A CA 1
ATOM 4875 C C . VAL A 1 639 ? 48.652 -12.722 -62.563 1.00 95.06 639 VAL A C 1
ATOM 4877 O O . VAL A 1 639 ? 48.357 -12.770 -63.754 1.00 95.06 639 VAL A O 1
ATOM 4880 N N . HIS A 1 640 ? 49.889 -12.486 -62.145 1.00 91.56 640 HIS A N 1
ATOM 4881 C CA . HIS A 1 640 ? 50.997 -12.217 -63.060 1.00 91.56 640 HIS A CA 1
ATOM 4882 C C . HIS A 1 640 ? 52.307 -12.807 -62.530 1.00 91.56 640 HIS A C 1
ATOM 4884 O O . HIS A 1 640 ? 52.437 -13.090 -61.338 1.00 91.56 640 HIS A O 1
ATOM 4890 N N . SER A 1 641 ? 53.279 -12.966 -63.427 1.00 90.25 641 SER A N 1
ATOM 4891 C CA . SER A 1 641 ? 54.672 -13.284 -63.106 1.00 90.25 641 SER A CA 1
ATOM 4892 C C . SER A 1 641 ? 55.530 -12.086 -63.510 1.00 90.25 641 SER A C 1
ATOM 4894 O O . SER A 1 641 ? 55.592 -11.759 -64.693 1.00 90.25 641 SER A O 1
ATOM 4896 N N . GLY A 1 642 ? 56.125 -11.404 -62.530 1.00 88.25 642 GLY A N 1
ATOM 4897 C CA . GLY A 1 642 ? 56.972 -10.219 -62.721 1.00 88.25 642 GLY A CA 1
ATOM 4898 C C . GLY A 1 642 ? 58.442 -10.518 -62.436 1.00 88.25 642 GLY A C 1
ATOM 4899 O O . GLY A 1 642 ? 58.762 -11.470 -61.719 1.00 88.25 642 GLY A O 1
ATOM 4900 N N . GLY A 1 643 ? 59.356 -9.710 -62.973 1.00 94.31 643 GLY A N 1
ATOM 4901 C CA . GLY A 1 643 ? 60.786 -9.887 -62.733 1.00 94.31 643 GLY A CA 1
ATOM 4902 C C . GLY A 1 643 ? 61.124 -9.587 -61.274 1.00 94.31 643 GLY A C 1
ATOM 4903 O O . GLY A 1 643 ? 60.635 -8.622 -60.696 1.00 94.31 643 GLY A O 1
ATOM 4904 N N . LYS A 1 644 ? 62.019 -10.358 -60.644 1.00 95.62 644 LYS A N 1
ATOM 4905 C CA . LYS A 1 644 ? 62.381 -10.151 -59.222 1.00 95.62 644 LYS A CA 1
ATOM 4906 C C . LYS A 1 644 ? 63.005 -8.777 -58.912 1.00 95.62 644 LYS A C 1
ATOM 4908 O O . LYS A 1 644 ? 63.147 -8.423 -57.738 1.00 95.62 644 LYS A O 1
ATOM 4913 N N . THR A 1 645 ? 63.385 -8.020 -59.943 1.00 95.06 645 THR A N 1
ATOM 4914 C CA . THR A 1 645 ? 63.877 -6.634 -59.872 1.00 95.06 645 THR A CA 1
ATOM 4915 C C . THR A 1 645 ? 62.771 -5.572 -59.885 1.00 95.06 645 THR A C 1
ATOM 4917 O O . THR A 1 645 ? 63.071 -4.402 -59.639 1.00 95.06 645 THR A O 1
ATOM 4920 N N . ASP A 1 646 ? 61.523 -5.951 -60.168 1.00 95.56 646 ASP A N 1
ATOM 4921 C CA . ASP A 1 646 ? 60.366 -5.052 -60.163 1.00 95.56 646 ASP A CA 1
ATOM 4922 C C . ASP A 1 646 ? 59.982 -4.650 -58.731 1.00 95.56 646 ASP A C 1
ATOM 4924 O O . ASP A 1 646 ? 60.529 -5.168 -57.756 1.00 95.56 646 ASP A O 1
ATOM 4928 N N . HIS A 1 647 ? 59.085 -3.671 -58.587 1.00 96.56 647 HIS A N 1
ATOM 4929 C CA . HIS A 1 647 ? 58.738 -3.082 -57.292 1.00 96.56 647 HIS A CA 1
ATOM 4930 C C . HIS A 1 647 ? 57.243 -3.191 -57.013 1.00 96.56 647 HIS A C 1
ATOM 4932 O O . HIS A 1 647 ? 56.464 -2.382 -57.518 1.00 96.56 647 HIS A O 1
ATOM 4938 N N . ASP A 1 648 ? 56.886 -4.096 -56.101 1.00 97.00 648 ASP A N 1
ATOM 4939 C CA . ASP A 1 648 ? 55.504 -4.355 -55.698 1.00 97.00 648 ASP A CA 1
ATOM 4940 C C . ASP A 1 648 ? 55.334 -4.293 -54.178 1.00 97.00 648 ASP A C 1
ATOM 4942 O O . ASP A 1 648 ? 56.303 -4.275 -53.409 1.00 97.00 648 ASP A O 1
ATOM 4946 N N . TYR A 1 649 ? 54.082 -4.211 -53.727 1.00 97.12 649 TYR A N 1
ATOM 4947 C CA . TYR A 1 649 ? 53.767 -4.206 -52.303 1.00 97.12 649 TYR A CA 1
ATOM 4948 C C . TYR A 1 649 ? 53.899 -5.602 -51.690 1.00 97.12 649 TYR A C 1
ATOM 4950 O O . TYR A 1 649 ? 53.897 -6.631 -52.363 1.00 97.12 649 TYR A O 1
ATOM 4958 N N . VAL A 1 650 ? 53.972 -5.634 -50.363 1.00 96.00 650 VAL A N 1
ATOM 4959 C CA . VAL A 1 650 ? 53.989 -6.864 -49.575 1.00 96.00 650 VAL A CA 1
ATOM 4960 C C . VAL A 1 650 ? 52.823 -6.829 -48.613 1.00 96.00 650 VAL A C 1
ATOM 4962 O O . VAL A 1 650 ? 52.782 -5.947 -47.755 1.00 96.00 650 VAL A O 1
ATOM 4965 N N . TRP A 1 651 ? 51.919 -7.801 -48.730 1.00 96.44 651 TRP A N 1
ATOM 4966 C CA . TRP A 1 651 ? 50.828 -7.993 -47.783 1.00 96.44 651 TRP A CA 1
ATOM 4967 C C . TRP A 1 651 ? 51.188 -9.121 -46.817 1.00 96.44 651 TRP A C 1
ATOM 4969 O O . TRP A 1 651 ? 51.119 -10.286 -47.202 1.00 96.44 651 TRP A O 1
ATOM 4979 N N . PRO A 1 652 ? 51.609 -8.815 -45.579 1.00 96.25 652 PRO A N 1
ATOM 4980 C CA . PRO A 1 652 ? 52.095 -9.845 -44.680 1.00 96.25 652 PRO A CA 1
ATOM 4981 C C . PRO A 1 652 ? 50.969 -10.785 -44.246 1.00 96.25 652 PRO A C 1
ATOM 4983 O O . PRO A 1 652 ? 49.866 -10.343 -43.908 1.00 96.25 652 PRO A O 1
ATOM 4986 N N . VAL A 1 653 ? 51.293 -12.074 -44.203 1.00 97.00 653 VAL A N 1
ATOM 4987 C CA . VAL A 1 653 ? 50.419 -13.146 -43.721 1.00 97.00 653 VAL A CA 1
ATOM 4988 C C . VAL A 1 653 ? 51.127 -13.945 -42.631 1.00 97.00 653 VAL A C 1
ATOM 4990 O O . VAL A 1 653 ? 52.358 -14.008 -42.583 1.00 97.00 653 VAL A O 1
ATOM 4993 N N . ARG A 1 654 ? 50.359 -14.585 -41.758 1.00 94.75 654 ARG A N 1
ATOM 4994 C CA . ARG A 1 654 ? 50.831 -15.649 -40.869 1.00 94.75 654 ARG A CA 1
ATOM 4995 C C . ARG A 1 654 ? 49.768 -16.736 -40.764 1.00 94.75 654 ARG A C 1
ATOM 4997 O O . ARG A 1 654 ? 48.602 -16.506 -41.084 1.00 94.75 654 ARG A O 1
ATOM 5004 N N . SER A 1 655 ? 50.176 -17.921 -40.327 1.00 89.88 655 SER A N 1
ATOM 5005 C CA . SER A 1 655 ? 49.226 -18.994 -40.037 1.00 89.88 655 SER A CA 1
ATOM 5006 C C . SER A 1 655 ? 48.255 -18.548 -38.938 1.00 89.88 655 SER A C 1
ATOM 5008 O O . SER A 1 655 ? 48.665 -17.850 -38.007 1.00 89.88 655 SER A O 1
ATOM 5010 N N . GLY A 1 656 ? 46.983 -18.929 -39.058 1.00 74.12 656 GLY A N 1
ATOM 5011 C CA . GLY A 1 656 ? 46.025 -18.823 -37.961 1.00 74.12 656 GLY A CA 1
ATOM 5012 C C . GLY A 1 656 ? 46.434 -19.696 -36.779 1.00 74.12 656 GLY A C 1
ATOM 5013 O O . GLY A 1 656 ? 47.248 -20.611 -36.928 1.00 74.12 656 GLY A O 1
ATOM 5014 N N . HIS A 1 657 ? 45.912 -19.346 -35.604 1.00 54.94 657 HIS A N 1
ATOM 5015 C CA . HIS A 1 657 ? 46.140 -20.088 -34.367 1.00 54.94 657 HIS A CA 1
ATOM 5016 C C . HIS A 1 657 ? 45.599 -21.516 -34.426 1.00 54.94 657 HIS A C 1
ATOM 5018 O O . HIS A 1 657 ? 44.521 -21.721 -35.033 1.00 54.94 657 HIS A O 1
#

Organism: NCBI:txid29290

Sequence (657 aa):
MTFGSYAAKSVEFISANKIVVSVPFAVIDDKVSGLPQGSYSVSVDGKEAGSFLALALPNNPYPSGSVLKNTVSAMANDFVARKASIQSSIETMRTNTTDATTLEFLDGLSSLMPALETFLRNDASGMIDQIDTTMLATIEQTILANNRGVNFHMASPNEPHGYLMSRSTVMSPRKLGTCSELGGDRWMEERARYVELISMFEVMETVLSACSYLPIASCYCNSMKLGENFAAVLVRIEFEQLGNLDGITIKAGTGQEGAPTDKLSELRLKEVESSKLEVSIKNTKESLSSSGLDTIINAAATAASCSHLTVVSPLIQLVQDMAKLAKRVNVTTFEATCPISFEKLDEPKRGENGWELDLTGNGFISWSWFCYASPASLYFKPKSEYLTLKESLGFGSYEVKVKNKPVLYASGYSGGEVRIGEKLLIPGCGYTPGGSVELRITDPRSDGKTHVVTTTASSVGSLSPGELNYNFIPVKGTHRATKHEVQVTDLGSGKKAEEEFNLTILGDRFRDNGDGSMWDMKTNLVWMQKSNGCNGVVTWEKANTCVPSGWRLPTIQELYSLCRTDGTTTGLDVMLNYDWSAPDPNPEPSWYCNGTPVDVRELLYYEGFDVRSYHYWSSTTGASHTSDAWGVDMGVGSVHSGGKTDHDYVWPVRSGH

pLDDT: mean 75.9, std 13.68, range [38.97, 97.56]

Foldseek 3Di:
DAWAPFDFPDWADQDPPDIDTHTDFDQDPLATDDDDFDWTFDDDPNHTPGIDGDHDQDFDLEQQLPLVLVLLVLLLVLLVLCVVVLVVLLVVLCVVDPDPLSNVLSVLLNVLSVVLSCCSPPPLSVLSVQDDRNRSRVLQSLQQSVQVVDPPVPDDRVDDDRHLDDSPLSDDDDDQAECVVQFVARLLVVLLSLLSVLQSLVSLLSSLVSQLPRPRSNLSSLSVNLSSLSSSLSSVSSSLNHFDFPDKWKDKPDQWDDDRDPPALETEGEDDQKIFIWMKTKGKRKSHDPVSLVSLLVSLVSLVVHCVDPVCPVSNVSSVVSNVSSVVDDIDIDIDIGTDFLVQKDFWPWPPPRPQWDADRRRMIHGDDDADFDWTKTWIDGPCSSARPVRSRVTDTRIYTYGGDLAWAWDADPVQEDEQFDFDATWTHSADQQFKKWKWKFFPPPVGDIDIDIATAHNRGTGDGDDPNDPPPPDQAAQDFGWIWIWMARPVVRDIHPDIHIYTYHYDAWDDPVPQWIQGPQQQKIWGLEQQQQVFWDFLVVLQPRGDPQWGFAAPLQQLLLLDPNSGQPQVVCVLPQDPPDDPPRDDGQQASHSWWDQQQSVVVSNNHNDDQAKEFHPAARPVDNQWGWIAGNRGRGIDIGGSGDITGGTIMHGHD

Nearest PDB structures (foldseek):
  4be5-assembly1_A  TM=2.473E-01  e=1.224E-02  Vibrio cholerae MJ-1236
  4kkr-assembly1_A  TM=2.800E-01  e=2.987E-02  Vibrio cholerae MJ-1236
  5h1d-assembly1_A  TM=4.050E-01  e=2.281E-01  Homo sapiens
  1qrk-assembly1_A  TM=3.077E-01  e=3.071E-01  Homo sapiens
  1ggu-assembly1_B  TM=1.833E-01  e=8.051E-02  Homo sapiens

Radius of gyration: 46.47 Å; Cα contacts (8 Å, |Δi|>4): 1227; chains: 1; bounding box: 98×56×129 Å

Mean predicted aligned error: 17.8 Å

Secondary structure (DSSP, 8-state):
-EETTEEPSEEEEEETTEEEEEPPPEEETTEEE-PPSEEEEEEETTEEEEEEEEPPPPP--S-TTHHHHHHHHHHHHHHHHHHHHHHHHHHHHHHT---HHHHHHHHHHHHHHHHHHHIIIIIHHHHHTTS-HHHHHHHHHHHHHH-TT--GGG--TTS----SS-TT----------HHHH-HHHHHHHHHHHHHHHHHHHHHHHHHHHHHTSTTTHHHHHHHHHHHHHHHHHHHHHHHTT-EEEEEEEEESSSEESPPPTT-SEEEE-S-SEEEEEEEEEEEEESS-HHHHHHHHHHHHHHHTTTT-GGGHHHHHHHHHHHHHHTTPPPPEEEEEEEE-GGGBPPPEE-TTTTSEEE-TTSEEEE-S----PPEEEEE-B-GGGS-HHHHHH-PPEEEEEP-----EEPPPTTSEEETTPPP---EE-PPTT-EEEEEEE-TTTTT-EEEEEEEB-TTSSB------------TT-SS-EEEEEEEEETTT--B-SS-EEEEEE-SSEEE-SSSEEEETTTTEEEESBS-TTSS-B-HHHHTTSSPTT-BPPPHHHHHHHHSTT---TTHHHHHT--TTPPSS------BTTSS---HHHHHHHTT-B--SSEEEEEEE-SS-TTEEEEEETTTTEEEEEETTS-BB---EEE--

Solvent-accessible surface area (backbone atoms only — not comparable to full-atom values): 36277 Å² total; per-residue (Å²): 93,34,46,56,91,43,69,43,80,43,78,44,83,77,50,102,91,38,70,50,71,44,67,80,72,45,76,57,96,89,35,81,37,74,78,70,60,41,79,26,47,29,25,52,92,87,39,83,73,51,71,47,73,42,62,64,70,51,84,67,79,48,66,63,49,47,44,55,44,49,31,41,50,48,50,38,51,48,50,62,74,39,45,66,58,45,52,52,43,52,51,54,45,50,78,73,54,84,52,66,57,48,48,52,39,53,51,51,55,63,67,42,51,65,55,51,50,48,37,42,71,62,48,47,54,60,38,53,72,69,44,56,58,72,53,33,40,52,54,38,15,52,46,40,57,70,40,78,86,60,65,69,91,75,58,54,68,89,53,82,76,53,37,84,63,63,94,78,66,70,73,74,90,68,91,78,44,35,35,89,77,55,38,28,54,57,32,44,56,61,42,24,63,48,23,55,55,52,41,46,47,56,50,49,49,55,58,34,53,64,43,42,76,33,92,87,42,17,50,44,29,28,54,50,43,31,59,47,39,52,56,44,38,53,50,45,54,54,47,40,51,46,29,47,82,78,45,71,46,73,45,52,78,49,42,61,55,77,79,89,53,101,79,58,50,58,42,42,30,47,73,58,78,58,32,44,47,47,42,24,40,32,32,36,36,38,74,56,45,70,69,45,37,48,41,42,38,50,28,26,57,39,38,62,76,38,74,83,50,75,93,48,46,73,57,44,52,54,38,43,54,44,27,62,37,44,79,64,47,82,69,51,79,44,83,48,76,28,58,42,61,59,84,57,34,42,78,58,49,56,41,102,74,28,82,38,60,44,72,47,79,86,30,38,39,33,65,43,98,60,77,68,67,59,72,42,41,39,34,38,38,71,33,68,64,60,34,37,67,72,49,55,77,68,61,68,64,36,32,38,38,35,48,48,65,89,59,31,43,51,48,56,48,95,71,61,62,46,48,82,83,50,82,75,61,55,55,41,24,60,41,40,58,60,23,47,32,37,40,38,40,33,38,82,84,62,89,61,51,68,46,81,47,77,50,51,24,29,85,83,13,33,64,52,86,66,87,60,80,68,78,75,72,76,62,94,71,68,29,45,80,42,73,26,46,35,44,44,31,27,64,68,78,70,45,55,33,84,53,72,33,63,45,25,42,42,54,92,50,56,41,77,69,85,78,60,36,29,38,31,70,76,70,47,34,28,34,44,27,52,31,56,40,54,80,47,63,36,31,53,77,50,46,74,69,50,42,55,92,88,44,36,57,26,42,48,62,56,53,40,14,70,54,20,97,81,38,52,60,77,70,49,66,58,58,76,66,60,64,90,80,58,70,84,88,64,85,78,66,65,54,20,52,70,67,46,80,43,56,34,26,63,56,43,34,23,56,59,32,52,58,62,72,40,46,29,50,26,68,34,62,33,88,94,42,77,66,21,25,28,30,40,24,30,42,36,24,35,51,48,74,44,55,39,82,45,69,31,27,31,46,32,27,36,81,45,135